Protein AF-0000000068949645 (afdb_homodimer)

Organism: Cupriavidus necator (strain ATCC 17699 / DSM 428 / KCTC 22496 / NCIMB 10442 / H16 / Stanier 337) (NCBI:txid381666)

Structure (mmCIF, N/CA/C/O backbone):
data_AF-0000000068949645-model_v1
#
loop_
_entity.id
_entity.type
_entity.pdbx_description
1 polymer '3-keto-5-aminohexanoate cleavage protein'
#
loop_
_atom_site.group_PDB
_atom_site.id
_atom_site.type_symbol
_atom_site.label_atom_id
_atom_site.label_alt_id
_atom_site.label_comp_id
_atom_site.label_asym_id
_atom_site.label_entity_id
_atom_site.label_seq_id
_atom_site.pdbx_PDB_ins_code
_atom_site.Cartn_x
_atom_site.Cartn_y
_atom_site.Cartn_z
_atom_site.occupancy
_atom_site.B_iso_or_equiv
_atom_site.auth_seq_id
_atom_site.auth_comp_id
_atom_site.auth_asym_id
_atom_site.auth_atom_id
_atom_site.pdbx_PDB_model_num
ATOM 1 N N . MET A 1 1 ? -20.203 34.469 -11.539 1 33.62 1 MET A N 1
ATOM 2 C CA . MET A 1 1 ? -18.953 33.75 -11.719 1 33.62 1 MET A CA 1
ATOM 3 C C . MET A 1 1 ? -18.828 32.625 -10.719 1 33.62 1 MET A C 1
ATOM 5 O O . MET A 1 1 ? -19.141 32.781 -9.539 1 33.62 1 MET A O 1
ATOM 9 N N . ALA A 1 2 ? -18.922 31.438 -11.336 1 47.5 2 ALA A N 1
ATOM 10 C CA . ALA A 1 2 ? -18.891 30.312 -10.406 1 47.5 2 ALA A CA 1
ATOM 11 C C . ALA A 1 2 ? -17.797 30.5 -9.352 1 47.5 2 ALA A C 1
ATOM 13 O O . ALA A 1 2 ? -16.641 30.781 -9.68 1 47.5 2 ALA A O 1
ATOM 14 N N . LYS A 1 3 ? -18.078 31.031 -8.172 1 53.22 3 LYS A N 1
ATOM 15 C CA . LYS A 1 3 ? -17.141 31.188 -7.066 1 53.22 3 LYS A CA 1
ATOM 16 C C . LYS A 1 3 ? -16.172 30.016 -6.996 1 53.22 3 LYS A C 1
ATOM 18 O O . LYS A 1 3 ? -16.594 28.859 -6.898 1 53.22 3 LYS A O 1
ATOM 23 N N . ARG A 1 4 ? -14.883 30.219 -7.48 1 62.16 4 ARG A N 1
ATOM 24 C CA . ARG A 1 4 ? -13.852 29.188 -7.469 1 62.16 4 ARG A CA 1
ATOM 25 C C . ARG A 1 4 ? -13.492 28.797 -6.043 1 62.16 4 ARG A C 1
ATOM 27 O O . ARG A 1 4 ? -13.422 29.656 -5.156 1 62.16 4 ARG A O 1
ATOM 34 N N . ALA A 1 5 ? -13.484 27.484 -5.816 1 80 5 ALA A N 1
ATOM 35 C CA . ALA A 1 5 ? -13.141 26.969 -4.492 1 80 5 ALA A CA 1
ATOM 36 C C . ALA A 1 5 ? -11.766 27.453 -4.051 1 80 5 ALA A C 1
ATOM 38 O O . ALA A 1 5 ? -10.836 27.531 -4.863 1 80 5 ALA A O 1
ATOM 39 N N . LYS A 1 6 ? -11.68 28.094 -2.898 1 96.31 6 LYS A N 1
ATOM 40 C CA . LYS A 1 6 ? -10.422 28.562 -2.309 1 96.31 6 LYS A CA 1
ATOM 41 C C . LYS A 1 6 ? -9.531 27.375 -1.911 1 96.31 6 LYS A C 1
ATOM 43 O O . LYS A 1 6 ? -10.031 26.297 -1.605 1 96.31 6 LYS A O 1
ATOM 48 N N . ALA A 1 7 ? -8.234 27.594 -1.998 1 98.56 7 ALA A N 1
ATOM 49 C CA . ALA A 1 7 ? -7.285 26.562 -1.574 1 98.56 7 ALA A CA 1
ATOM 50 C C . ALA A 1 7 ? -6.934 26.719 -0.098 1 98.56 7 ALA A C 1
ATOM 52 O O . ALA A 1 7 ? -6.652 27.828 0.367 1 98.56 7 ALA A O 1
ATOM 53 N N . ILE A 1 8 ? -6.984 25.641 0.598 1 98.88 8 ILE A N 1
ATOM 54 C CA . ILE A 1 8 ? -6.492 25.609 1.972 1 98.88 8 ILE A CA 1
ATOM 55 C C . ILE A 1 8 ? -4.992 25.328 1.979 1 98.88 8 ILE A C 1
ATOM 57 O O . ILE A 1 8 ? -4.523 24.406 1.315 1 98.88 8 ILE A O 1
ATOM 61 N N . ILE A 1 9 ? -4.234 26.156 2.668 1 98.94 9 ILE A N 1
ATOM 62 C CA . ILE A 1 9 ? -2.832 25.844 2.922 1 98.94 9 ILE A CA 1
ATOM 63 C C . ILE A 1 9 ? -2.689 25.203 4.305 1 98.94 9 ILE A C 1
ATOM 65 O O . ILE A 1 9 ? -3.023 25.812 5.316 1 98.94 9 ILE A O 1
ATOM 69 N N . THR A 1 10 ? -2.236 23.953 4.305 1 98.94 10 THR A N 1
ATOM 70 C CA . THR A 1 10 ? -1.834 23.281 5.535 1 98.94 10 THR A CA 1
ATOM 71 C C . THR A 1 10 ? -0.322 23.359 5.727 1 98.94 10 THR A C 1
ATOM 73 O O . THR A 1 10 ? 0.44 23.156 4.777 1 98.94 10 THR A O 1
ATOM 76 N N . CYS A 1 11 ? 0.077 23.703 6.906 1 98.94 11 CYS A N 1
ATOM 77 C CA . CYS A 1 11 ? 1.503 23.719 7.219 1 98.94 11 CYS A CA 1
ATOM 78 C C . CYS A 1 11 ? 1.836 22.641 8.258 1 98.94 11 CYS A C 1
ATOM 80 O O . CYS A 1 11 ? 1.15 22.531 9.273 1 98.94 11 CYS A O 1
ATOM 82 N N . ALA A 1 12 ? 2.855 21.875 8 1 98.81 12 ALA A N 1
ATOM 83 C CA . ALA A 1 12 ? 3.41 20.922 8.945 1 98.81 12 ALA A CA 1
ATOM 84 C C . ALA A 1 12 ? 4.82 21.312 9.375 1 98.81 12 ALA A C 1
ATOM 86 O O . ALA A 1 12 ? 5.801 20.922 8.742 1 98.81 12 ALA A O 1
ATOM 87 N N . PRO A 1 13 ? 4.91 21.969 10.492 1 98.56 13 PRO A N 1
ATOM 88 C CA . PRO A 1 13 ? 6.199 22.562 10.859 1 98.56 13 PRO A CA 1
ATOM 89 C C . PRO A 1 13 ? 7.234 21.5 11.266 1 98.56 13 PRO A C 1
ATOM 91 O O . PRO A 1 13 ? 8.438 21.734 11.148 1 98.56 13 PRO A O 1
ATOM 94 N N . THR A 1 14 ? 6.773 20.5 11.875 1 96.25 14 THR A N 1
ATOM 95 C CA . THR A 1 14 ? 7.633 19.391 12.273 1 96.25 14 THR A CA 1
ATOM 96 C C . THR A 1 14 ? 6.867 18.062 12.219 1 96.25 14 THR A C 1
ATOM 98 O O . THR A 1 14 ? 5.652 18.047 12.023 1 96.25 14 THR A O 1
ATOM 101 N N . GLY A 1 15 ? 7.57 16.984 12.227 1 93.94 15 GLY A N 1
ATOM 102 C CA . GLY A 1 15 ? 6.992 15.648 12.188 1 93.94 15 GLY A CA 1
ATOM 103 C C . GLY A 1 15 ? 7.953 14.57 12.648 1 93.94 15 GLY A C 1
ATOM 104 O O . GLY A 1 15 ? 8.852 14.836 13.453 1 93.94 15 GLY A O 1
ATOM 105 N N . ALA A 1 16 ? 7.68 13.422 12.273 1 90.31 16 ALA A N 1
ATOM 106 C CA . ALA A 1 16 ? 8.43 12.289 12.812 1 90.31 16 ALA A CA 1
ATOM 107 C C . ALA A 1 16 ? 9.445 11.766 11.797 1 90.31 16 ALA A C 1
ATOM 109 O O . ALA A 1 16 ? 10.211 10.844 12.094 1 90.31 16 ALA A O 1
ATOM 110 N N . ILE A 1 17 ? 9.469 12.328 10.602 1 90.69 17 ILE A N 1
ATOM 111 C CA . ILE A 1 17 ? 10.312 11.789 9.539 1 90.69 17 ILE A CA 1
ATOM 112 C C . ILE A 1 17 ? 11.734 12.336 9.68 1 90.69 17 ILE A C 1
ATOM 114 O O . ILE A 1 17 ? 12.688 11.562 9.812 1 90.69 17 ILE A O 1
ATOM 118 N N . HIS A 1 18 ? 11.914 13.617 9.734 1 95.44 18 HIS A N 1
ATOM 119 C CA . HIS A 1 18 ? 13.219 14.266 9.812 1 95.44 18 HIS A CA 1
ATOM 120 C C . HIS A 1 18 ? 13.703 14.359 11.258 1 95.44 18 HIS A C 1
ATOM 122 O O . HIS A 1 18 ? 12.898 14.453 12.18 1 95.44 18 HIS A O 1
ATOM 128 N N . THR A 1 19 ? 15.008 14.305 11.375 1 96.44 19 THR A N 1
ATOM 129 C CA . THR A 1 19 ? 15.609 14.367 12.695 1 96.44 19 THR A CA 1
ATOM 130 C C . THR A 1 19 ? 16.328 15.703 12.898 1 96.44 19 THR A C 1
ATOM 132 O O . THR A 1 19 ? 16.656 16.391 11.93 1 96.44 19 THR A O 1
ATOM 135 N N . PRO A 1 20 ? 16.562 15.984 14.18 1 97 20 PRO A N 1
ATOM 136 C CA . PRO A 1 20 ? 17.141 17.297 14.492 1 97 20 PRO A CA 1
ATOM 137 C C . PRO A 1 20 ? 18.484 17.531 13.812 1 97 20 PRO A C 1
ATOM 139 O O . PRO A 1 20 ? 18.828 18.656 13.461 1 97 20 PRO A O 1
ATOM 142 N N . SER A 1 21 ? 19.234 16.5 13.531 1 97.94 21 SER A N 1
ATOM 143 C CA . SER A 1 21 ? 20.578 16.656 12.969 1 97.94 21 SER A CA 1
ATOM 144 C C . SER A 1 21 ? 20.516 17.016 11.492 1 97.94 21 SER A C 1
ATOM 146 O O . SER A 1 21 ? 21.516 17.438 10.898 1 97.94 21 SER A O 1
ATOM 148 N N . MET A 1 22 ? 19.344 16.922 10.883 1 97.38 22 MET A N 1
ATOM 149 C CA . MET A 1 22 ? 19.234 17.062 9.438 1 97.38 22 MET A CA 1
ATOM 150 C C . MET A 1 22 ? 19.031 18.516 9.047 1 97.38 22 MET A C 1
ATOM 152 O O . MET A 1 22 ? 19.25 18.891 7.891 1 97.38 22 MET A O 1
ATOM 156 N N . SER A 1 23 ? 18.516 19.297 10 1 97.62 23 SER A N 1
ATOM 157 C CA . SER A 1 23 ? 18.328 20.734 9.773 1 97.62 23 SER A CA 1
ATOM 158 C C . SER A 1 23 ? 18.359 21.516 11.078 1 97.62 23 SER A C 1
ATOM 160 O O . SER A 1 23 ? 17.625 21.172 12.016 1 97.62 23 SER A O 1
ATOM 162 N N . PRO A 1 24 ? 19.141 22.594 11.102 1 97.25 24 PRO A N 1
ATOM 163 C CA . PRO A 1 24 ? 19.125 23.422 12.305 1 97.25 24 PRO A CA 1
ATOM 164 C C . PRO A 1 24 ? 17.812 24.203 12.461 1 97.25 24 PRO A C 1
ATOM 166 O O . PRO A 1 24 ? 17.562 24.797 13.508 1 97.25 24 PRO A O 1
ATOM 169 N N . HIS A 1 25 ? 16.953 24.125 11.461 1 98.38 25 HIS A N 1
ATOM 170 C CA . HIS A 1 25 ? 15.734 24.922 11.445 1 98.38 25 HIS A CA 1
ATOM 171 C C . HIS A 1 25 ? 14.523 24.094 11.859 1 98.38 25 HIS A C 1
ATOM 173 O O . HIS A 1 25 ? 13.414 24.609 11.969 1 98.38 25 HIS A O 1
ATOM 179 N N . LEU A 1 26 ? 14.711 22.766 12.07 1 98.19 26 LEU A N 1
ATOM 180 C CA . LEU A 1 26 ? 13.617 21.891 12.469 1 98.19 26 LEU A CA 1
ATOM 181 C C . LEU A 1 26 ? 13.195 22.156 13.906 1 98.19 26 LEU A C 1
ATOM 183 O O . LEU A 1 26 ? 13.992 21.984 14.836 1 98.19 26 LEU A O 1
ATOM 187 N N . PRO A 1 27 ? 11.984 22.578 14.094 1 98.56 27 PRO A N 1
ATOM 188 C CA . PRO A 1 27 ? 11.555 22.859 15.469 1 98.56 27 PRO A CA 1
ATOM 189 C C . PRO A 1 27 ? 11.492 21.594 16.328 1 98.56 27 PRO A C 1
ATOM 191 O O . PRO A 1 27 ? 11.023 20.547 15.859 1 98.56 27 PRO A O 1
ATOM 194 N N . VAL A 1 28 ? 11.93 21.75 17.609 1 97.75 28 VAL A N 1
ATOM 195 C CA . VAL A 1 28 ? 11.984 20.594 18.484 1 97.75 28 VAL A CA 1
ATOM 196 C C . VAL A 1 28 ? 11.227 20.891 19.781 1 97.75 28 VAL A C 1
ATOM 198 O O . VAL A 1 28 ? 10.266 20.188 20.109 1 97.75 28 VAL A O 1
ATOM 201 N N . SER A 1 29 ? 11.547 21.969 20.453 1 98 29 SER A N 1
ATOM 202 C CA . SER A 1 29 ? 10.906 22.312 21.719 1 98 29 SER A CA 1
ATOM 203 C C . SER A 1 29 ? 9.5 22.859 21.5 1 98 29 SER A C 1
ATOM 205 O O . SER A 1 29 ? 9.172 23.312 20.391 1 98 29 SER A O 1
ATOM 207 N N . ALA A 1 30 ? 8.734 22.844 22.547 1 98.44 30 ALA A N 1
ATOM 208 C CA . ALA A 1 30 ? 7.383 23.391 22.469 1 98.44 30 ALA A CA 1
ATOM 209 C C . ALA A 1 30 ? 7.391 24.844 22.016 1 98.44 30 ALA A C 1
ATOM 211 O O . ALA A 1 30 ? 6.543 25.25 21.219 1 98.44 30 ALA A O 1
ATOM 212 N N . ASP A 1 31 ? 8.336 25.594 22.516 1 98.62 31 ASP A N 1
ATOM 213 C CA . ASP A 1 31 ? 8.43 27 22.141 1 98.62 31 ASP A CA 1
ATOM 214 C C . ASP A 1 31 ? 8.758 27.141 20.656 1 98.62 31 ASP A C 1
ATOM 216 O O . ASP A 1 31 ? 8.156 27.969 19.953 1 98.62 31 ASP A O 1
ATOM 220 N N . GLU A 1 32 ? 9.703 26.359 20.203 1 98.81 32 GLU A N 1
ATOM 221 C CA . GLU A 1 32 ? 10.07 26.375 18.781 1 98.81 32 GLU A CA 1
ATOM 222 C C . GLU A 1 32 ? 8.898 25.969 17.906 1 98.81 32 GLU A C 1
ATOM 224 O O . GLU A 1 32 ? 8.648 26.578 16.859 1 98.81 32 GLU A O 1
ATOM 229 N N . ILE A 1 33 ? 8.195 24.938 18.281 1 98.81 33 ILE A N 1
ATOM 230 C CA . ILE A 1 33 ? 7.062 24.422 17.516 1 98.81 33 ILE A CA 1
ATOM 231 C C . ILE A 1 33 ? 5.953 25.469 17.469 1 98.81 33 ILE A C 1
ATOM 233 O O . ILE A 1 33 ? 5.391 25.734 16.406 1 98.81 33 ILE A O 1
ATOM 237 N N . ALA A 1 34 ? 5.672 26.109 18.594 1 98.88 34 ALA A N 1
ATOM 238 C CA . ALA A 1 34 ? 4.656 27.172 18.641 1 98.88 34 ALA A CA 1
ATOM 239 C C . ALA A 1 34 ? 5.023 28.328 17.719 1 98.88 34 ALA A C 1
ATOM 241 O O . ALA A 1 34 ? 4.195 28.781 16.922 1 98.88 34 ALA A O 1
ATOM 242 N N . THR A 1 35 ? 6.246 28.766 17.859 1 98.88 35 THR A N 1
ATOM 243 C CA . THR A 1 35 ? 6.699 29.891 17.047 1 98.88 35 THR A CA 1
ATOM 244 C C . THR A 1 35 ? 6.609 29.547 15.555 1 98.88 35 THR A C 1
ATOM 246 O O . THR A 1 35 ? 6.098 30.344 14.766 1 98.88 35 THR A O 1
ATOM 249 N N . ALA A 1 36 ? 7.105 28.375 15.188 1 98.94 36 ALA A N 1
ATOM 250 C CA . ALA A 1 36 ? 7.062 27.953 13.789 1 98.94 36 ALA A CA 1
ATOM 251 C C . ALA A 1 36 ? 5.625 27.906 13.281 1 98.94 36 ALA A C 1
ATOM 253 O O . ALA A 1 36 ? 5.34 28.344 12.164 1 98.94 36 ALA A O 1
ATOM 254 N N . ALA A 1 37 ? 4.715 27.375 14.086 1 98.94 37 ALA A N 1
ATOM 255 C CA . ALA A 1 37 ? 3.307 27.234 13.719 1 98.94 37 ALA A CA 1
ATOM 256 C C . ALA A 1 37 ? 2.646 28.609 13.57 1 98.94 37 ALA A C 1
ATOM 258 O O . ALA A 1 37 ? 1.938 28.859 12.594 1 98.94 37 ALA A O 1
ATOM 259 N N . ILE A 1 38 ? 2.859 29.484 14.516 1 98.94 38 ILE A N 1
ATOM 260 C CA . ILE A 1 38 ? 2.262 30.812 14.523 1 98.94 38 ILE A CA 1
ATOM 261 C C . ILE A 1 38 ? 2.768 31.609 13.32 1 98.94 38 ILE A C 1
ATOM 263 O O . ILE A 1 38 ? 1.986 32.281 12.633 1 98.94 38 ILE A O 1
ATOM 267 N N . ASP A 1 39 ? 4.09 31.516 13.086 1 98.94 39 ASP A N 1
ATOM 268 C CA . ASP A 1 39 ? 4.66 32.188 11.922 1 98.94 39 ASP A CA 1
ATOM 269 C C . ASP A 1 39 ? 4.043 31.672 10.625 1 98.94 39 ASP A C 1
ATOM 271 O O . ASP A 1 39 ? 3.791 32.438 9.695 1 98.94 39 ASP A O 1
ATOM 275 N N . ALA A 1 40 ? 3.834 30.375 10.531 1 98.94 40 ALA A N 1
ATOM 276 C CA . ALA A 1 40 ? 3.205 29.781 9.352 1 98.94 40 ALA A CA 1
ATOM 277 C C . ALA A 1 40 ? 1.778 30.297 9.18 1 98.94 40 ALA A C 1
ATOM 279 O O . ALA A 1 40 ? 1.354 30.594 8.055 1 98.94 40 ALA A O 1
ATOM 280 N N . ALA A 1 41 ? 1.029 30.375 10.281 1 98.94 41 ALA A N 1
ATOM 281 C CA . ALA A 1 41 ? -0.328 30.906 10.234 1 98.94 41 ALA A CA 1
ATOM 282 C C . ALA A 1 41 ? -0.33 32.344 9.727 1 98.94 41 ALA A C 1
ATOM 284 O O . ALA A 1 41 ? -1.141 32.719 8.875 1 98.94 41 ALA A O 1
ATOM 285 N N . ARG A 1 42 ? 0.553 33.125 10.242 1 98.81 42 ARG A N 1
ATOM 286 C CA . ARG A 1 42 ? 0.656 34.531 9.836 1 98.81 42 ARG A CA 1
ATOM 287 C C . ARG A 1 42 ? 1.035 34.656 8.359 1 98.81 42 ARG A C 1
ATOM 289 O O . ARG A 1 42 ? 0.62 35.594 7.676 1 98.81 42 ARG A O 1
ATOM 296 N N . ALA A 1 43 ? 1.771 33.625 7.898 1 98.81 43 ALA A N 1
ATOM 297 C CA . ALA A 1 43 ? 2.182 33.594 6.496 1 98.81 43 ALA A CA 1
ATOM 298 C C . ALA A 1 43 ? 1.026 33.188 5.59 1 98.81 43 ALA A C 1
ATOM 300 O O . ALA A 1 43 ? 1.087 33.375 4.375 1 98.81 43 ALA A O 1
ATOM 301 N N . GLY A 1 44 ? -0.002 32.531 6.176 1 98.69 44 GLY A N 1
ATOM 302 C CA . GLY A 1 44 ? -1.165 32.281 5.348 1 98.69 44 GLY A CA 1
ATOM 303 C C . GLY A 1 44 ? -1.711 30.875 5.531 1 98.69 44 GLY A C 1
ATOM 304 O O . GLY A 1 44 ? -2.717 30.5 4.922 1 98.69 44 GLY A O 1
ATOM 305 N N . ALA A 1 45 ? -1.123 30.031 6.367 1 98.94 45 ALA A N 1
ATOM 306 C CA . ALA A 1 45 ? -1.629 28.688 6.602 1 98.94 45 ALA A CA 1
ATOM 307 C C . ALA A 1 45 ? -2.924 28.719 7.406 1 98.94 45 ALA A C 1
ATOM 309 O O . ALA A 1 45 ? -2.992 29.344 8.461 1 98.94 45 ALA A O 1
ATOM 310 N N . ALA A 1 46 ? -3.914 28.062 6.891 1 98.88 46 ALA A N 1
ATOM 311 C CA . ALA A 1 46 ? -5.199 27.984 7.586 1 98.88 46 ALA A CA 1
ATOM 312 C C . ALA A 1 46 ? -5.238 26.797 8.547 1 98.88 46 ALA A C 1
ATOM 314 O O . ALA A 1 46 ? -6.035 26.781 9.484 1 98.88 46 ALA A O 1
ATOM 315 N N . ILE A 1 47 ? -4.484 25.734 8.234 1 98.94 47 ILE A N 1
ATOM 316 C CA . ILE A 1 47 ? -4.406 24.531 9.055 1 98.94 47 ILE A CA 1
ATOM 317 C C . ILE A 1 47 ? -2.957 24.281 9.469 1 98.94 47 ILE A C 1
ATOM 319 O O . ILE A 1 47 ? -2.037 24.453 8.664 1 98.94 47 ILE A O 1
ATOM 323 N N . LEU A 1 48 ? -2.754 23.969 10.719 1 98.94 48 LEU A N 1
ATOM 324 C CA . LEU A 1 48 ? -1.449 23.594 11.258 1 98.94 48 LEU A CA 1
ATOM 325 C C . LEU A 1 48 ? -1.436 22.125 11.688 1 98.94 48 LEU A C 1
ATOM 327 O O . LEU A 1 48 ? -2.145 21.75 12.625 1 98.94 48 LEU A O 1
ATOM 331 N N . HIS A 1 49 ? -0.69 21.281 10.961 1 98.88 49 HIS A N 1
ATOM 332 C CA . HIS A 1 49 ? -0.484 19.891 11.305 1 98.88 49 HIS A CA 1
ATOM 333 C C . HIS A 1 49 ? 0.657 19.734 12.305 1 98.88 49 HIS A C 1
ATOM 335 O O . HIS A 1 49 ? 1.802 20.078 12.008 1 98.88 49 HIS A O 1
ATOM 341 N N . LEU A 1 50 ? 0.357 19.078 13.461 1 98.19 50 LEU A N 1
ATOM 342 C CA . LEU A 1 50 ? 1.307 19.234 14.555 1 98.19 50 LEU A CA 1
ATOM 343 C C . LEU A 1 50 ? 1.702 17.891 15.148 1 98.19 50 LEU A C 1
ATOM 345 O O . LEU A 1 50 ? 0.856 17.016 15.312 1 98.19 50 LEU A O 1
ATOM 349 N N . HIS A 1 51 ? 2.916 17.781 15.445 1 96.88 51 HIS A N 1
ATOM 350 C CA . HIS A 1 51 ? 3.566 16.734 16.219 1 96.88 51 HIS A CA 1
ATOM 351 C C . HIS A 1 51 ? 4.293 17.312 17.438 1 96.88 51 HIS A C 1
ATOM 353 O O . HIS A 1 51 ? 4.66 18.484 17.438 1 96.88 51 HIS A O 1
ATOM 359 N N . ALA A 1 52 ? 4.473 16.453 18.391 1 96.94 52 ALA A N 1
ATOM 360 C CA . ALA A 1 52 ? 5.336 16.828 19.516 1 96.94 52 ALA A CA 1
ATOM 361 C C . ALA A 1 52 ? 6.629 16.031 19.5 1 96.94 52 ALA A C 1
ATOM 363 O O . ALA A 1 52 ? 6.68 14.93 18.938 1 96.94 52 ALA A O 1
ATOM 364 N N . ARG A 1 53 ? 7.582 16.625 20.016 1 96.19 53 ARG A N 1
ATOM 365 C CA . ARG A 1 53 ? 8.898 16.016 20.156 1 96.19 53 ARG A CA 1
ATOM 366 C C . ARG A 1 53 ? 9.422 16.172 21.578 1 96.19 53 ARG A C 1
ATOM 368 O O . ARG A 1 53 ? 9.039 17.109 22.281 1 96.19 53 ARG A O 1
ATOM 375 N N . ASP A 1 54 ? 10.297 15.234 21.984 1 96.31 54 ASP A N 1
ATOM 376 C CA . ASP A 1 54 ? 11.016 15.406 23.234 1 96.31 54 ASP A CA 1
ATOM 377 C C . ASP A 1 54 ? 12 16.578 23.156 1 96.31 54 ASP A C 1
ATOM 379 O O . ASP A 1 54 ? 12.867 16.609 22.281 1 96.31 54 ASP A O 1
ATOM 383 N N . PRO A 1 55 ? 11.898 17.469 24.094 1 97.06 55 PRO A N 1
ATOM 384 C CA . PRO A 1 55 ? 12.742 18.656 24 1 97.06 55 PRO A CA 1
ATOM 385 C C . PRO A 1 55 ? 14.227 18.344 24.203 1 97.06 55 PRO A C 1
ATOM 387 O O . PRO A 1 55 ? 15.086 19.156 23.859 1 97.06 55 PRO A O 1
ATOM 390 N N . LYS A 1 56 ? 14.531 17.234 24.781 1 96.5 56 LYS A N 1
ATOM 391 C CA . LYS A 1 56 ? 15.914 16.906 25.109 1 96.5 56 LYS A CA 1
ATOM 392 C C . LYS A 1 56 ? 16.656 16.406 23.875 1 96.5 56 LYS A C 1
ATOM 394 O O . LYS A 1 56 ? 17.828 16.75 23.672 1 96.5 56 LYS A O 1
ATOM 399 N N . ASP A 1 57 ? 15.992 15.625 23.031 1 96.44 57 ASP A N 1
ATOM 400 C CA . ASP A 1 57 ? 16.766 15.016 21.953 1 96.44 57 ASP A CA 1
ATOM 401 C C . ASP A 1 57 ? 15.961 15 20.641 1 96.44 57 ASP A C 1
ATOM 403 O O . ASP A 1 57 ? 16.453 14.547 19.609 1 96.44 57 ASP A O 1
ATOM 407 N N . GLY A 1 58 ? 14.75 15.414 20.688 1 96 58 GLY A N 1
ATOM 408 C CA . GLY A 1 58 ? 13.984 15.656 19.484 1 96 58 GLY A CA 1
ATOM 409 C C . GLY A 1 58 ? 13.234 14.43 19 1 96 58 GLY A C 1
ATOM 410 O O . GLY A 1 58 ? 12.602 14.461 17.938 1 96 58 GLY A O 1
ATOM 411 N N . HIS A 1 59 ? 13.281 13.281 19.672 1 94.19 59 HIS A N 1
ATOM 412 C CA . HIS A 1 59 ? 12.539 12.133 19.172 1 94.19 59 HIS A CA 1
ATOM 413 C C . HIS A 1 59 ? 11.031 12.367 19.266 1 94.19 59 HIS A C 1
ATOM 415 O O . HIS A 1 59 ? 10.555 13.055 20.172 1 94.19 59 HIS A O 1
ATOM 421 N N . PRO A 1 60 ? 10.266 11.914 18.344 1 92.62 60 PRO A N 1
ATOM 422 C CA . PRO A 1 60 ? 8.812 12.117 18.312 1 92.62 60 PRO A CA 1
ATOM 423 C C . PRO A 1 60 ? 8.117 11.57 19.562 1 92.62 60 PRO A C 1
ATOM 425 O O . PRO A 1 60 ? 8.547 10.555 20.109 1 92.62 60 PRO A O 1
ATOM 428 N N . SER A 1 61 ? 7.047 12.258 19.938 1 93.69 61 SER A N 1
ATOM 429 C CA . SER A 1 61 ? 6.324 11.844 21.141 1 93.69 61 SER A CA 1
ATOM 430 C C . SER A 1 61 ? 4.828 12.102 21 1 93.69 61 SER A C 1
ATOM 432 O O . SER A 1 61 ? 4.414 13.07 20.359 1 93.69 61 SER A O 1
ATOM 434 N N . GLN A 1 62 ? 4.016 11.195 21.625 1 96.06 62 GLN A N 1
ATOM 435 C CA . GLN A 1 62 ? 2.566 11.367 21.672 1 96.06 62 GLN A CA 1
ATOM 436 C C . GLN A 1 62 ? 2.098 11.656 23.094 1 96.06 62 GLN A C 1
ATOM 438 O O . GLN A 1 62 ? 0.927 11.453 23.422 1 96.06 62 GLN A O 1
ATOM 443 N N . ASP A 1 63 ? 2.988 12.133 23.859 1 95.25 63 ASP A N 1
ATOM 444 C CA . ASP A 1 63 ? 2.637 12.562 25.219 1 95.25 63 ASP A CA 1
ATOM 445 C C . ASP A 1 63 ? 1.859 13.883 25.188 1 95.25 63 ASP A C 1
ATOM 447 O O . ASP A 1 63 ? 2.393 14.914 24.781 1 95.25 63 ASP A O 1
ATOM 451 N N . PRO A 1 64 ? 0.611 13.891 25.672 1 97.5 64 PRO A N 1
ATOM 452 C CA . PRO A 1 64 ? -0.187 15.117 25.656 1 97.5 64 PRO A CA 1
ATOM 453 C C . PRO A 1 64 ? 0.493 16.281 26.391 1 97.5 64 PRO A C 1
ATOM 455 O O . PRO A 1 64 ? 0.311 17.438 26.016 1 97.5 64 PRO A O 1
ATOM 458 N N . GLU A 1 65 ? 1.293 15.945 27.344 1 97.94 65 GLU A N 1
ATOM 459 C CA . GLU A 1 65 ? 1.94 17 28.125 1 97.94 65 GLU A CA 1
ATOM 460 C C . GLU A 1 65 ? 2.992 17.734 27.297 1 97.94 65 GLU A C 1
ATOM 462 O O . GLU A 1 65 ? 3.352 18.875 27.609 1 97.94 65 GLU A O 1
ATOM 467 N N . LEU A 1 66 ? 3.449 17.094 26.281 1 97.81 66 LEU A N 1
ATOM 468 C CA . LEU A 1 66 ? 4.398 17.75 25.391 1 97.81 66 LEU A CA 1
ATOM 469 C C . LEU A 1 66 ? 3.67 18.562 24.312 1 97.81 66 LEU A C 1
ATOM 471 O O . LEU A 1 66 ? 4.246 19.469 23.719 1 97.81 66 LEU A O 1
ATOM 475 N N . PHE A 1 67 ? 2.402 18.281 24.078 1 98.38 67 PHE A N 1
ATOM 476 C CA . PHE A 1 67 ? 1.569 19.016 23.141 1 98.38 67 PHE A CA 1
ATOM 477 C C . PHE A 1 67 ? 1.02 20.281 23.797 1 98.38 67 PHE A C 1
ATOM 479 O O . PHE A 1 67 ? 0.943 21.328 23.156 1 98.38 67 PHE A O 1
ATOM 486 N N . ARG A 1 68 ? 0.636 20.203 25 1 98.44 68 ARG A N 1
ATOM 487 C CA . ARG A 1 68 ? -0.174 21.172 25.719 1 98.44 68 ARG A CA 1
ATOM 488 C C . ARG A 1 68 ? 0.418 22.578 25.609 1 98.44 68 ARG A C 1
ATOM 490 O O . ARG A 1 68 ? -0.284 23.516 25.25 1 98.44 68 ARG A O 1
ATOM 497 N N . PRO A 1 69 ? 1.747 22.734 25.875 1 98.44 69 PRO A N 1
ATOM 498 C CA . PRO A 1 69 ? 2.256 24.109 25.875 1 98.44 69 PRO A CA 1
ATOM 499 C C . PRO A 1 69 ? 2.133 24.781 24.516 1 98.44 69 PRO A C 1
ATOM 501 O O . PRO A 1 69 ? 1.761 25.953 24.422 1 98.44 69 PRO A O 1
ATOM 504 N N . PHE A 1 70 ? 2.441 24.094 23.406 1 98.5 70 PHE A N 1
ATOM 505 C CA . PHE A 1 70 ? 2.402 24.797 22.141 1 98.5 70 PHE A CA 1
ATOM 506 C C . PHE A 1 70 ? 0.976 24.875 21.609 1 98.5 70 PHE A C 1
ATOM 508 O O . PHE A 1 70 ? 0.635 25.797 20.859 1 98.5 70 PHE A O 1
ATOM 515 N N . LEU A 1 71 ? 0.121 23.938 21.969 1 98.69 71 LEU A N 1
ATOM 516 C CA . LEU A 1 71 ? -1.278 24.047 21.578 1 98.69 71 LEU A CA 1
ATOM 517 C C . LEU A 1 71 ? -1.935 25.266 22.219 1 98.69 71 LEU A C 1
ATOM 519 O O . LEU A 1 71 ? -2.697 25.984 21.578 1 98.69 71 LEU A O 1
ATOM 523 N N . ALA A 1 72 ? -1.655 25.484 23.484 1 98.31 72 ALA A N 1
ATOM 524 C CA . ALA A 1 72 ? -2.203 26.625 24.219 1 98.31 72 ALA A CA 1
ATOM 525 C C . ALA A 1 72 ? -1.759 27.938 23.594 1 98.31 72 ALA A C 1
ATOM 527 O O . ALA A 1 72 ? -2.576 28.844 23.375 1 98.31 72 ALA A O 1
ATOM 528 N N . ARG A 1 73 ? -0.533 28 23.281 1 98.69 73 ARG A N 1
ATOM 529 C CA . ARG A 1 73 ? 0.003 29.234 22.719 1 98.69 73 ARG A CA 1
ATOM 530 C C . ARG A 1 73 ? -0.558 29.484 21.312 1 98.69 73 ARG A C 1
ATOM 532 O O . ARG A 1 73 ? -0.948 30.594 20.984 1 98.69 73 ARG A O 1
ATOM 539 N N . ILE A 1 74 ? -0.558 28.469 20.469 1 98.75 74 ILE A N 1
ATOM 540 C CA . ILE A 1 74 ? -1.042 28.578 19.094 1 98.75 74 ILE A CA 1
ATOM 541 C C . ILE A 1 74 ? -2.508 29.016 19.094 1 98.75 74 ILE A C 1
ATOM 543 O O . ILE A 1 74 ? -2.895 29.922 18.359 1 98.75 74 ILE A O 1
ATOM 547 N N . SER A 1 75 ? -3.314 28.359 19.969 1 98.19 75 SER A N 1
ATOM 548 C CA . SER A 1 75 ? -4.738 28.672 20.031 1 98.19 75 SER A CA 1
ATOM 549 C C . SER A 1 75 ? -4.977 30.094 20.516 1 98.19 75 SER A C 1
ATOM 551 O O . SER A 1 75 ? -5.953 30.734 20.125 1 98.19 75 SER A O 1
ATOM 553 N N . ALA A 1 76 ? -4.125 30.578 21.328 1 97.94 76 ALA A N 1
ATOM 554 C CA . ALA A 1 76 ? -4.258 31.938 21.875 1 97.94 76 ALA A CA 1
ATOM 555 C C . ALA A 1 76 ? -3.842 32.969 20.859 1 97.94 76 ALA A C 1
ATOM 557 O O . ALA A 1 76 ? -4.363 34.094 20.859 1 97.94 76 ALA A O 1
ATOM 558 N N . GLU A 1 77 ? -2.984 32.594 20 1 98.5 77 GLU A N 1
ATOM 559 C CA . GLU A 1 77 ? -2.348 33.625 19.188 1 98.5 77 GLU A CA 1
ATOM 560 C C . GLU A 1 77 ? -2.816 33.531 17.734 1 98.5 77 GLU A C 1
ATOM 562 O O . GLU A 1 77 ? -2.477 34.406 16.922 1 98.5 77 GLU A O 1
ATOM 567 N N . THR A 1 78 ? -3.502 32.562 17.328 1 98.31 78 THR A N 1
ATOM 568 C CA . THR A 1 78 ? -3.979 32.406 15.953 1 98.31 78 THR A CA 1
ATOM 569 C C . THR A 1 78 ? -5.371 31.781 15.922 1 98.31 78 THR A C 1
ATOM 571 O O . THR A 1 78 ? -5.812 31.203 16.906 1 98.31 78 THR A O 1
ATOM 574 N N . ASP A 1 79 ? -6.059 31.938 14.781 1 98 79 ASP A N 1
ATOM 575 C CA . ASP A 1 79 ? -7.344 31.281 14.555 1 98 79 ASP A CA 1
ATOM 576 C C . ASP A 1 79 ? -7.191 30.062 13.656 1 98 79 ASP A C 1
ATOM 578 O O . ASP A 1 79 ? -8.188 29.5 13.18 1 98 79 ASP A O 1
ATOM 582 N N . ALA A 1 80 ? -5.957 29.641 13.383 1 98.81 80 ALA A N 1
ATOM 583 C CA . ALA A 1 80 ? -5.711 28.5 12.492 1 98.81 80 ALA A CA 1
ATOM 584 C C . ALA A 1 80 ? -6.32 27.219 13.062 1 98.81 80 ALA A C 1
ATOM 586 O O . ALA A 1 80 ? -6.41 27.062 14.281 1 98.81 80 ALA A O 1
ATOM 587 N N . VAL A 1 81 ? -6.812 26.391 12.172 1 98.88 81 VAL A N 1
ATOM 588 C CA . VAL A 1 81 ? -7.285 25.078 12.57 1 98.88 81 VAL A CA 1
ATOM 589 C C . VAL A 1 81 ? -6.105 24.219 13.016 1 98.88 81 VAL A C 1
ATOM 591 O O . VAL A 1 81 ? -5.105 24.109 12.305 1 98.88 81 VAL A O 1
ATOM 594 N N . ILE A 1 82 ? -6.195 23.641 14.164 1 98.69 82 ILE A N 1
ATOM 595 C CA . ILE A 1 82 ? -5.148 22.766 14.68 1 98.69 82 ILE A CA 1
ATOM 596 C C . ILE A 1 82 ? -5.453 21.328 14.305 1 98.69 82 ILE A C 1
ATOM 598 O O . ILE A 1 82 ? -6.52 20.797 14.641 1 98.69 82 ILE A O 1
ATOM 602 N N . ASN A 1 83 ? -4.574 20.719 13.547 1 98.75 83 ASN A N 1
ATOM 603 C CA . ASN A 1 83 ? -4.613 19.328 13.125 1 98.75 83 ASN A CA 1
ATOM 604 C C . ASN A 1 83 ? -3.58 18.484 13.859 1 98.75 83 ASN A C 1
ATOM 606 O O . ASN A 1 83 ? -2.379 18.609 13.609 1 98.75 83 ASN A O 1
ATOM 610 N N . ILE A 1 84 ? -4.031 17.609 14.711 1 98 84 ILE A N 1
ATOM 611 C CA . ILE A 1 84 ? -3.113 16.797 15.516 1 98 84 ILE A CA 1
ATOM 612 C C . ILE A 1 84 ? -2.898 15.445 14.852 1 98 84 ILE A C 1
ATOM 614 O O . ILE A 1 84 ? -3.854 14.805 14.406 1 98 84 ILE A O 1
ATOM 618 N N . THR A 1 85 ? -1.671 15.008 14.812 1 96.94 85 THR A N 1
ATOM 619 C CA . THR A 1 85 ? -1.338 13.719 14.211 1 96.94 85 THR A CA 1
ATOM 620 C C . THR A 1 85 ? -1.881 12.57 15.055 1 96.94 85 THR A C 1
ATOM 622 O O . THR A 1 85 ? -1.849 12.625 16.281 1 96.94 85 THR A O 1
ATOM 625 N N . THR A 1 86 ? -2.33 11.508 14.398 1 95.19 86 THR A N 1
ATOM 626 C CA . THR A 1 86 ? -2.643 10.258 15.086 1 95.19 86 THR A CA 1
ATOM 627 C C . THR A 1 86 ? -1.678 9.156 14.664 1 95.19 86 THR A C 1
ATOM 629 O O . THR A 1 86 ? -1.845 7.996 15.055 1 95.19 86 THR A O 1
ATOM 632 N N . GLY A 1 87 ? -0.768 9.484 13.836 1 88.62 87 GLY A N 1
ATOM 633 C CA . GLY A 1 87 ? 0.201 8.516 13.359 1 88.62 87 GLY A CA 1
ATOM 634 C C . GLY A 1 87 ? 1.219 8.117 14.414 1 88.62 87 GLY A C 1
ATOM 635 O O . GLY A 1 87 ? 1.603 6.949 14.5 1 88.62 87 GLY A O 1
ATOM 636 N N . GLY A 1 88 ? 1.629 9.062 15.266 1 78.12 88 GLY A N 1
ATOM 637 C CA . GLY A 1 88 ? 2.6 8.797 16.312 1 78.12 88 GLY A CA 1
ATOM 638 C C . GLY A 1 88 ? 3.84 8.078 15.812 1 78.12 88 GLY A C 1
ATOM 639 O O . GLY A 1 88 ? 4.484 8.531 14.859 1 78.12 88 GLY A O 1
ATOM 640 N N . SER A 1 89 ? 4.293 7.039 16.531 1 71 89 SER A N 1
ATOM 641 C CA . SER A 1 89 ? 5.383 6.152 16.141 1 71 89 SER A CA 1
ATOM 642 C C . SER A 1 89 ? 4.867 4.75 15.828 1 71 89 SER A C 1
ATOM 644 O O . SER A 1 89 ? 3.854 4.316 16.375 1 71 89 SER A O 1
ATOM 646 N N . PRO A 1 90 ? 5.551 4.082 14.844 1 66.25 90 PRO A N 1
ATOM 647 C CA . PRO A 1 90 ? 5.102 2.74 14.461 1 66.25 90 PRO A CA 1
ATOM 648 C C . PRO A 1 90 ? 5.07 1.77 15.641 1 66.25 90 PRO A C 1
ATOM 650 O O . PRO A 1 90 ? 4.445 0.709 15.555 1 66.25 90 PRO A O 1
ATOM 653 N N . HIS A 1 91 ? 5.629 2.121 16.719 1 69.81 91 HIS A N 1
ATOM 654 C CA . HIS A 1 91 ? 5.734 1.203 17.844 1 69.81 91 HIS A CA 1
ATOM 655 C C . HIS A 1 91 ? 4.633 1.462 18.875 1 69.81 91 HIS A C 1
ATOM 657 O O . HIS A 1 91 ? 4.508 0.727 19.859 1 69.81 91 HIS A O 1
ATOM 663 N N . MET A 1 92 ? 3.785 2.426 18.547 1 80.5 92 MET A N 1
ATOM 664 C CA . MET A 1 92 ? 2.75 2.812 19.5 1 80.5 92 MET A CA 1
ATOM 665 C C . MET A 1 92 ? 1.433 2.111 19.188 1 80.5 92 MET A C 1
ATOM 667 O O . MET A 1 92 ? 1.13 1.839 18.016 1 80.5 92 MET A O 1
ATOM 671 N N . THR A 1 93 ? 0.692 1.812 20.312 1 85.31 93 THR A N 1
ATOM 672 C CA . THR A 1 93 ? -0.675 1.332 20.141 1 85.31 93 THR A CA 1
ATOM 673 C C . THR A 1 93 ? -1.587 2.453 19.656 1 85.31 93 THR A C 1
ATOM 675 O O . THR A 1 93 ? -1.218 3.629 19.703 1 85.31 93 THR A O 1
ATOM 678 N N . VAL A 1 94 ? -2.727 2.053 19.156 1 87.12 94 VAL A N 1
ATOM 679 C CA . VAL A 1 94 ? -3.715 3.027 18.688 1 87.12 94 VAL A CA 1
ATOM 680 C C . VAL A 1 94 ? -4.09 3.959 19.844 1 87.12 94 VAL A C 1
ATOM 682 O O . VAL A 1 94 ? -4.219 5.168 19.656 1 87.12 94 VAL A O 1
ATOM 685 N N . GLU A 1 95 ? -4.195 3.41 21 1 89.25 95 GLU A N 1
ATOM 686 C CA . GLU A 1 95 ? -4.555 4.207 22.172 1 89.25 95 GLU A CA 1
ATOM 687 C C . GLU A 1 95 ? -3.486 5.258 22.469 1 89.25 95 GLU A C 1
ATOM 689 O O . GLU A 1 95 ? -3.807 6.414 22.75 1 89.25 95 GLU A O 1
ATOM 694 N N . GLU A 1 96 ? -2.301 4.797 22.391 1 90.31 96 GLU A N 1
ATOM 695 C CA . GLU A 1 96 ? -1.197 5.727 22.609 1 90.31 96 GLU A CA 1
ATOM 696 C C . GLU A 1 96 ? -1.16 6.816 21.547 1 90.31 96 GLU A C 1
ATOM 698 O O . GLU A 1 96 ? -1 7.996 21.859 1 90.31 96 GLU A O 1
ATOM 703 N N . ARG A 1 97 ? -1.344 6.441 20.344 1 93.31 97 ARG A N 1
ATOM 704 C CA . ARG A 1 97 ? -1.314 7.367 19.219 1 93.31 97 ARG A CA 1
ATOM 705 C C . ARG A 1 97 ? -2.432 8.398 19.328 1 93.31 97 ARG A C 1
ATOM 707 O O . ARG A 1 97 ? -2.258 9.555 18.938 1 93.31 97 ARG A O 1
ATOM 714 N N . MET A 1 98 ? -3.516 7.977 19.938 1 95.25 98 MET A N 1
ATOM 715 C CA . MET A 1 98 ? -4.723 8.797 19.938 1 95.25 98 MET A CA 1
ATOM 716 C C . MET A 1 98 ? -4.785 9.672 21.188 1 95.25 98 MET A C 1
ATOM 718 O O . MET A 1 98 ? -5.648 10.547 21.297 1 95.25 98 MET A O 1
ATOM 722 N N . LEU A 1 99 ? -3.861 9.531 22.047 1 95.94 99 LEU A N 1
ATOM 723 C CA . LEU A 1 99 ? -3.934 10.195 23.344 1 95.94 99 LEU A CA 1
ATOM 724 C C . LEU A 1 99 ? -4.047 11.711 23.172 1 95.94 99 LEU A C 1
ATOM 726 O O . LEU A 1 99 ? -4.898 12.344 23.797 1 95.94 99 LEU A O 1
ATOM 730 N N . PRO A 1 100 ? -3.252 12.305 22.328 1 96.94 100 PRO A N 1
ATOM 731 C CA . PRO A 1 100 ? -3.414 13.75 22.172 1 96.94 100 PRO A CA 1
ATOM 732 C C . PRO A 1 100 ? -4.785 14.133 21.625 1 96.94 100 PRO A C 1
ATOM 734 O O . PRO A 1 100 ? -5.402 15.086 22.109 1 96.94 100 PRO A O 1
ATOM 737 N N . ALA A 1 101 ? -5.258 13.414 20.625 1 95.94 101 ALA A N 1
ATOM 738 C CA . ALA A 1 101 ? -6.555 13.727 20.031 1 95.94 101 ALA A CA 1
ATOM 739 C C . ALA A 1 101 ? -7.688 13.523 21.031 1 95.94 101 ALA A C 1
ATOM 741 O O . ALA A 1 101 ? -8.68 14.25 21.016 1 95.94 101 ALA A O 1
ATOM 742 N N . THR A 1 102 ? -7.535 12.477 21.891 1 96.38 102 THR A N 1
ATOM 743 C CA . THR A 1 102 ? -8.555 12.227 22.906 1 96.38 102 THR A CA 1
ATOM 744 C C . THR A 1 102 ? -8.5 13.289 23.984 1 96.38 102 THR A C 1
ATOM 746 O O . THR A 1 102 ? -9.539 13.68 24.531 1 96.38 102 THR A O 1
ATOM 749 N N . THR A 1 103 ? -7.355 13.75 24.281 1 97.75 103 THR A N 1
ATOM 750 C CA . THR A 1 103 ? -7.152 14.719 25.344 1 97.75 103 THR A CA 1
ATOM 751 C C . THR A 1 103 ? -7.637 16.109 24.922 1 97.75 103 THR A C 1
ATOM 753 O O . THR A 1 103 ? -8.352 16.766 25.672 1 97.75 103 THR A O 1
ATOM 756 N N . PHE A 1 104 ? -7.305 16.5 23.688 1 98.31 104 PHE A N 1
ATOM 757 C CA . PHE A 1 104 ? -7.477 17.891 23.312 1 98.31 104 PHE A CA 1
ATOM 758 C C . PHE A 1 104 ? -8.664 18.062 22.391 1 98.31 104 PHE A C 1
ATOM 760 O O . PHE A 1 104 ? -9.078 19.188 22.094 1 98.31 104 PHE A O 1
ATOM 767 N N . LYS A 1 105 ? -9.242 17 21.844 1 98 105 LYS A N 1
ATOM 768 C CA . LYS A 1 105 ? -10.445 16.984 21.016 1 98 105 LYS A CA 1
ATOM 769 C C . LYS A 1 105 ? -10.367 18.031 19.922 1 98 105 LYS A C 1
ATOM 771 O O . LYS A 1 105 ? -11.273 18.859 19.766 1 98 105 LYS A O 1
ATOM 776 N N . PRO A 1 106 ? -9.273 17.938 19.109 1 98.38 106 PRO A N 1
ATOM 777 C CA . PRO A 1 106 ? -9.094 18.953 18.062 1 98.38 106 PRO A CA 1
ATOM 778 C C . PRO A 1 106 ? -10.234 18.953 17.047 1 98.38 106 PRO A C 1
ATOM 780 O O . PRO A 1 106 ? -11.008 18 16.969 1 98.38 106 PRO A O 1
ATOM 783 N N . GLU A 1 107 ? -10.375 20.094 16.281 1 98.31 107 GLU A N 1
ATOM 784 C CA . GLU A 1 107 ? -11.312 20.125 15.172 1 98.31 107 GLU A CA 1
ATOM 785 C C . GLU A 1 107 ? -10.953 19.094 14.109 1 98.31 107 GLU A C 1
ATOM 787 O O . GLU A 1 107 ? -11.836 18.516 13.477 1 98.31 107 GLU A O 1
ATOM 792 N N . LEU A 1 108 ? -9.672 18.859 13.961 1 98.56 108 LEU A N 1
ATOM 793 C CA . LEU A 1 108 ? -9.109 18.047 12.891 1 98.56 108 LEU A CA 1
ATOM 794 C C . LEU A 1 108 ? -7.934 17.219 13.398 1 98.56 108 LEU A C 1
ATOM 796 O O . LEU A 1 108 ? -7.125 17.703 14.188 1 98.56 108 LEU A O 1
ATOM 800 N N . ALA A 1 109 ? -7.848 15.977 13.008 1 98.44 109 ALA A N 1
ATOM 801 C CA . ALA A 1 109 ? -6.691 15.102 13.203 1 98.44 109 ALA A CA 1
ATOM 802 C C . ALA A 1 109 ? -6.344 14.352 11.914 1 98.44 109 ALA A C 1
ATOM 804 O O . ALA A 1 109 ? -7.176 14.242 11.008 1 98.44 109 ALA A O 1
ATOM 805 N N . SER A 1 110 ? -5.133 13.992 11.797 1 98.19 110 SER A N 1
ATOM 806 C CA . SER A 1 110 ? -4.762 13.227 10.609 1 98.19 110 SER A CA 1
ATOM 807 C C . SER A 1 110 ? -4.891 11.727 10.852 1 98.19 110 SER A C 1
ATOM 809 O O . SER A 1 110 ? -4.66 11.25 11.969 1 98.19 110 SER A O 1
ATOM 811 N N . LEU A 1 111 ? -5.273 11.016 9.883 1 98.12 111 LEU A N 1
ATOM 812 C CA . LEU A 1 111 ? -5.441 9.57 9.969 1 98.12 111 LEU A CA 1
ATOM 813 C C . LEU A 1 111 ? -4.883 8.883 8.719 1 98.12 111 LEU A C 1
ATOM 815 O O . LEU A 1 111 ? -5.32 9.172 7.605 1 98.12 111 LEU A O 1
ATOM 819 N N . ASN A 1 112 ? -3.918 8 8.938 1 97.06 112 ASN A N 1
ATOM 820 C CA . ASN A 1 112 ? -3.357 7.207 7.852 1 97.06 112 ASN A CA 1
ATOM 821 C C . ASN A 1 112 ? -4.305 6.086 7.43 1 97.06 112 ASN A C 1
ATOM 823 O O . ASN A 1 112 ? -4.809 5.348 8.273 1 97.06 112 ASN A O 1
ATOM 827 N N . MET A 1 113 ? -4.453 5.871 6.148 1 98.38 113 MET A N 1
ATOM 828 C CA . MET A 1 113 ? -5.578 5.066 5.688 1 98.38 113 MET A CA 1
ATOM 829 C C . MET A 1 113 ? -5.125 3.67 5.285 1 98.38 113 MET A C 1
ATOM 831 O O . MET A 1 113 ? -5.84 2.959 4.574 1 98.38 113 MET A O 1
ATOM 835 N N . GLY A 1 114 ? -3.979 3.258 5.73 1 97.44 114 GLY A N 1
ATOM 836 C CA . GLY A 1 114 ? -3.521 1.9 5.477 1 97.44 114 GLY A CA 1
ATOM 837 C C . GLY A 1 1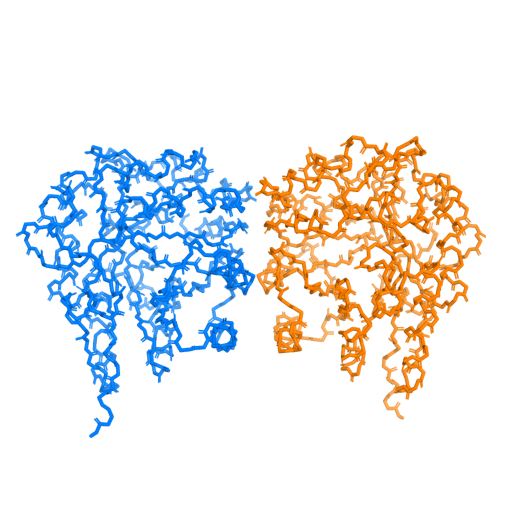14 ? -2.117 1.64 5.992 1 97.44 114 GLY A C 1
ATOM 838 O O . GLY A 1 114 ? -1.424 2.566 6.414 1 97.44 114 GLY A O 1
ATOM 839 N N . SER A 1 115 ? -1.72 0.368 5.973 1 96.81 115 SER A N 1
ATOM 840 C CA . SER A 1 115 ? -0.372 -0.023 6.375 1 96.81 115 SER A CA 1
ATOM 841 C C . SER A 1 115 ? 0.576 -0.044 5.18 1 96.81 115 SER A C 1
ATOM 843 O O . SER A 1 115 ? 0.156 -0.317 4.055 1 96.81 115 SER A O 1
ATOM 845 N N . MET A 1 116 ? 1.808 0.193 5.41 1 97 116 MET A N 1
ATOM 846 C CA . MET A 1 116 ? 2.797 0.237 4.34 1 97 116 MET A CA 1
ATOM 847 C C . MET A 1 116 ? 4.215 0.173 4.902 1 97 116 MET A C 1
ATOM 849 O O . MET A 1 116 ? 4.426 0.433 6.09 1 97 116 MET A O 1
ATOM 853 N N . ASN A 1 117 ? 5.113 -0.263 4.055 1 97 117 ASN A N 1
ATOM 854 C CA . ASN A 1 117 ? 6.508 0.021 4.387 1 97 117 ASN A CA 1
ATOM 855 C C . ASN A 1 117 ? 6.777 1.522 4.434 1 97 117 ASN A C 1
ATOM 857 O O . ASN A 1 117 ? 6.125 2.297 3.73 1 97 117 ASN A O 1
ATOM 861 N N . PHE A 1 118 ? 7.57 1.905 5.266 1 95.44 118 PHE A N 1
ATOM 862 C CA . PHE A 1 118 ? 7.961 3.305 5.398 1 95.44 118 PHE A CA 1
ATOM 863 C C . PHE A 1 118 ? 9.477 3.439 5.445 1 95.44 118 PHE A C 1
ATOM 865 O O . PHE A 1 118 ? 10.078 3.459 6.523 1 95.44 118 PHE A O 1
ATOM 872 N N . GLY A 1 119 ? 10.086 3.527 4.258 1 95.69 119 GLY A N 1
ATOM 873 C CA . GLY A 1 119 ? 11.539 3.518 4.152 1 95.69 119 GLY A CA 1
ATOM 874 C C . GLY A 1 119 ? 12.156 4.895 4.281 1 95.69 119 GLY A C 1
ATOM 875 O O . GLY A 1 119 ? 11.922 5.77 3.441 1 95.69 119 GLY A O 1
ATOM 876 N N . LEU A 1 120 ? 12.992 5.074 5.32 1 96.06 120 LEU A N 1
ATOM 877 C CA . LEU A 1 120 ? 13.711 6.324 5.551 1 96.06 120 LEU A CA 1
ATOM 878 C C . LEU A 1 120 ? 15.211 6.125 5.43 1 96.06 120 LEU A C 1
ATOM 880 O O . LEU A 1 120 ? 15.969 7.094 5.34 1 96.06 120 LEU A O 1
ATOM 884 N N . PHE A 1 121 ? 15.633 4.914 5.309 1 97.25 121 PHE A N 1
ATOM 885 C CA . PHE A 1 121 ? 17.031 4.527 5.402 1 97.25 121 PHE A CA 1
ATOM 886 C C . PHE A 1 121 ? 17.844 5.125 4.254 1 97.25 121 PHE A C 1
ATOM 888 O O . PHE A 1 121 ? 19.047 5.355 4.383 1 97.25 121 PHE A O 1
ATOM 895 N N . PRO A 1 122 ? 17.25 5.473 3.107 1 95.62 122 PRO A N 1
ATOM 896 C CA . PRO A 1 122 ? 18.062 6.094 2.066 1 95.62 122 PRO A CA 1
ATOM 897 C C . PRO A 1 122 ? 18.625 7.453 2.484 1 95.62 122 PRO A C 1
ATOM 899 O O . PRO A 1 122 ? 19.578 7.941 1.886 1 95.62 122 PRO A O 1
ATOM 902 N N . MET A 1 123 ? 18.031 8.078 3.488 1 95.81 123 MET A N 1
ATOM 903 C CA . MET A 1 123 ? 18.516 9.367 3.975 1 95.81 123 MET A CA 1
ATOM 904 C C . MET A 1 123 ? 19.922 9.242 4.555 1 95.81 123 MET A C 1
ATOM 906 O O . MET A 1 123 ? 20.656 10.227 4.625 1 95.81 123 MET A O 1
ATOM 910 N N . LEU A 1 124 ? 20.281 8.062 4.949 1 97.19 124 LEU A N 1
ATOM 911 C CA . LEU A 1 124 ? 21.609 7.805 5.516 1 97.19 124 LEU A CA 1
ATOM 912 C C . LEU A 1 124 ? 22.688 7.957 4.457 1 97.19 124 LEU A C 1
ATOM 914 O O . LEU A 1 124 ? 23.875 8.062 4.785 1 97.19 124 LEU A O 1
ATOM 918 N N . ASP A 1 125 ? 22.297 7.918 3.197 1 95.44 125 ASP A N 1
ATOM 919 C CA . ASP A 1 125 ? 23.266 8.172 2.125 1 95.44 125 ASP A CA 1
ATOM 920 C C . ASP A 1 125 ? 23.641 9.648 2.072 1 95.44 125 ASP A C 1
ATOM 922 O O . ASP A 1 125 ? 24.75 10 1.647 1 95.44 125 ASP A O 1
ATOM 926 N N . ARG A 1 126 ? 22.734 10.516 2.549 1 93.25 126 ARG A N 1
ATOM 927 C CA . ARG A 1 126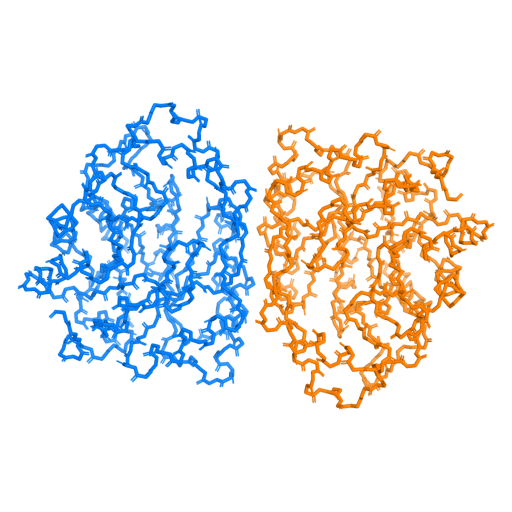 ? 22.922 11.953 2.451 1 93.25 126 ARG A CA 1
ATOM 928 C C . ARG A 1 126 ? 23.391 12.539 3.781 1 93.25 126 ARG A C 1
ATOM 930 O O . ARG A 1 126 ? 24.25 13.43 3.811 1 93.25 126 ARG A O 1
ATOM 937 N N . PHE A 1 127 ? 22.844 12.047 4.828 1 95.94 127 PHE A N 1
ATOM 938 C CA . PHE A 1 127 ? 23.172 12.531 6.164 1 95.94 127 PHE A CA 1
ATOM 939 C C . PHE A 1 127 ? 24.047 11.531 6.91 1 95.94 127 PHE A C 1
ATOM 941 O O . PHE A 1 127 ? 23.656 10.367 7.066 1 95.94 127 PHE A O 1
ATOM 948 N N . LYS A 1 128 ? 25.156 12.008 7.445 1 95.75 128 LYS A N 1
ATOM 949 C CA . LYS A 1 128 ? 26.156 11.07 7.965 1 95.75 128 LYS A CA 1
ATOM 950 C C . LYS A 1 128 ? 26.422 11.32 9.445 1 95.75 128 LYS A C 1
ATOM 952 O O . LYS A 1 128 ? 26.875 10.43 10.164 1 95.75 128 LYS A O 1
ATOM 957 N N . GLU A 1 129 ? 26.25 12.523 9.883 1 96.69 129 GLU A N 1
ATOM 958 C CA . GLU A 1 129 ? 26.531 12.906 11.258 1 96.69 129 GLU A CA 1
ATOM 959 C C . GLU A 1 129 ? 25.25 13.203 12.031 1 96.69 129 GLU A C 1
ATOM 961 O O . GLU A 1 129 ? 24.391 13.945 11.547 1 96.69 129 GLU A O 1
ATOM 966 N N . PHE A 1 130 ? 25.172 12.625 13.211 1 97.5 130 PHE A N 1
ATOM 967 C CA . PHE A 1 130 ? 23.969 12.766 14.031 1 97.5 130 PHE A CA 1
ATOM 968 C C . PHE A 1 130 ? 24.328 13.133 15.461 1 97.5 130 PHE A C 1
ATOM 970 O O . PHE A 1 130 ? 25.266 12.578 16.031 1 97.5 130 PHE A O 1
ATOM 977 N N . GLN A 1 131 ? 23.609 14.016 15.984 1 96.38 131 GLN A N 1
ATOM 978 C CA . GLN A 1 131 ? 23.859 14.516 17.328 1 96.38 131 GLN A CA 1
ATOM 979 C C . GLN A 1 131 ? 23.359 13.523 18.391 1 96.38 131 GLN A C 1
ATOM 981 O O . GLN A 1 131 ? 23.922 13.445 19.484 1 96.38 131 GLN A O 1
ATOM 986 N N . HIS A 1 132 ? 22.328 12.836 18.047 1 96.56 132 HIS A N 1
ATOM 987 C CA . HIS A 1 132 ? 21.734 11.898 18.984 1 96.56 132 HIS A CA 1
ATOM 988 C C . HIS A 1 132 ? 21.703 10.484 18.422 1 96.56 132 HIS A C 1
ATOM 990 O O . HIS A 1 132 ? 21.391 10.297 17.234 1 96.56 132 HIS A O 1
ATOM 996 N N . ASP A 1 133 ? 21.891 9.461 19.25 1 94.88 133 ASP A N 1
ATOM 997 C CA . ASP A 1 133 ? 22.016 8.07 18.828 1 94.88 133 ASP A CA 1
ATOM 998 C C . ASP A 1 133 ? 20.719 7.574 18.203 1 94.88 133 ASP A C 1
ATOM 1000 O O . ASP A 1 133 ? 20.734 6.816 17.234 1 94.88 133 ASP A O 1
ATOM 1004 N N . TRP A 1 134 ? 19.688 8.117 18.688 1 95.69 134 TRP A N 1
ATOM 1005 C CA . TRP A 1 134 ? 18.391 7.594 18.234 1 95.69 134 TRP A CA 1
ATOM 1006 C C . TRP A 1 134 ? 18.156 7.934 16.766 1 95.69 134 TRP A C 1
ATOM 1008 O O . TRP A 1 134 ? 17.391 7.262 16.078 1 95.69 134 TRP A O 1
ATOM 1018 N N . GLU A 1 135 ? 18.781 8.961 16.266 1 96.75 135 GLU A N 1
ATOM 1019 C CA . GLU A 1 135 ? 18.516 9.445 14.922 1 96.75 135 GLU A CA 1
ATOM 1020 C C . GLU A 1 135 ? 18.938 8.43 13.867 1 96.75 135 GLU A C 1
ATOM 1022 O O . GLU A 1 135 ? 18.141 8.055 13.008 1 96.75 135 GLU A O 1
ATOM 1027 N N . ARG A 1 136 ? 20.188 8.016 14.016 1 96.62 136 ARG A N 1
ATOM 1028 C CA . ARG A 1 136 ? 20.688 7.031 13.055 1 96.62 136 ARG A CA 1
ATOM 1029 C C . ARG A 1 136 ? 19.891 5.73 13.148 1 96.62 136 ARG A C 1
ATOM 1031 O O . ARG A 1 136 ? 19.547 5.137 12.125 1 96.62 136 ARG A O 1
ATOM 1038 N N . GLU A 1 137 ? 19.656 5.301 14.352 1 95.94 137 GLU A N 1
ATOM 1039 C CA . GLU A 1 137 ? 18.906 4.066 14.578 1 95.94 137 GLU A CA 1
ATOM 1040 C C . GLU A 1 137 ? 17.516 4.148 13.969 1 95.94 137 GLU A C 1
ATOM 1042 O O . GLU A 1 137 ? 17.047 3.186 13.359 1 95.94 137 GLU A O 1
ATOM 1047 N N . HIS A 1 138 ? 16.922 5.297 14.164 1 93.75 138 HIS A N 1
ATOM 1048 C CA . HIS A 1 138 ? 15.594 5.559 13.633 1 93.75 138 HIS A CA 1
ATOM 1049 C C . HIS A 1 138 ? 15.562 5.391 12.117 1 93.75 138 HIS A C 1
ATOM 1051 O O . HIS A 1 138 ? 14.68 4.715 11.578 1 93.75 138 HIS A O 1
ATOM 1057 N N . LEU A 1 139 ? 16.484 5.906 11.43 1 96 139 LEU A N 1
ATOM 1058 C CA . LEU A 1 139 ? 16.578 5.832 9.977 1 96 139 LEU A CA 1
ATOM 1059 C C . LEU A 1 139 ? 16.922 4.422 9.523 1 96 139 LEU A C 1
ATOM 1061 O O . LEU A 1 139 ? 16.266 3.867 8.641 1 96 139 LEU A O 1
ATOM 1065 N N . GLU A 1 140 ? 17.891 3.777 10.195 1 96.88 140 GLU A N 1
ATOM 1066 C CA . GLU A 1 140 ? 18.328 2.43 9.836 1 96.88 140 GLU A CA 1
ATOM 1067 C C . GLU A 1 140 ? 17.203 1.416 10.047 1 96.88 140 GLU A C 1
ATOM 1069 O O . GLU A 1 140 ? 16.984 0.543 9.211 1 96.88 140 GLU A O 1
ATOM 1074 N N . ASN A 1 141 ? 16.531 1.607 11.156 1 95.56 141 ASN A N 1
ATOM 1075 C CA . ASN A 1 141 ? 15.492 0.657 11.531 1 95.56 141 ASN A CA 1
ATOM 1076 C C . ASN A 1 141 ? 14.305 0.715 10.578 1 95.56 141 ASN A C 1
ATOM 1078 O O . ASN A 1 141 ? 13.461 -0.186 10.562 1 95.56 141 ASN A O 1
ATOM 1082 N N . SER A 1 142 ? 14.242 1.72 9.742 1 95.88 142 SER A N 1
ATOM 1083 C CA . SER A 1 142 ? 13.133 1.847 8.805 1 95.88 142 SER A CA 1
ATOM 1084 C C . SER A 1 142 ? 13.188 0.766 7.73 1 95.88 142 SER A C 1
ATOM 1086 O O . SER A 1 142 ? 12.211 0.545 7.012 1 95.88 142 SER A O 1
ATOM 1088 N N . ARG A 1 143 ? 14.25 -0.003 7.578 1 97.06 143 ARG A N 1
ATOM 1089 C CA . ARG A 1 143 ? 14.352 -1.151 6.684 1 97.06 143 ARG A CA 1
ATOM 1090 C C . ARG A 1 143 ? 13.336 -2.225 7.055 1 97.06 143 ARG A C 1
ATOM 1092 O O . ARG A 1 143 ? 12.875 -2.98 6.191 1 97.06 143 ARG A O 1
ATOM 1099 N N . ASN A 1 144 ? 13 -2.26 8.312 1 95.38 144 ASN A N 1
ATOM 1100 C CA . ASN A 1 144 ? 12.078 -3.271 8.812 1 95.38 144 ASN A CA 1
ATOM 1101 C C . ASN A 1 144 ? 10.82 -2.639 9.406 1 95.38 144 ASN A C 1
ATOM 1103 O O . ASN A 1 144 ? 10.133 -3.26 10.219 1 95.38 144 ASN A O 1
ATOM 1107 N N . LEU A 1 145 ? 10.539 -1.435 9.031 1 93.94 145 LEU A N 1
ATOM 1108 C CA . LEU A 1 145 ? 9.445 -0.687 9.641 1 93.94 145 LEU A CA 1
ATOM 1109 C C . LEU A 1 145 ? 8.18 -0.797 8.797 1 93.94 145 LEU A C 1
ATOM 1111 O O . LEU A 1 145 ? 8.211 -0.6 7.586 1 93.94 145 LEU A O 1
ATOM 1115 N N . ILE A 1 146 ? 7.113 -1.184 9.438 1 94.19 146 ILE A N 1
ATOM 1116 C CA . ILE A 1 146 ? 5.77 -1.074 8.875 1 94.19 146 ILE A CA 1
ATOM 1117 C C . ILE A 1 146 ? 5.004 0.039 9.586 1 94.19 146 ILE A C 1
ATOM 1119 O O . ILE A 1 146 ? 4.891 0.037 10.812 1 94.19 146 ILE A O 1
ATOM 1123 N N . PHE A 1 147 ? 4.641 1.054 8.828 1 94.19 147 PHE A N 1
ATOM 1124 C CA . PHE A 1 147 ? 3.674 2.021 9.328 1 94.19 147 PHE A CA 1
ATOM 1125 C C . PHE A 1 147 ? 2.287 1.397 9.438 1 94.19 147 PHE A C 1
ATOM 1127 O O . PHE A 1 147 ? 1.544 1.356 8.453 1 94.19 147 PHE A O 1
ATOM 1134 N N . LYS A 1 148 ? 1.928 0.98 10.617 1 95.19 148 LYS A N 1
ATOM 1135 C CA . LYS A 1 148 ? 0.797 0.081 10.828 1 95.19 148 LYS A CA 1
ATOM 1136 C C . LYS A 1 148 ? -0.502 0.864 11 1 95.19 148 LYS A C 1
ATOM 1138 O O . LYS A 1 148 ? -0.62 1.697 11.898 1 95.19 148 LYS A O 1
ATOM 1143 N N . ASN A 1 149 ? -1.442 0.669 10.242 1 96.44 149 ASN A N 1
ATOM 1144 C CA . ASN A 1 149 ? -2.82 1.146 10.289 1 96.44 149 ASN A CA 1
ATOM 1145 C C . ASN A 1 149 ? -3.789 0.111 9.727 1 96.44 149 ASN A C 1
ATOM 1147 O O . ASN A 1 149 ? -4.316 0.285 8.625 1 96.44 149 ASN A O 1
ATOM 1151 N N . THR A 1 150 ? -4.074 -0.967 10.508 1 96.56 150 THR A N 1
ATOM 1152 C CA . THR A 1 150 ? -4.969 -2.031 10.07 1 96.56 150 THR A CA 1
ATOM 1153 C C . THR A 1 150 ? -6.414 -1.537 10.023 1 96.56 150 THR A C 1
ATOM 1155 O O . THR A 1 150 ? -6.711 -0.429 10.477 1 96.56 150 THR A O 1
ATOM 1158 N N . TYR A 1 151 ? -7.316 -2.348 9.477 1 98 151 TYR A N 1
ATOM 1159 C CA . TYR A 1 151 ? -8.734 -1.993 9.461 1 98 151 TYR A CA 1
ATOM 1160 C C . TYR A 1 151 ? -9.273 -1.823 10.875 1 98 151 TYR A C 1
ATOM 1162 O O . TYR A 1 151 ? -10.07 -0.922 11.133 1 98 151 TYR A O 1
ATOM 1170 N N . GLN A 1 152 ? -8.859 -2.668 11.734 1 97 152 GLN A N 1
ATOM 1171 C CA . GLN A 1 152 ? -9.25 -2.549 13.133 1 97 152 GLN A CA 1
ATOM 1172 C C . GLN A 1 152 ? -8.734 -1.246 13.742 1 97 152 GLN A C 1
ATOM 1174 O O . GLN A 1 152 ? -9.461 -0.56 14.461 1 97 152 GLN A O 1
ATOM 1179 N N . ASP A 1 153 ? -7.453 -0.962 13.5 1 96.69 153 ASP A N 1
ATOM 1180 C CA . ASP A 1 153 ? -6.875 0.281 14 1 96.69 153 ASP A CA 1
ATOM 1181 C C . ASP A 1 153 ? -7.664 1.491 13.5 1 96.69 153 ASP A C 1
ATOM 1183 O O . ASP A 1 153 ? -8.055 2.352 14.297 1 96.69 153 ASP A O 1
ATOM 1187 N N . ILE A 1 154 ? -7.859 1.565 12.188 1 98.19 154 ILE A N 1
ATOM 1188 C CA . ILE A 1 154 ? -8.531 2.699 11.562 1 98.19 154 ILE A CA 1
ATOM 1189 C C . ILE A 1 154 ? -9.945 2.83 12.125 1 98.19 154 ILE A C 1
ATOM 1191 O O . ILE A 1 154 ? -10.391 3.932 12.469 1 98.19 154 ILE A O 1
ATOM 1195 N N . GLU A 1 155 ? -10.633 1.722 12.234 1 97.81 155 GLU A N 1
ATOM 1196 C CA . GLU A 1 155 ? -11.977 1.74 12.805 1 97.81 155 GLU A CA 1
ATOM 1197 C C . GLU A 1 155 ? -11.977 2.322 14.211 1 97.81 155 GLU A C 1
ATOM 1199 O O . GLU A 1 155 ? -12.82 3.16 14.547 1 97.81 155 GLU A O 1
ATOM 1204 N N . ASN A 1 156 ? -11.055 1.852 15 1 96.62 156 ASN A N 1
ATOM 1205 C CA . ASN A 1 156 ? -10.961 2.342 16.375 1 96.62 156 ASN A CA 1
ATOM 1206 C C . ASN A 1 156 ? -10.672 3.842 16.406 1 96.62 156 ASN A C 1
ATOM 1208 O O . ASN A 1 156 ? -11.281 4.57 17.203 1 96.62 156 ASN A O 1
ATOM 1212 N N . ILE A 1 157 ? -9.773 4.289 15.57 1 97.62 157 ILE A N 1
ATOM 1213 C CA . ILE A 1 157 ? -9.414 5.703 15.516 1 97.62 157 ILE A CA 1
ATOM 1214 C C . ILE A 1 157 ? -10.625 6.527 15.086 1 97.62 157 ILE A C 1
ATOM 1216 O O . ILE A 1 157 ? -10.914 7.566 15.68 1 97.62 157 ILE A O 1
ATOM 1220 N N . LEU A 1 158 ? -11.312 6.062 14.07 1 98.06 158 LEU A N 1
ATOM 1221 C CA . LEU A 1 158 ? -12.5 6.758 13.586 1 98.06 158 LEU A CA 1
ATOM 1222 C C . LEU A 1 158 ? -13.555 6.859 14.68 1 98.06 158 LEU A C 1
ATOM 1224 O O . LEU A 1 158 ? -14.156 7.918 14.875 1 98.06 158 LEU A O 1
ATOM 1228 N N . ARG A 1 159 ? -13.766 5.797 15.406 1 96.75 159 ARG A N 1
ATOM 1229 C CA . ARG A 1 159 ? -14.773 5.793 16.453 1 96.75 159 ARG A CA 1
ATOM 1230 C C . ARG A 1 159 ? -14.422 6.777 17.562 1 96.75 159 ARG A C 1
ATOM 1232 O O . ARG A 1 159 ? -15.273 7.531 18.031 1 96.75 159 ARG A O 1
ATOM 1239 N N . ILE A 1 160 ? -13.18 6.766 17.953 1 94.69 160 ILE A N 1
ATOM 1240 C CA . ILE A 1 160 ? -12.711 7.668 19 1 94.69 160 ILE A CA 1
ATOM 1241 C C . ILE A 1 160 ? -12.867 9.117 18.547 1 94.69 160 ILE A C 1
ATOM 1243 O O . ILE A 1 160 ? -13.398 9.953 19.281 1 94.69 160 ILE A O 1
ATOM 1247 N N . GLY A 1 161 ? -12.375 9.414 17.312 1 95 161 GLY A N 1
ATOM 1248 C CA . GLY A 1 161 ? -12.484 10.766 16.781 1 95 161 GLY A CA 1
ATOM 1249 C C . GLY A 1 161 ? -13.922 11.234 16.641 1 95 161 GLY A C 1
ATOM 1250 O O . GLY A 1 161 ? -14.258 12.344 17.047 1 95 161 GLY A O 1
ATOM 1251 N N . ASN A 1 162 ? -14.742 10.398 16.125 1 95.25 162 ASN A N 1
ATOM 1252 C CA . ASN A 1 162 ? -16.156 10.727 15.93 1 95.25 162 ASN A CA 1
ATOM 1253 C C . ASN A 1 162 ? -16.844 11.031 17.25 1 95.25 162 ASN A C 1
ATOM 1255 O O . ASN A 1 162 ? -17.688 11.922 17.328 1 95.25 162 ASN A O 1
ATOM 1259 N N . ALA A 1 163 ? -16.5 10.312 18.266 1 94.69 163 ALA A N 1
ATOM 1260 C CA . ALA A 1 163 ? -17.125 10.492 19.578 1 94.69 163 ALA A CA 1
ATOM 1261 C C . ALA A 1 163 ? -16.844 11.883 20.125 1 94.69 163 ALA A C 1
ATOM 1263 O O . ALA A 1 163 ? -17.625 12.414 20.922 1 94.69 163 ALA A O 1
ATOM 1264 N N . ASN A 1 164 ? -15.758 12.492 19.703 1 94.31 164 ASN A N 1
ATOM 1265 C CA . ASN A 1 164 ? -15.406 13.812 20.234 1 94.31 164 ASN A CA 1
ATOM 1266 C C . ASN A 1 164 ? -15.641 14.906 19.188 1 94.31 164 ASN A C 1
ATOM 1268 O O . ASN A 1 164 ? -15.219 16.047 19.375 1 94.31 164 ASN A O 1
ATOM 1272 N N . GLY A 1 165 ? -16.172 14.57 18.062 1 96 165 GLY A N 1
ATOM 1273 C CA . GLY A 1 165 ? -16.484 15.539 17.031 1 96 165 GLY A CA 1
ATOM 1274 C C . GLY A 1 165 ? -15.273 15.914 16.188 1 96 165 GLY A C 1
ATOM 1275 O O . GLY A 1 165 ? -15.32 16.875 15.414 1 96 165 GLY A O 1
ATOM 1276 N N . THR A 1 166 ? -14.188 15.227 16.375 1 97.75 166 THR A N 1
ATOM 1277 C CA . THR A 1 166 ? -12.984 15.453 15.578 1 97.75 166 THR A CA 1
ATOM 1278 C C . THR A 1 166 ? -13.148 14.867 14.18 1 97.75 166 THR A C 1
ATOM 1280 O O . THR A 1 166 ? -13.523 13.703 14.031 1 97.75 166 THR A O 1
ATOM 1283 N N . ARG A 1 167 ? -12.938 15.68 13.141 1 97.94 167 ARG A N 1
ATOM 1284 C CA . ARG A 1 167 ? -12.875 15.18 11.766 1 97.94 167 ARG A CA 1
ATOM 1285 C C . ARG A 1 167 ? -11.445 14.828 11.375 1 97.94 167 ARG A C 1
ATOM 1287 O O . ARG A 1 167 ? -10.5 15.164 12.094 1 97.94 167 ARG A O 1
ATOM 1294 N N . PHE A 1 168 ? -11.336 14.156 10.242 1 98.62 168 PHE A N 1
ATOM 1295 C CA . PHE A 1 168 ? -10.008 13.656 9.93 1 98.62 168 PHE A CA 1
ATOM 1296 C C . PHE A 1 168 ? -9.547 14.164 8.562 1 98.62 168 PHE A C 1
ATOM 1298 O O . PHE A 1 168 ? -10.359 14.289 7.641 1 98.62 168 PHE A O 1
ATOM 1305 N N . GLU A 1 169 ? -8.297 14.539 8.516 1 98.81 169 GLU A N 1
ATOM 1306 C CA . GLU A 1 169 ? -7.543 14.562 7.27 1 98.81 169 GLU A CA 1
ATOM 1307 C C . GLU A 1 169 ? -7.039 13.172 6.902 1 98.81 169 GLU A C 1
ATOM 1309 O O . GLU A 1 169 ? -6.125 12.648 7.543 1 98.81 169 GLU A O 1
ATOM 1314 N N . PHE A 1 170 ? -7.633 12.578 5.898 1 98.81 170 PHE A N 1
ATOM 1315 C CA . PHE A 1 170 ? -7.293 11.211 5.535 1 98.81 170 PHE A CA 1
ATOM 1316 C C . PHE A 1 170 ? -6.059 11.18 4.637 1 98.81 170 PHE A C 1
ATOM 1318 O O . PHE A 1 170 ? -6.129 11.547 3.465 1 98.81 170 PHE A O 1
ATOM 1325 N N . GLU A 1 171 ? -5.012 10.734 5.207 1 98.69 171 GLU A N 1
ATOM 1326 C CA . GLU A 1 171 ? -3.754 10.656 4.469 1 98.69 171 GLU A CA 1
ATOM 1327 C C . GLU A 1 171 ? -3.67 9.359 3.662 1 98.69 171 GLU A C 1
ATOM 1329 O O . GLU A 1 171 ? -3.695 8.266 4.23 1 98.69 171 GLU A O 1
ATOM 1334 N N . CYS A 1 172 ? -3.58 9.484 2.391 1 98.88 172 CYS A N 1
ATOM 1335 C CA . CYS A 1 172 ? -3.498 8.359 1.47 1 98.88 172 CYS A CA 1
ATOM 1336 C C . CYS A 1 172 ? -2.152 8.336 0.754 1 98.88 172 CYS A C 1
ATOM 1338 O O . CYS A 1 172 ? -1.852 9.227 -0.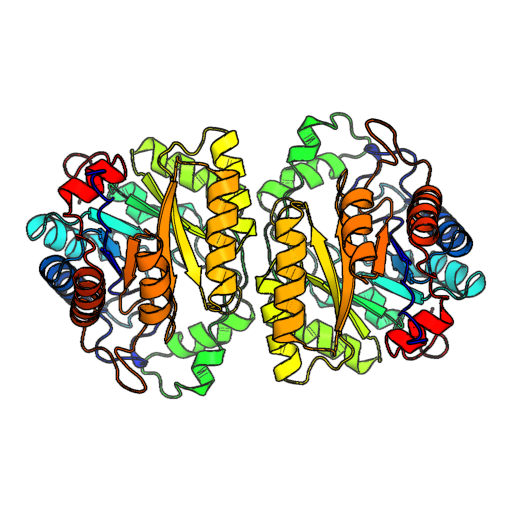041 1 98.88 172 CYS A O 1
ATOM 1340 N N . TYR A 1 173 ? -1.409 7.262 1.013 1 98.62 173 TYR A N 1
ATOM 1341 C CA . TYR A 1 173 ? -0.052 7.117 0.498 1 98.62 173 TYR A CA 1
ATOM 1342 C C . TYR A 1 173 ? -0.036 6.277 -0.773 1 98.62 173 TYR A C 1
ATOM 1344 O O . TYR A 1 173 ? 1.016 6.094 -1.392 1 98.62 173 TYR A O 1
ATOM 1352 N N . ASP A 1 174 ? -1.104 5.703 -1.129 1 98.75 174 ASP A N 1
ATOM 1353 C CA . ASP A 1 174 ? -1.245 4.848 -2.303 1 98.75 174 ASP A CA 1
ATOM 1354 C C . ASP A 1 174 ? -2.707 4.734 -2.727 1 98.75 174 ASP A C 1
ATOM 1356 O O . ASP A 1 174 ? -3.596 5.27 -2.061 1 98.75 174 ASP A O 1
ATOM 1360 N N . ILE A 1 175 ? -2.967 4.082 -3.842 1 98.88 175 ILE A N 1
ATOM 1361 C CA . ILE A 1 175 ? -4.316 3.973 -4.387 1 98.88 175 ILE A CA 1
ATOM 1362 C C . ILE A 1 175 ? -5.188 3.145 -3.447 1 98.88 175 ILE A C 1
ATOM 1364 O O . ILE A 1 175 ? -6.352 3.477 -3.219 1 98.88 175 ILE A O 1
ATOM 1368 N N . SER A 1 176 ? -4.629 2.104 -2.885 1 98.81 176 SER A N 1
ATOM 1369 C CA . SER A 1 176 ? -5.379 1.224 -1.996 1 98.81 176 SER A CA 1
ATOM 1370 C C . SER A 1 176 ? -5.941 1.99 -0.803 1 98.81 176 SER A C 1
ATOM 1372 O O . SER A 1 176 ? -7 1.643 -0.278 1 98.81 176 SER A O 1
ATOM 1374 N N . HIS A 1 177 ? -5.262 3.008 -0.371 1 98.88 177 HIS A N 1
ATOM 1375 C CA . HIS A 1 177 ? -5.707 3.781 0.783 1 98.88 177 HIS A CA 1
ATOM 1376 C C . HIS A 1 177 ? -7 4.527 0.479 1 98.88 177 HIS A C 1
ATOM 1378 O O . HIS A 1 177 ? -7.824 4.738 1.371 1 98.88 177 HIS A O 1
ATOM 1384 N N . LEU A 1 178 ? -7.168 4.918 -0.762 1 98.88 178 LEU A N 1
ATOM 1385 C CA . LEU A 1 178 ? -8.438 5.508 -1.167 1 98.88 178 LEU A CA 1
ATOM 1386 C C . LEU A 1 178 ? -9.562 4.48 -1.095 1 98.88 178 LEU A C 1
ATOM 1388 O O . LEU A 1 178 ? -10.672 4.793 -0.652 1 98.88 178 LEU A O 1
ATOM 1392 N N . TYR A 1 179 ? -9.305 3.279 -1.505 1 98.75 179 TYR A N 1
ATOM 1393 C CA . TYR A 1 179 ? -10.297 2.215 -1.417 1 98.75 179 TYR A CA 1
ATOM 1394 C C . TYR A 1 179 ? -10.617 1.885 0.036 1 98.75 179 TYR A C 1
ATOM 1396 O O . TYR A 1 179 ? -11.766 1.595 0.376 1 98.75 179 TYR A O 1
ATOM 1404 N N . ASN A 1 180 ? -9.586 1.863 0.886 1 98.75 180 ASN A N 1
ATOM 1405 C CA . ASN A 1 180 ? -9.836 1.685 2.312 1 98.75 180 ASN A CA 1
ATOM 1406 C C . ASN A 1 180 ? -10.766 2.762 2.857 1 98.75 180 ASN A C 1
ATOM 1408 O O . ASN A 1 180 ? -11.672 2.467 3.645 1 98.75 180 ASN A O 1
ATOM 1412 N N . LEU A 1 181 ? -10.453 3.998 2.441 1 98.81 181 LEU A N 1
ATOM 1413 C CA . LEU A 1 181 ? -11.297 5.105 2.873 1 98.81 181 LEU A CA 1
ATOM 1414 C C . LEU A 1 181 ? -12.734 4.906 2.414 1 98.81 181 LEU A C 1
ATOM 1416 O O . LEU A 1 181 ? -13.672 5.113 3.186 1 98.81 181 LEU A O 1
ATOM 1420 N N . ARG A 1 182 ? -12.93 4.508 1.188 1 98.56 182 ARG A N 1
ATOM 1421 C CA . ARG A 1 182 ? -14.258 4.234 0.662 1 98.56 182 ARG A CA 1
ATOM 1422 C C . ARG A 1 182 ? -14.961 3.158 1.485 1 98.56 182 ARG A C 1
ATOM 1424 O O . ARG A 1 182 ? -16.156 3.273 1.776 1 98.56 182 ARG A O 1
ATOM 1431 N N . HIS A 1 183 ? -14.242 2.143 1.856 1 98.25 183 HIS A N 1
ATOM 1432 C CA . HIS A 1 183 ? -14.781 1.072 2.689 1 98.25 183 HIS A CA 1
ATOM 1433 C C . HIS A 1 183 ? -15.398 1.628 3.967 1 98.25 183 HIS A C 1
ATOM 1435 O O . HIS A 1 183 ? -16.516 1.26 4.328 1 98.25 183 HIS A O 1
ATOM 1441 N N . PHE A 1 184 ? -14.742 2.51 4.637 1 98.56 184 PHE A N 1
ATOM 1442 C CA . PHE A 1 184 ? -15.227 3.045 5.906 1 98.56 184 PHE A CA 1
ATOM 1443 C C . PHE A 1 184 ? -16.344 4.055 5.68 1 98.56 184 PHE A C 1
ATOM 1445 O O . PHE A 1 184 ? -17.219 4.227 6.531 1 98.56 184 PHE A O 1
ATOM 1452 N N . LEU A 1 185 ? -16.281 4.773 4.516 1 98.31 185 LEU A N 1
ATOM 1453 C CA . LEU A 1 185 ? -17.406 5.629 4.148 1 98.31 185 LEU A CA 1
ATOM 1454 C C . LEU A 1 185 ? -18.688 4.805 3.951 1 98.31 185 LEU A C 1
ATOM 1456 O O . LEU A 1 185 ? -19.734 5.16 4.465 1 98.31 185 LEU A O 1
ATOM 1460 N N . ASP A 1 186 ? -18.578 3.686 3.273 1 97.56 186 ASP A N 1
ATOM 1461 C CA . ASP A 1 186 ? -19.703 2.803 3.008 1 97.56 186 ASP A CA 1
ATOM 1462 C C . ASP A 1 186 ? -20.281 2.232 4.305 1 97.56 186 ASP A C 1
ATOM 1464 O O . ASP A 1 186 ? -21.484 1.995 4.41 1 97.56 186 ASP A O 1
ATOM 1468 N N . ARG A 1 187 ? -19.453 2.045 5.273 1 97 187 ARG A N 1
ATOM 1469 C CA . ARG A 1 187 ? -19.859 1.467 6.551 1 97 187 ARG A CA 1
ATOM 1470 C C . ARG A 1 187 ? -20.438 2.533 7.473 1 97 187 ARG A C 1
ATOM 1472 O O . ARG A 1 187 ? -20.875 2.229 8.578 1 97 187 ARG A O 1
ATOM 1479 N N . GLY A 1 188 ? -20.344 3.785 7.105 1 97.12 188 GLY A N 1
ATOM 1480 C CA . GLY A 1 188 ? -20.953 4.867 7.852 1 97.12 188 GLY A CA 1
ATOM 1481 C C . GLY A 1 188 ? -20.062 5.422 8.945 1 97.12 188 GLY A C 1
ATOM 1482 O O . GLY A 1 188 ? -20.516 6.191 9.797 1 97.12 188 GLY A O 1
ATOM 1483 N N . LEU A 1 189 ? -18.781 5.055 8.922 1 97.88 189 LEU A N 1
ATOM 1484 C CA . LEU A 1 189 ? -17.844 5.531 9.945 1 97.88 189 LEU A CA 1
ATOM 1485 C C . LEU A 1 189 ? -17.203 6.844 9.523 1 97.88 189 LEU A C 1
ATOM 1487 O O . LEU A 1 189 ? -16.609 7.543 10.352 1 97.88 189 LEU A O 1
ATOM 1491 N N . VAL A 1 190 ? -17.297 7.164 8.234 1 97.69 190 VAL A N 1
ATOM 1492 C CA . VAL A 1 190 ? -16.812 8.422 7.66 1 97.69 190 VAL A CA 1
ATOM 1493 C C . VAL A 1 190 ? -17.984 9.164 7.016 1 97.69 190 VAL A C 1
ATOM 1495 O O . VAL A 1 190 ? -18.844 8.555 6.379 1 97.69 190 VAL A O 1
ATOM 1498 N N . SER A 1 191 ? -18.047 10.383 7.246 1 94.44 191 SER A N 1
ATOM 1499 C CA . SER A 1 191 ? -19.062 11.203 6.602 1 94.44 191 SER A CA 1
ATOM 1500 C C . SER A 1 191 ? -18.438 12.344 5.816 1 94.44 191 SER A C 1
ATOM 1502 O O . SER A 1 191 ? -17.375 12.859 6.195 1 94.44 191 SER A O 1
ATOM 1504 N N . GLY A 1 192 ? -19.047 12.75 4.742 1 91.75 192 GLY A N 1
ATOM 1505 C CA . GLY A 1 192 ? -18.547 13.828 3.908 1 91.75 192 GLY A CA 1
ATOM 1506 C C . GLY A 1 192 ? -18.719 15.203 4.531 1 91.75 192 GLY A C 1
ATOM 1507 O O . GLY A 1 192 ? -19.469 15.359 5.496 1 91.75 192 GLY A O 1
ATOM 1508 N N . PRO A 1 193 ? -18.109 16.219 3.951 1 96.19 193 PRO A N 1
ATOM 1509 C CA . PRO A 1 193 ? -17.078 16.109 2.916 1 96.19 193 PRO A CA 1
ATOM 1510 C C . PRO A 1 193 ? -15.812 15.422 3.422 1 96.19 193 PRO A C 1
ATOM 1512 O O . PRO A 1 193 ? -15.344 15.727 4.52 1 96.19 193 PRO A O 1
ATOM 1515 N N . VAL A 1 194 ? -15.266 14.523 2.631 1 97.94 194 VAL A N 1
ATOM 1516 C CA . VAL A 1 194 ? -14.062 13.773 2.979 1 97.94 194 VAL A CA 1
ATOM 1517 C C . VAL A 1 194 ? -12.82 14.578 2.6 1 97.94 194 VAL A C 1
ATOM 1519 O O . VAL A 1 194 ? -12.664 14.977 1.442 1 97.94 194 VAL A O 1
ATOM 1522 N N . PHE A 1 195 ? -11.992 14.93 3.57 1 98.75 195 PHE A N 1
ATOM 1523 C CA . PHE A 1 195 ? -10.75 15.656 3.316 1 98.75 195 PHE A CA 1
ATOM 1524 C C . PHE A 1 195 ? -9.602 14.703 3.057 1 98.75 195 PHE A C 1
ATOM 1526 O O . PHE A 1 195 ? -9.086 14.07 3.984 1 98.75 195 PHE A O 1
ATOM 1533 N N . ILE A 1 196 ? -9.156 14.578 1.806 1 98.88 196 ILE A N 1
ATOM 1534 C CA . ILE A 1 196 ? -8.156 13.594 1.393 1 98.88 196 ILE A CA 1
ATOM 1535 C C . ILE A 1 196 ? -6.816 14.289 1.164 1 98.88 196 ILE A C 1
ATOM 1537 O O . ILE A 1 196 ? -6.703 15.164 0.306 1 98.88 196 ILE A O 1
ATOM 1541 N N . GLN A 1 197 ? -5.84 13.945 1.983 1 98.88 197 GLN A N 1
ATOM 1542 C CA . GLN A 1 197 ? -4.453 14.328 1.746 1 98.88 197 GLN A CA 1
ATOM 1543 C C . GLN A 1 197 ? -3.715 13.258 0.949 1 98.88 197 GLN A C 1
ATOM 1545 O O . GLN A 1 197 ? -3.346 12.219 1.494 1 98.88 197 GLN A O 1
ATOM 1550 N N . SER A 1 198 ? -3.455 13.492 -0.348 1 98.88 198 SER A N 1
ATOM 1551 C CA . SER A 1 198 ? -2.67 12.57 -1.158 1 98.88 198 SER A CA 1
ATOM 1552 C C . SER A 1 198 ? -1.174 12.797 -0.965 1 98.88 198 SER A C 1
ATOM 1554 O O . SER A 1 198 ? -0.68 13.906 -1.167 1 98.88 198 SER A O 1
ATOM 1556 N N . VAL A 1 199 ? -0.48 11.773 -0.584 1 98.81 199 VAL A N 1
ATOM 1557 C CA . VAL A 1 199 ? 0.922 11.883 -0.195 1 98.81 199 VAL A CA 1
ATOM 1558 C C . VAL A 1 199 ? 1.804 11.211 -1.244 1 98.81 199 VAL A C 1
ATOM 1560 O O . VAL A 1 199 ? 1.581 10.047 -1.598 1 98.81 199 VAL A O 1
ATOM 1563 N N . PHE A 1 200 ? 2.807 11.914 -1.737 1 98.75 200 PHE A N 1
ATOM 1564 C CA . PHE A 1 200 ? 3.635 11.406 -2.824 1 98.75 200 PHE A CA 1
ATOM 1565 C C . PHE A 1 200 ? 5.109 11.43 -2.439 1 98.75 200 PHE A C 1
ATOM 1567 O O . PHE A 1 200 ? 5.582 12.391 -1.838 1 98.75 200 PHE A O 1
ATOM 1574 N N . GLY A 1 201 ? 5.824 10.352 -2.828 1 97.88 201 GLY A N 1
ATOM 1575 C CA . GLY A 1 201 ? 7.277 10.438 -2.867 1 97.88 201 GLY A CA 1
ATOM 1576 C C . GLY A 1 201 ? 7.945 9.828 -1.651 1 97.88 201 GLY A C 1
ATOM 1577 O O . GLY A 1 201 ? 9.156 9.961 -1.467 1 97.88 201 GLY A O 1
ATOM 1578 N N . ILE A 1 202 ? 7.18 9.188 -0.799 1 96.69 202 ILE A N 1
ATOM 1579 C CA . ILE A 1 202 ? 7.754 8.438 0.315 1 96.69 202 ILE A CA 1
ATOM 1580 C C . ILE A 1 202 ? 8.07 7.012 -0.131 1 96.69 202 ILE A C 1
ATOM 1582 O O . ILE A 1 202 ? 7.254 6.363 -0.788 1 96.69 202 ILE A O 1
ATOM 1586 N N . LEU A 1 203 ? 9.32 6.531 0.213 1 96.56 203 LEU A N 1
ATOM 1587 C CA . LEU A 1 203 ? 9.656 5.156 -0.144 1 96.56 203 LEU A CA 1
ATOM 1588 C C . LEU A 1 203 ? 8.75 4.172 0.584 1 96.56 203 LEU A C 1
ATOM 1590 O O . LEU A 1 203 ? 8.797 4.07 1.812 1 96.56 203 LEU A O 1
ATOM 1594 N N . GLY A 1 204 ? 8.008 3.434 -0.086 1 97.75 204 GLY A N 1
ATOM 1595 C CA . GLY A 1 204 ? 6.965 2.566 0.433 1 97.75 204 GLY A CA 1
ATOM 1596 C C . GLY A 1 204 ? 5.57 3.002 0.022 1 97.75 204 GLY A C 1
ATOM 1597 O O . GLY A 1 204 ? 4.609 2.25 0.18 1 97.75 204 GLY A O 1
ATOM 1598 N N . GLY A 1 205 ? 5.48 4.223 -0.444 1 98.19 205 GLY A N 1
ATOM 1599 C CA . GLY A 1 205 ? 4.25 4.77 -0.992 1 98.19 205 GLY A CA 1
ATOM 1600 C C . GLY A 1 205 ? 4.316 5.008 -2.488 1 98.19 205 GLY A C 1
ATOM 1601 O O . GLY A 1 205 ? 5.285 4.613 -3.143 1 98.19 205 GLY A O 1
ATOM 1602 N N . ILE A 1 206 ? 3.277 5.562 -3.037 1 98.69 206 ILE A N 1
ATOM 1603 C CA . ILE A 1 206 ? 3.184 5.895 -4.457 1 98.69 206 ILE A CA 1
ATOM 1604 C C . ILE A 1 206 ? 4.234 6.941 -4.812 1 98.69 206 ILE A C 1
ATOM 1606 O O . ILE A 1 206 ? 4.707 7.676 -3.943 1 98.69 206 ILE A O 1
ATOM 1610 N N . GLY A 1 207 ? 4.656 7.012 -6.059 1 98.12 207 GLY A N 1
ATOM 1611 C CA . GLY A 1 207 ? 5.742 7.867 -6.508 1 98.12 207 GLY A CA 1
ATOM 1612 C C . GLY A 1 207 ? 5.316 9.305 -6.727 1 98.12 207 GLY A C 1
ATOM 1613 O O . GLY A 1 207 ? 4.129 9.625 -6.668 1 98.12 207 GLY A O 1
ATOM 1614 N N . PRO A 1 208 ? 6.289 10.086 -6.938 1 98.12 208 PRO A N 1
ATOM 1615 C CA . PRO A 1 208 ? 6.039 11.523 -7.082 1 98.12 208 PRO A CA 1
ATOM 1616 C C . PRO A 1 208 ? 5.77 11.93 -8.531 1 98.12 208 PRO A C 1
ATOM 1618 O O . PRO A 1 208 ? 5.754 13.117 -8.844 1 98.12 208 PRO A O 1
ATOM 1621 N N . ASP A 1 209 ? 5.57 10.977 -9.461 1 98.25 209 ASP A N 1
ATOM 1622 C CA . ASP A 1 209 ? 5.312 11.305 -10.859 1 98.25 209 ASP A CA 1
ATOM 1623 C C . ASP A 1 209 ? 3.957 11.992 -11.023 1 98.25 209 ASP A C 1
ATOM 1625 O O . ASP A 1 209 ? 2.973 11.586 -10.406 1 98.25 209 ASP A O 1
ATOM 1629 N N . PRO A 1 210 ? 3.875 13.023 -11.906 1 98.12 210 PRO A N 1
ATOM 1630 C CA . PRO A 1 210 ? 2.594 13.695 -12.133 1 98.12 210 PRO A CA 1
ATOM 1631 C C . PRO A 1 210 ? 1.484 12.727 -12.531 1 98.12 210 PRO A C 1
ATOM 1633 O O . PRO A 1 210 ? 0.317 12.945 -12.203 1 98.12 210 PRO A O 1
ATOM 1636 N N . GLU A 1 211 ? 1.845 11.656 -13.219 1 97.88 211 GLU A N 1
ATOM 1637 C CA . GLU A 1 211 ? 0.829 10.68 -13.594 1 97.88 211 GLU A CA 1
ATOM 1638 C C . GLU A 1 211 ? 0.246 9.984 -12.367 1 97.88 211 GLU A C 1
ATOM 1640 O O . GLU A 1 211 ? -0.933 9.625 -12.352 1 97.88 211 GLU A O 1
ATOM 1645 N N . ASP A 1 212 ? 1.078 9.75 -11.414 1 98.62 212 ASP A N 1
ATOM 1646 C CA . ASP A 1 212 ? 0.597 9.188 -10.156 1 98.62 212 ASP A CA 1
ATOM 1647 C C . ASP A 1 212 ? -0.385 10.125 -9.469 1 98.62 212 ASP A C 1
ATOM 1649 O O . ASP A 1 212 ? -1.421 9.695 -8.961 1 98.62 212 ASP A O 1
ATOM 1653 N N . LEU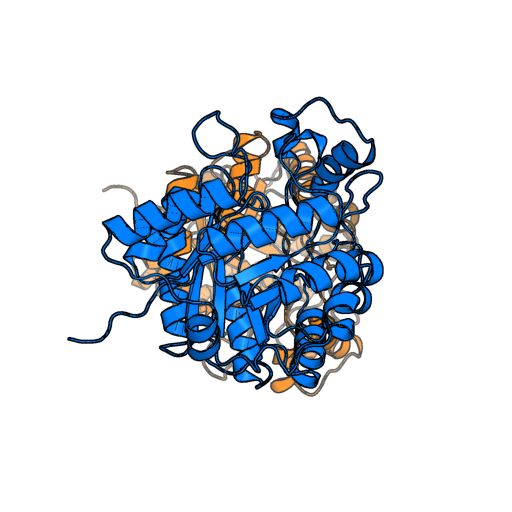 A 1 213 ? -0.017 11.422 -9.461 1 98.69 213 LEU A N 1
ATOM 1654 C CA . LEU A 1 213 ? -0.903 12.438 -8.898 1 98.69 213 LEU A CA 1
ATOM 1655 C C . LEU A 1 213 ? -2.246 12.445 -9.625 1 98.69 213 LEU A C 1
ATOM 1657 O O . LEU A 1 213 ? -3.301 12.43 -8.984 1 98.69 213 LEU A O 1
ATOM 1661 N N . MET A 1 214 ? -2.24 12.383 -10.938 1 98.5 214 MET A N 1
ATOM 1662 C CA . MET A 1 214 ? -3.465 12.391 -11.734 1 98.5 214 MET A CA 1
ATOM 1663 C C . MET A 1 214 ? -4.32 11.164 -11.438 1 98.5 214 MET A C 1
ATOM 1665 O O . MET A 1 214 ? -5.543 11.258 -11.352 1 98.5 214 MET A O 1
ATOM 1669 N N . HIS A 1 215 ? -3.662 10.047 -11.289 1 98.62 215 HIS A N 1
ATOM 1670 C CA . HIS A 1 215 ? -4.418 8.828 -11.039 1 98.62 215 HIS A CA 1
ATOM 1671 C C . HIS A 1 215 ? -5.078 8.859 -9.664 1 98.62 215 HIS A C 1
ATOM 1673 O O . HIS A 1 215 ? -6.211 8.391 -9.5 1 98.62 215 HIS A O 1
ATOM 1679 N N . MET A 1 216 ? -4.355 9.344 -8.672 1 98.69 216 MET A N 1
ATOM 1680 C CA . MET A 1 216 ? -4.965 9.5 -7.355 1 98.69 216 MET A CA 1
ATOM 1681 C C . MET A 1 216 ? -6.207 10.383 -7.43 1 98.69 216 MET A C 1
ATOM 1683 O O . MET A 1 216 ? -7.227 10.078 -6.812 1 98.69 216 MET A O 1
ATOM 1687 N N . HIS A 1 217 ? -6.105 11.438 -8.203 1 98.44 217 HIS A N 1
ATOM 1688 C CA . HIS A 1 217 ? -7.242 12.336 -8.344 1 98.44 217 HIS A CA 1
ATOM 1689 C C . HIS A 1 217 ? -8.422 11.633 -9.016 1 98.44 217 HIS A C 1
ATOM 1691 O O . HIS A 1 217 ? -9.555 11.719 -8.531 1 98.44 217 HIS A O 1
ATOM 1697 N N . ARG A 1 218 ? -8.18 10.906 -10.125 1 97.94 218 ARG A N 1
ATOM 1698 C CA . ARG A 1 218 ? -9.234 10.211 -10.852 1 97.94 218 ARG A CA 1
ATOM 1699 C C . ARG A 1 218 ? -9.898 9.156 -9.977 1 97.94 218 ARG A C 1
ATOM 1701 O O . ARG A 1 218 ? -11.117 8.969 -10.031 1 97.94 218 ARG A O 1
ATOM 1708 N N . THR A 1 219 ? -9.078 8.484 -9.234 1 98.69 219 THR A N 1
ATOM 1709 C CA . THR A 1 219 ? -9.609 7.445 -8.359 1 98.69 219 THR A CA 1
ATOM 1710 C C . THR A 1 219 ? -10.477 8.055 -7.266 1 98.69 219 THR A C 1
ATOM 1712 O O . THR A 1 219 ? -11.57 7.555 -6.984 1 98.69 219 THR A O 1
ATOM 1715 N N . ALA A 1 220 ? -9.992 9.156 -6.664 1 98.62 220 ALA A N 1
ATOM 1716 C CA . ALA A 1 220 ? -10.781 9.844 -5.648 1 98.62 220 ALA A CA 1
ATOM 1717 C C . ALA A 1 220 ? -12.117 10.305 -6.223 1 98.62 220 ALA A C 1
ATOM 1719 O O . ALA A 1 220 ? -13.164 10.148 -5.582 1 98.62 220 ALA A O 1
ATOM 1720 N N . ARG A 1 221 ? -12.094 10.883 -7.418 1 98.19 221 ARG A N 1
ATOM 1721 C CA . ARG A 1 221 ? -13.32 11.336 -8.07 1 98.19 221 ARG A CA 1
ATOM 1722 C C . ARG A 1 221 ? -14.273 10.172 -8.297 1 98.19 221 ARG A C 1
ATOM 1724 O O . ARG A 1 221 ? -15.484 10.312 -8.102 1 98.19 221 ARG A O 1
ATOM 1731 N N . ARG A 1 222 ? -13.75 9.062 -8.711 1 98.25 222 ARG A N 1
ATOM 1732 C CA . ARG A 1 222 ? -14.57 7.887 -8.977 1 98.25 222 ARG A CA 1
ATOM 1733 C C . ARG A 1 222 ? -15.188 7.344 -7.695 1 98.25 222 ARG A C 1
ATOM 1735 O O . ARG A 1 222 ? -16.359 6.977 -7.672 1 98.25 222 ARG A O 1
ATOM 1742 N N . LEU A 1 223 ? -14.469 7.336 -6.637 1 98.38 223 LEU A N 1
ATOM 1743 C CA . LEU A 1 223 ? -14.883 6.656 -5.414 1 98.38 223 LEU A CA 1
ATOM 1744 C C . LEU A 1 223 ? -15.758 7.562 -4.559 1 98.38 223 LEU A C 1
ATOM 1746 O O . LEU A 1 223 ? -16.609 7.082 -3.811 1 98.38 223 LEU A O 1
ATOM 1750 N N . PHE A 1 224 ? -15.531 8.938 -4.688 1 98.19 224 PHE A N 1
ATOM 1751 C CA . PHE A 1 224 ? -16.172 9.812 -3.713 1 98.19 224 PHE A CA 1
ATOM 1752 C C . PHE A 1 224 ? -17.031 10.859 -4.414 1 98.19 224 PHE A C 1
ATOM 1754 O O . PHE A 1 224 ? -17.781 11.594 -3.76 1 98.19 224 PHE A O 1
ATOM 1761 N N . GLY A 1 225 ? -16.953 10.977 -5.77 1 95.94 225 GLY A N 1
ATOM 1762 C CA . GLY A 1 225 ? -17.703 12 -6.484 1 95.94 225 GLY A CA 1
ATOM 1763 C C . GLY A 1 225 ? -17.359 13.406 -6.055 1 95.94 225 GLY A C 1
ATOM 1764 O O . GLY A 1 225 ? -16.172 13.773 -6.012 1 95.94 225 GLY A O 1
ATOM 1765 N N . ASP A 1 226 ? -18.328 14.141 -5.652 1 92 226 ASP A N 1
ATOM 1766 C CA . ASP A 1 226 ? -18.125 15.523 -5.238 1 92 226 ASP A CA 1
ATOM 1767 C C . ASP A 1 226 ? -18.031 15.633 -3.717 1 92 226 ASP A C 1
ATOM 1769 O O . ASP A 1 226 ? -17.969 16.734 -3.172 1 92 226 ASP A O 1
ATOM 1773 N N . GLN A 1 227 ? -17.875 14.555 -3.082 1 93.75 227 GLN A N 1
ATOM 1774 C CA . GLN A 1 227 ? -17.969 14.547 -1.624 1 93.75 227 GLN A CA 1
ATOM 1775 C C . GLN A 1 227 ? -16.578 14.602 -0.996 1 93.75 227 GLN A C 1
ATOM 1777 O O . GLN A 1 227 ? -16.375 14.141 0.132 1 93.75 227 GLN A O 1
ATOM 1782 N N . PHE A 1 228 ? -15.602 15.016 -1.773 1 96.25 228 PHE A N 1
ATOM 1783 C CA . PHE A 1 228 ? -14.289 15.094 -1.14 1 96.25 228 PHE A CA 1
ATOM 1784 C C . PHE A 1 228 ? -13.617 16.438 -1.434 1 96.25 228 PHE A C 1
ATOM 1786 O O . PHE A 1 228 ? -13.969 17.109 -2.402 1 96.25 228 PHE A O 1
ATOM 1793 N N . ARG A 1 229 ? -12.797 16.859 -0.49 1 97.94 229 ARG A N 1
ATOM 1794 C CA . ARG A 1 229 ? -11.82 17.938 -0.615 1 97.94 229 ARG A CA 1
ATOM 1795 C C . ARG A 1 229 ? -10.398 17.391 -0.724 1 97.94 229 ARG A C 1
ATOM 1797 O O . ARG A 1 229 ? -9.977 16.578 0.108 1 97.94 229 ARG A O 1
ATOM 1804 N N . TRP A 1 230 ? -9.773 17.75 -1.79 1 98.19 230 TRP A N 1
ATOM 1805 C CA . TRP A 1 230 ? -8.5 17.141 -2.143 1 98.19 230 TRP A CA 1
ATOM 1806 C C . TRP A 1 230 ? -7.336 18.031 -1.725 1 98.19 230 TRP A C 1
ATOM 1808 O O . TRP A 1 230 ? -7.41 19.25 -1.853 1 98.19 230 TRP A O 1
ATOM 1818 N N . SER A 1 231 ? -6.293 17.469 -1.209 1 98.88 231 SER A N 1
ATOM 1819 C CA . SER A 1 231 ? -5.066 18.156 -0.826 1 98.88 231 SER A CA 1
ATOM 1820 C C . SER A 1 231 ? -3.83 17.375 -1.238 1 98.88 231 SER A C 1
ATOM 1822 O O . SER A 1 231 ? -3.877 16.141 -1.331 1 98.88 231 SER A O 1
ATOM 1824 N N . ILE A 1 232 ? -2.686 18.109 -1.509 1 98.88 232 ILE A N 1
ATOM 1825 C CA . ILE A 1 232 ? -1.479 17.484 -2.035 1 98.88 232 ILE A CA 1
ATOM 1826 C C . ILE A 1 232 ? -0.328 17.672 -1.05 1 98.88 232 ILE A C 1
ATOM 1828 O O . ILE A 1 232 ? -0.057 18.797 -0.61 1 98.88 232 ILE A O 1
ATOM 1832 N N . LEU A 1 233 ? 0.303 16.609 -0.708 1 98.75 233 LEU A N 1
ATOM 1833 C CA . LEU A 1 233 ? 1.569 16.578 0.018 1 98.75 233 LEU A CA 1
ATOM 1834 C C . LEU A 1 233 ? 2.652 15.891 -0.808 1 98.75 233 LEU A C 1
ATOM 1836 O O . LEU A 1 233 ? 2.539 14.703 -1.126 1 98.75 233 LEU A O 1
ATOM 1840 N N . GLY A 1 234 ? 3.641 16.641 -1.3 1 98.69 234 GLY A N 1
ATOM 1841 C CA . GLY A 1 234 ? 4.832 16.078 -1.909 1 98.69 234 GLY A CA 1
ATOM 1842 C C . GLY A 1 234 ? 6.027 16.062 -0.977 1 98.69 234 GLY A C 1
ATOM 1843 O O . GLY A 1 234 ? 6.414 17.094 -0.432 1 98.69 234 GLY A O 1
ATOM 1844 N N . ALA A 1 235 ? 6.672 14.945 -0.848 1 97.88 235 ALA A N 1
ATOM 1845 C CA . ALA A 1 235 ? 7.832 14.828 0.031 1 97.88 235 ALA A CA 1
ATOM 1846 C C . ALA A 1 235 ? 9.086 15.375 -0.644 1 97.88 235 ALA A C 1
ATOM 1848 O O . ALA A 1 235 ? 9.266 15.219 -1.855 1 97.88 235 ALA A O 1
ATOM 1849 N N . GLY A 1 236 ? 9.953 15.969 0.138 1 96.88 236 GLY A N 1
ATOM 1850 C CA . GLY A 1 236 ? 11.25 16.422 -0.343 1 96.88 236 GLY A CA 1
ATOM 1851 C C . GLY A 1 236 ? 11.148 17.391 -1.507 1 96.88 236 GLY A C 1
ATOM 1852 O O . GLY A 1 236 ? 10.414 18.375 -1.437 1 96.88 236 GLY A O 1
ATOM 1853 N N . ARG A 1 237 ? 11.906 17.109 -2.559 1 96.38 237 ARG A N 1
ATOM 1854 C CA . ARG A 1 237 ? 11.984 18.016 -3.709 1 96.38 237 ARG A CA 1
ATOM 1855 C C . ARG A 1 237 ? 10.641 18.125 -4.418 1 96.38 237 ARG A C 1
ATOM 1857 O O . ARG A 1 237 ? 10.43 19.016 -5.23 1 96.38 237 ARG A O 1
ATOM 1864 N N . GLY A 1 238 ? 9.688 17.172 -4.105 1 97.69 238 GLY A N 1
ATOM 1865 C CA . GLY A 1 238 ? 8.391 17.156 -4.762 1 97.69 238 GLY A CA 1
ATOM 1866 C C . GLY A 1 238 ? 7.391 18.109 -4.133 1 97.69 238 GLY A C 1
ATOM 1867 O O . GLY A 1 238 ? 6.309 18.344 -4.68 1 97.69 238 GLY A O 1
ATOM 1868 N N . GLN A 1 239 ? 7.754 18.734 -3.002 1 98.56 239 GLN A N 1
ATOM 1869 C CA . GLN A 1 239 ? 6.781 19.516 -2.238 1 98.56 239 GLN A CA 1
ATOM 1870 C C . GLN A 1 239 ? 6.148 20.594 -3.1 1 98.56 239 GLN A C 1
ATOM 1872 O O . GLN A 1 239 ? 4.945 20.562 -3.369 1 98.56 239 GLN A O 1
ATOM 1877 N N . LEU A 1 240 ? 6.926 21.484 -3.666 1 98.5 240 LEU A N 1
ATOM 1878 C CA . LEU A 1 240 ? 6.383 22.656 -4.363 1 98.5 240 LEU A CA 1
ATOM 1879 C C . LEU A 1 240 ? 5.871 22.266 -5.746 1 98.5 240 LEU A C 1
ATOM 1881 O O . LEU A 1 240 ? 4.766 22.641 -6.137 1 98.5 240 LEU A O 1
ATOM 1885 N N . PRO A 1 241 ? 6.637 21.406 -6.547 1 98.44 241 PRO A N 1
ATOM 1886 C CA . PRO A 1 241 ? 6.137 21.047 -7.879 1 98.44 241 PRO A CA 1
ATOM 1887 C C . PRO A 1 241 ? 4.809 20.297 -7.832 1 98.44 241 PRO A C 1
ATOM 1889 O O . PRO A 1 241 ? 3.877 20.641 -8.562 1 98.44 241 PRO A O 1
ATOM 1892 N N . LEU A 1 242 ? 4.648 19.297 -6.973 1 98.81 242 LEU A N 1
ATOM 1893 C CA . LEU A 1 242 ? 3.418 18.516 -6.926 1 98.81 242 LEU A CA 1
ATOM 1894 C C . LEU A 1 242 ? 2.273 19.344 -6.344 1 98.81 242 LEU A C 1
ATOM 1896 O O . LEU A 1 242 ? 1.138 19.25 -6.816 1 98.81 242 LEU A O 1
ATOM 1900 N N . ALA A 1 243 ? 2.596 20.125 -5.289 1 98.75 243 ALA A N 1
ATOM 1901 C CA . ALA A 1 243 ? 1.582 21.047 -4.773 1 98.75 243 ALA A CA 1
ATOM 1902 C C . ALA A 1 243 ? 1.069 21.969 -5.871 1 98.75 243 ALA A C 1
ATOM 1904 O O . ALA A 1 243 ? -0.132 22.234 -5.961 1 98.75 243 ALA A O 1
ATOM 1905 N N . THR A 1 244 ? 1.996 22.469 -6.711 1 98.69 244 THR A N 1
ATOM 1906 C CA . THR A 1 244 ? 1.646 23.375 -7.797 1 98.69 244 THR A CA 1
ATOM 1907 C C . THR A 1 244 ? 0.735 22.688 -8.812 1 98.69 244 THR A C 1
ATOM 1909 O O . THR A 1 244 ? -0.29 23.25 -9.211 1 98.69 244 THR A O 1
ATOM 1912 N N . ILE A 1 245 ? 1.061 21.469 -9.211 1 98.69 245 ILE A N 1
ATOM 1913 C CA . ILE A 1 245 ? 0.234 20.703 -10.133 1 98.69 245 ILE A CA 1
ATOM 1914 C C . ILE A 1 245 ? -1.15 20.484 -9.531 1 98.69 245 ILE A C 1
ATOM 1916 O O . ILE A 1 245 ? -2.168 20.734 -10.18 1 98.69 245 ILE A O 1
ATOM 1920 N N . GLY A 1 246 ? -1.176 20.031 -8.266 1 98.31 246 GLY A N 1
ATOM 1921 C CA . GLY A 1 246 ? -2.441 19.828 -7.582 1 98.31 246 GLY A CA 1
ATOM 1922 C C . GLY A 1 246 ? -3.283 21.078 -7.484 1 98.31 246 GLY A C 1
ATOM 1923 O O . GLY A 1 246 ? -4.48 21.062 -7.77 1 98.31 246 GLY A O 1
ATOM 1924 N N . ALA A 1 247 ? -2.623 22.156 -7.133 1 98.12 247 ALA A N 1
ATOM 1925 C CA . ALA A 1 247 ? -3.332 23.422 -7.004 1 98.12 247 ALA A CA 1
ATOM 1926 C C . ALA A 1 247 ? -3.971 23.844 -8.328 1 98.12 247 ALA A C 1
ATOM 1928 O O . ALA A 1 247 ? -5.125 24.281 -8.359 1 98.12 247 ALA A O 1
ATOM 1929 N N . ALA A 1 248 ? -3.246 23.672 -9.383 1 97.88 248 ALA A N 1
ATOM 1930 C CA . ALA A 1 248 ? -3.752 24.016 -10.703 1 97.88 248 ALA A CA 1
ATOM 1931 C C . ALA A 1 248 ? -4.969 23.172 -11.07 1 97.88 248 ALA A C 1
ATOM 1933 O O . ALA A 1 248 ? -5.77 23.562 -11.922 1 97.88 248 ALA A O 1
ATOM 1934 N N . MET A 1 249 ? -5.102 22.078 -10.367 1 97.06 249 MET A N 1
ATOM 1935 C CA . MET A 1 249 ? -6.234 21.188 -10.602 1 97.06 249 MET A CA 1
ATOM 1936 C C . MET A 1 249 ? -7.344 21.438 -9.586 1 97.06 249 MET A C 1
ATOM 1938 O O . MET A 1 249 ? -8.352 20.734 -9.57 1 97.06 249 MET A O 1
ATOM 1942 N N . GLY A 1 250 ? -7.145 22.344 -8.68 1 96.44 250 GLY A N 1
ATOM 1943 C CA . GLY A 1 250 ? -8.188 22.703 -7.73 1 96.44 250 GLY A CA 1
ATOM 1944 C C . GLY A 1 250 ? -7.969 22.125 -6.348 1 96.44 250 GLY A C 1
ATOM 1945 O O . GLY A 1 250 ? -8.852 22.203 -5.492 1 96.44 250 GLY A O 1
ATOM 1946 N N . ALA A 1 251 ? -6.824 21.578 -6.109 1 98.31 251 ALA A N 1
ATOM 1947 C CA . ALA A 1 251 ? -6.543 20.953 -4.816 1 98.31 251 ALA A CA 1
ATOM 1948 C C . ALA A 1 251 ? -6.062 21.984 -3.805 1 98.31 251 ALA A C 1
ATOM 1950 O O . ALA A 1 251 ? -5.578 23.062 -4.184 1 98.31 251 ALA A O 1
ATOM 1951 N N . SER A 1 252 ? -6.281 21.703 -2.549 1 98.81 252 SER A N 1
ATOM 1952 C CA . SER A 1 252 ? -5.523 22.328 -1.471 1 98.81 252 SER A CA 1
ATOM 1953 C C . SER A 1 252 ? -4.094 21.812 -1.421 1 98.81 252 SER A C 1
ATOM 1955 O O . SER A 1 252 ? -3.734 20.891 -2.164 1 98.81 252 SER A O 1
ATOM 1957 N N . VAL A 1 253 ? -3.252 22.484 -0.522 1 98.94 253 VAL A N 1
ATOM 1958 C CA . VAL A 1 253 ? -1.834 22.141 -0.538 1 98.94 253 VAL A CA 1
ATOM 1959 C C . VAL A 1 253 ? -1.305 22.062 0.892 1 98.94 253 VAL A C 1
ATOM 1961 O O . VAL A 1 253 ? -1.797 22.766 1.781 1 98.94 253 VAL A O 1
ATOM 1964 N N . ARG A 1 254 ? -0.296 21.219 1.093 1 98.94 254 ARG A N 1
ATOM 1965 C CA . ARG A 1 254 ? 0.431 21.141 2.355 1 98.94 254 ARG A CA 1
ATOM 1966 C C . ARG A 1 254 ? 1.928 21.344 2.139 1 98.94 254 ARG A C 1
ATOM 1968 O O . ARG A 1 254 ? 2.508 20.766 1.212 1 98.94 254 ARG A O 1
ATOM 1975 N N . VAL A 1 255 ? 2.463 22.188 2.941 1 98.94 255 VAL A N 1
ATOM 1976 C CA . VAL A 1 255 ? 3.902 22.422 2.957 1 98.94 255 VAL A CA 1
ATOM 1977 C C . VAL A 1 255 ? 4.402 22.453 4.398 1 98.94 255 VAL A C 1
ATOM 1979 O O . VAL A 1 255 ? 3.607 22.562 5.336 1 98.94 255 VAL A O 1
ATOM 1982 N N . GLY A 1 256 ? 5.676 22.312 4.57 1 98.88 256 GLY A N 1
ATOM 1983 C CA . GLY A 1 256 ? 6.297 22.406 5.883 1 98.88 256 GLY A CA 1
ATOM 1984 C C . GLY A 1 256 ? 7.535 21.547 6.023 1 98.88 256 GLY A C 1
ATOM 1985 O O . GLY A 1 256 ? 7.754 20.625 5.227 1 98.88 256 GLY A O 1
ATOM 1986 N N . LEU A 1 257 ? 8.305 21.781 7.066 1 98.75 257 LEU A N 1
ATOM 1987 C CA . LEU A 1 257 ? 9.586 21.125 7.293 1 98.75 257 LEU A CA 1
ATOM 1988 C C . LEU A 1 257 ? 9.391 19.641 7.609 1 98.75 257 LEU A C 1
ATOM 1990 O O . LEU A 1 257 ? 10.32 18.844 7.477 1 98.75 257 LEU A O 1
ATOM 1994 N N . GLU A 1 258 ? 8.219 19.297 8.047 1 97.69 258 GLU A N 1
ATOM 1995 C CA . GLU A 1 258 ? 7.941 17.859 8.18 1 97.69 258 GLU A CA 1
ATOM 1996 C C . GLU A 1 258 ? 8.125 17.141 6.848 1 97.69 258 GLU A C 1
ATOM 1998 O O . GLU A 1 258 ? 8.688 16.047 6.805 1 97.69 258 GLU A O 1
ATOM 2003 N N . ASP A 1 259 ? 7.691 17.766 5.773 1 97.88 259 ASP A N 1
ATOM 2004 C CA . ASP A 1 259 ? 7.559 17.078 4.492 1 97.88 259 ASP A CA 1
ATOM 2005 C C . ASP A 1 259 ? 8.773 17.344 3.604 1 97.88 259 ASP A C 1
ATOM 2007 O O . ASP A 1 259 ? 9.078 16.547 2.715 1 97.88 259 ASP A O 1
ATOM 2011 N N . SER A 1 260 ? 9.406 18.5 3.814 1 98.38 260 SER A N 1
ATOM 2012 C CA . SER A 1 260 ? 10.602 18.844 3.049 1 98.38 260 SER A CA 1
ATOM 2013 C C . SER A 1 260 ? 11.5 19.812 3.828 1 98.38 260 SER A C 1
ATOM 2015 O O . SER A 1 260 ? 11.039 20.844 4.312 1 98.38 260 SER A O 1
ATOM 2017 N N . LEU A 1 261 ? 12.773 19.5 3.871 1 98.19 261 LEU A N 1
ATOM 2018 C CA . LEU A 1 261 ? 13.727 20.375 4.551 1 98.19 261 LEU A CA 1
ATOM 2019 C C . LEU A 1 261 ? 14.203 21.484 3.621 1 98.19 261 LEU A C 1
ATOM 2021 O O . LEU A 1 261 ? 14.922 22.391 4.051 1 98.19 261 LEU A O 1
ATOM 2025 N N . TRP A 1 262 ? 13.75 21.484 2.391 1 97.44 262 TRP A N 1
ATOM 2026 C CA . TRP A 1 262 ? 14.391 22.312 1.369 1 97.44 262 TRP A CA 1
ATOM 2027 C C . TRP A 1 262 ? 13.445 23.375 0.845 1 97.44 262 TRP A C 1
ATOM 2029 O O . TRP A 1 262 ? 12.242 23.125 0.684 1 97.44 262 TRP A O 1
ATOM 2039 N N . ILE A 1 263 ? 14.008 24.547 0.512 1 98.06 263 ILE A N 1
ATOM 2040 C CA . ILE A 1 263 ? 13.227 25.594 -0.144 1 98.06 263 ILE A CA 1
ATOM 2041 C C . ILE A 1 263 ? 13.57 25.641 -1.632 1 98.06 263 ILE A C 1
ATOM 2043 O O . ILE A 1 263 ? 12.812 26.188 -2.432 1 98.06 263 ILE A O 1
ATOM 2047 N N . GLY A 1 264 ? 14.68 25.094 -1.97 1 95.62 264 GLY A N 1
ATOM 2048 C CA . GLY A 1 264 ? 15.195 24.953 -3.32 1 95.62 264 GLY A CA 1
ATOM 2049 C C . GLY A 1 264 ? 16.344 23.953 -3.42 1 95.62 264 GLY A C 1
ATOM 2050 O O . GLY A 1 264 ? 16.75 23.375 -2.414 1 95.62 264 GLY A O 1
ATOM 2051 N N . PRO A 1 265 ? 16.766 23.672 -4.66 1 94.38 265 PRO A N 1
ATOM 2052 C CA . PRO A 1 265 ? 17.859 22.703 -4.805 1 94.38 265 PRO A CA 1
ATOM 2053 C C . PRO A 1 265 ? 19.062 23.062 -3.953 1 94.38 265 PRO A C 1
ATOM 2055 O O . PRO A 1 265 ? 19.688 24.109 -4.164 1 94.38 265 PRO A O 1
ATOM 2058 N N . GLY A 1 266 ? 19.359 22.188 -2.979 1 93.25 266 GLY A N 1
ATOM 2059 C CA . GLY A 1 266 ? 20.531 22.344 -2.145 1 93.25 266 GLY A CA 1
ATOM 2060 C C . GLY A 1 266 ? 20.391 23.438 -1.104 1 93.25 266 GLY A C 1
ATOM 2061 O O . GLY A 1 266 ? 21.375 23.828 -0.467 1 93.25 266 GLY A O 1
ATOM 2062 N N . GLN A 1 267 ? 19.25 23.969 -1.004 1 97.44 267 GLN A N 1
ATOM 2063 C CA . GLN A 1 267 ? 19.031 25.062 -0.061 1 97.44 267 GLN A CA 1
ATOM 2064 C C . GLN A 1 267 ? 17.984 24.688 0.983 1 97.44 267 GLN A C 1
ATOM 2066 O O . GLN A 1 267 ? 16.812 24.469 0.65 1 97.44 267 GLN A O 1
ATOM 2071 N N . LEU A 1 268 ? 18.406 24.672 2.234 1 98.19 268 LEU A N 1
ATOM 2072 C CA . LEU A 1 268 ? 17.484 24.375 3.326 1 98.19 268 LEU A CA 1
ATOM 2073 C C . LEU A 1 268 ? 16.484 25.5 3.506 1 98.19 268 LEU A C 1
ATOM 2075 O O . LEU A 1 268 ? 16.828 26.672 3.357 1 98.19 268 LEU A O 1
ATOM 2079 N N . ALA A 1 269 ? 15.281 25.172 3.777 1 98.69 269 ALA A N 1
ATOM 2080 C CA . ALA A 1 269 ? 14.312 26.172 4.203 1 98.69 269 ALA A CA 1
ATOM 2081 C C . ALA A 1 269 ? 14.664 26.703 5.59 1 98.69 269 ALA A C 1
ATOM 2083 O O . ALA A 1 269 ? 14.992 25.938 6.496 1 98.69 269 ALA A O 1
ATOM 2084 N N . ALA A 1 270 ? 14.516 28 5.77 1 98.5 270 ALA A N 1
ATOM 2085 C CA . ALA A 1 270 ? 14.828 28.609 7.051 1 98.5 270 ALA A CA 1
ATOM 2086 C C . ALA A 1 270 ? 13.672 28.469 8.039 1 98.5 270 ALA A C 1
ATOM 2088 O O . ALA A 1 270 ? 13.859 28.625 9.25 1 98.5 270 ALA A O 1
ATOM 2089 N N . SER A 1 271 ? 12.531 28.219 7.5 1 98.69 271 SER A N 1
ATOM 2090 C CA . SER A 1 271 ? 11.328 28.016 8.305 1 98.69 271 SER A CA 1
ATOM 2091 C C . SER A 1 271 ? 10.188 27.438 7.465 1 98.69 271 SER A C 1
ATOM 2093 O O . SER A 1 271 ? 10.219 27.516 6.234 1 98.69 271 SER A O 1
ATOM 2095 N N . SER A 1 272 ? 9.219 26.859 8.133 1 98.88 272 SER A N 1
ATOM 2096 C CA . SER A 1 272 ? 8 26.453 7.438 1 98.88 272 SER A CA 1
ATOM 2097 C C . SER A 1 272 ? 7.254 27.656 6.883 1 98.88 272 SER A C 1
ATOM 2099 O O . SER A 1 272 ? 6.613 27.578 5.832 1 98.88 272 SER A O 1
ATOM 2101 N N . ALA A 1 273 ? 7.324 28.781 7.574 1 98.94 273 ALA A N 1
ATOM 2102 C CA . ALA A 1 273 ? 6.688 30.016 7.113 1 98.94 273 ALA A CA 1
ATOM 2103 C C . ALA A 1 273 ? 7.211 30.422 5.738 1 98.94 273 ALA A C 1
ATOM 2105 O O . ALA A 1 273 ? 6.461 30.938 4.906 1 98.94 273 ALA A O 1
ATOM 2106 N N . GLU A 1 274 ? 8.5 30.25 5.57 1 98.88 274 GLU A N 1
ATOM 2107 C CA . GLU A 1 274 ? 9.094 30.516 4.262 1 98.88 274 GLU A CA 1
ATOM 2108 C C . GLU A 1 274 ? 8.445 29.672 3.178 1 98.88 274 GLU A C 1
ATOM 2110 O O . GLU A 1 274 ? 8.188 30.141 2.07 1 98.88 274 GLU A O 1
ATOM 2115 N N . GLN A 1 275 ? 8.156 28.422 3.469 1 98.94 275 GLN A N 1
ATOM 2116 C CA . GLN A 1 275 ? 7.527 27.5 2.527 1 98.94 275 GLN A CA 1
ATOM 2117 C C . GLN A 1 275 ? 6.07 27.859 2.279 1 98.94 275 GLN A C 1
ATOM 2119 O O . GLN A 1 275 ? 5.578 27.766 1.153 1 98.94 275 GLN A O 1
ATOM 2124 N N . VAL A 1 276 ? 5.383 28.297 3.289 1 98.94 276 VAL A N 1
ATOM 2125 C CA . VAL A 1 276 ? 4.016 28.781 3.133 1 98.94 276 VAL A CA 1
ATOM 2126 C C . VAL A 1 276 ? 4.004 30 2.207 1 98.94 276 VAL A C 1
ATOM 2128 O O . VAL A 1 276 ? 3.186 30.078 1.285 1 98.94 276 VAL A O 1
ATOM 2131 N N . THR A 1 277 ? 4.902 30.938 2.48 1 98.94 277 THR A N 1
ATOM 2132 C CA . THR A 1 277 ? 4.98 32.125 1.648 1 98.94 277 THR A CA 1
ATOM 2133 C C . THR A 1 277 ? 5.234 31.766 0.19 1 98.94 277 THR A C 1
ATOM 2135 O O . THR A 1 277 ? 4.617 32.312 -0.715 1 98.94 277 THR A O 1
ATOM 2138 N N . ARG A 1 278 ? 6.141 30.812 0.005 1 98.81 278 ARG A N 1
ATOM 2139 C CA . ARG A 1 278 ? 6.484 30.391 -1.346 1 98.81 278 ARG A CA 1
ATOM 2140 C C . ARG A 1 278 ? 5.273 29.797 -2.059 1 98.81 278 ARG A C 1
ATOM 2142 O O . ARG A 1 278 ? 4.988 30.141 -3.205 1 98.81 278 ARG A O 1
ATOM 2149 N N . ILE A 1 279 ? 4.535 28.891 -1.427 1 98.88 279 ILE A N 1
ATOM 2150 C CA . ILE A 1 279 ? 3.402 28.25 -2.092 1 98.88 279 ILE A CA 1
ATOM 2151 C C . ILE A 1 279 ? 2.279 29.266 -2.277 1 98.88 279 ILE A C 1
ATOM 2153 O O . ILE A 1 279 ? 1.547 29.219 -3.27 1 98.88 279 ILE A O 1
ATOM 2157 N N . ARG A 1 280 ? 2.131 30.219 -1.356 1 98.75 280 ARG A N 1
ATOM 2158 C CA . ARG A 1 280 ? 1.15 31.297 -1.522 1 98.75 280 ARG A CA 1
ATOM 2159 C C . ARG A 1 280 ? 1.438 32.125 -2.777 1 98.75 280 ARG A C 1
ATOM 2161 O O . ARG A 1 280 ? 0.517 32.5 -3.5 1 98.75 280 ARG A O 1
ATOM 2168 N N . THR A 1 281 ? 2.705 32.406 -2.971 1 98.62 281 THR A N 1
ATOM 2169 C CA . THR A 1 281 ? 3.102 33.094 -4.188 1 98.62 281 THR A CA 1
ATOM 2170 C C . THR A 1 281 ? 2.625 32.344 -5.426 1 98.62 281 THR A C 1
ATOM 2172 O O . THR A 1 281 ? 2.098 32.938 -6.363 1 98.62 281 THR A O 1
ATOM 2175 N N . VAL A 1 282 ? 2.789 31.047 -5.43 1 98.56 282 VAL A N 1
ATOM 2176 C CA . VAL A 1 282 ? 2.359 30.203 -6.543 1 98.56 282 VAL A CA 1
ATOM 2177 C C . VAL A 1 282 ? 0.842 30.297 -6.699 1 98.56 282 VAL A C 1
ATOM 2179 O O . VAL A 1 282 ? 0.339 30.5 -7.809 1 98.56 282 VAL A O 1
ATOM 2182 N N . LEU A 1 283 ?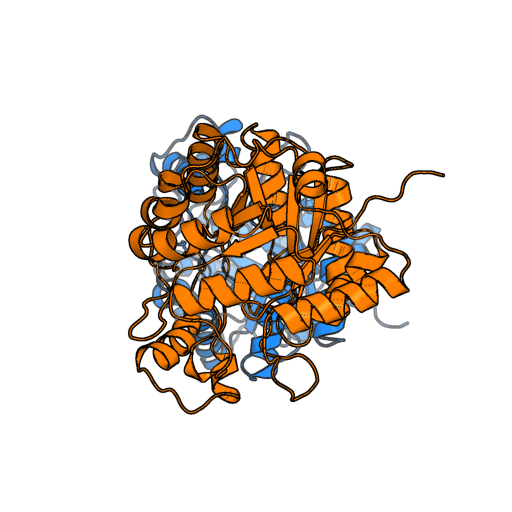 0.112 30.172 -5.605 1 98.69 283 LEU A N 1
ATOM 2183 C CA . LEU A 1 283 ? -1.347 30.219 -5.641 1 98.69 283 LEU A CA 1
ATOM 2184 C C . LEU A 1 283 ? -1.842 31.547 -6.188 1 98.69 283 LEU A C 1
ATOM 2186 O O . LEU A 1 283 ? -2.727 31.578 -7.047 1 98.69 283 LEU A O 1
ATOM 2190 N N . GLU A 1 284 ? -1.233 32.562 -5.691 1 97.88 284 GLU A N 1
ATOM 2191 C CA . GLU A 1 284 ? -1.614 33.906 -6.156 1 97.88 284 GLU A CA 1
ATOM 2192 C C . GLU A 1 284 ? -1.344 34.062 -7.648 1 97.88 284 GLU A C 1
ATOM 2194 O O . GLU A 1 284 ? -2.174 34.625 -8.383 1 97.88 284 GLU A O 1
ATOM 2199 N N . ALA A 1 285 ? -0.225 33.594 -8.07 1 98 285 ALA A N 1
ATOM 2200 C CA . ALA A 1 285 ? 0.126 33.688 -9.484 1 98 285 ALA A CA 1
ATOM 2201 C C . ALA A 1 285 ? -0.851 32.875 -10.336 1 98 285 ALA A C 1
ATOM 2203 O O . ALA A 1 285 ? -1.07 33.188 -11.508 1 98 285 ALA A O 1
ATOM 2204 N N . LEU A 1 286 ? -1.479 31.906 -9.766 1 97.44 286 LEU A N 1
ATOM 2205 C CA . LEU A 1 286 ? -2.463 31.078 -10.453 1 97.44 286 LEU A CA 1
ATOM 2206 C C . LEU A 1 286 ? -3.867 31.656 -10.281 1 97.44 286 LEU A C 1
ATOM 2208 O O . LEU A 1 286 ? -4.844 31.062 -10.742 1 97.44 286 LEU A O 1
ATOM 2212 N N . ASN A 1 287 ? -3.973 32.75 -9.609 1 97.31 287 ASN A N 1
ATOM 2213 C CA . ASN A 1 287 ? -5.25 33.375 -9.312 1 97.31 287 ASN A CA 1
ATOM 2214 C C . ASN A 1 287 ? -6.137 32.5 -8.453 1 97.31 287 ASN A C 1
ATOM 2216 O O . ASN A 1 287 ? -7.344 32.406 -8.68 1 97.31 287 ASN A O 1
ATOM 2220 N N . ILE A 1 288 ? -5.484 31.766 -7.539 1 98.06 288 ILE A N 1
ATOM 2221 C CA . ILE A 1 288 ? -6.211 30.938 -6.578 1 98.06 288 ILE A CA 1
ATOM 2222 C C . ILE A 1 288 ? -6.223 31.609 -5.215 1 98.06 288 ILE A C 1
ATOM 2224 O O . ILE A 1 288 ? -5.168 31.906 -4.645 1 98.06 288 ILE A O 1
ATOM 2228 N N . ASP A 1 289 ? -7.395 31.859 -4.723 1 97.62 289 ASP A N 1
ATOM 2229 C CA . ASP A 1 289 ? -7.52 32.5 -3.41 1 97.62 289 ASP A CA 1
ATOM 2230 C C . ASP A 1 289 ? -7.191 31.5 -2.293 1 97.62 289 ASP A C 1
ATOM 2232 O O . ASP A 1 289 ? -7.531 30.312 -2.381 1 97.62 289 ASP A O 1
ATOM 2236 N N . VAL A 1 290 ? -6.609 32.031 -1.277 1 98.31 290 VAL A N 1
ATOM 2237 C CA . VAL A 1 290 ? -6.246 31.219 -0.117 1 98.31 290 VAL A CA 1
ATOM 2238 C C . VAL A 1 290 ? -7.348 31.297 0.938 1 98.31 290 VAL A C 1
ATOM 2240 O O . VAL A 1 290 ? -7.816 32.406 1.268 1 98.31 290 VAL A O 1
ATOM 2243 N N . ALA A 1 291 ? -7.789 30.188 1.427 1 98.69 291 ALA A N 1
ATOM 2244 C CA . ALA A 1 291 ? -8.836 30.125 2.445 1 98.69 291 ALA A CA 1
ATOM 2245 C C . ALA A 1 291 ? -8.32 30.625 3.791 1 98.69 291 ALA A C 1
ATOM 2247 O O . ALA A 1 291 ? -7.191 30.328 4.184 1 98.69 291 ALA A O 1
ATOM 2248 N N . THR A 1 292 ? -9.141 31.406 4.426 1 98.31 292 THR A N 1
ATOM 2249 C CA . THR A 1 292 ? -8.906 31.734 5.828 1 98.31 292 THR A CA 1
ATOM 2250 C C . THR A 1 292 ? -9.227 30.547 6.723 1 98.31 292 THR A C 1
ATOM 2252 O O . THR A 1 292 ? -9.852 29.578 6.277 1 98.31 292 THR A O 1
ATOM 2255 N N . PRO A 1 293 ? -8.789 30.625 7.996 1 98.62 293 PRO A N 1
ATOM 2256 C CA . PRO A 1 293 ? -9.148 29.531 8.914 1 98.62 293 PRO A CA 1
ATOM 2257 C C . PRO A 1 293 ? -10.656 29.328 9.016 1 98.62 293 PRO A C 1
ATOM 2259 O O . PRO A 1 293 ? -11.133 28.188 9.016 1 98.62 293 PRO A O 1
ATOM 2262 N N . ASP A 1 294 ? -11.445 30.406 9.07 1 98.06 294 ASP A N 1
ATOM 2263 C CA . ASP A 1 294 ? -12.898 30.281 9.141 1 98.06 294 ASP A CA 1
ATOM 2264 C C . ASP A 1 294 ? -13.461 29.641 7.883 1 98.06 294 ASP A C 1
ATOM 2266 O O . ASP A 1 294 ? -14.367 28.797 7.965 1 98.06 294 ASP A O 1
ATOM 2270 N N . GLU A 1 295 ? -12.969 30.031 6.781 1 98.19 295 GLU A N 1
ATOM 2271 C CA . GLU A 1 295 ? -13.406 29.438 5.527 1 98.19 295 GLU A CA 1
ATOM 2272 C C . GLU A 1 295 ? -13.023 27.953 5.461 1 98.19 295 GLU A C 1
ATOM 2274 O O . GLU A 1 295 ? -13.781 27.125 4.953 1 98.19 295 GLU A O 1
ATOM 2279 N N . ALA A 1 296 ? -11.805 27.641 5.91 1 98.5 296 ALA A N 1
ATOM 2280 C CA . ALA A 1 296 ? -11.391 26.234 5.977 1 98.5 296 ALA A CA 1
ATOM 2281 C C . ALA A 1 296 ? -12.359 25.422 6.832 1 98.5 296 ALA A C 1
ATOM 2283 O O . ALA A 1 296 ? -12.727 24.297 6.465 1 98.5 296 ALA A O 1
ATOM 2284 N N . ARG A 1 297 ? -12.797 26 7.984 1 98.31 297 ARG A N 1
ATOM 2285 C CA . ARG A 1 297 ? -13.766 25.344 8.852 1 98.31 297 ARG A CA 1
ATOM 2286 C C . ARG A 1 297 ? -15.078 25.078 8.109 1 98.31 297 ARG A C 1
ATOM 2288 O O . ARG A 1 297 ? -15.672 24.016 8.25 1 98.31 297 ARG A O 1
ATOM 2295 N N . ASP A 1 298 ? -15.492 26.016 7.316 1 97.44 298 ASP A N 1
ATOM 2296 C CA . ASP A 1 298 ? -16.719 25.859 6.539 1 97.44 298 ASP A CA 1
ATOM 2297 C C . ASP A 1 298 ? -16.562 24.797 5.465 1 97.44 298 ASP A C 1
ATOM 2299 O O . ASP A 1 298 ? -17.422 23.922 5.32 1 97.44 298 ASP A O 1
ATOM 2303 N N . ILE A 1 299 ? -15.453 24.891 4.773 1 97.31 299 ILE A N 1
ATOM 2304 C CA . ILE A 1 299 ? -15.188 23.984 3.662 1 97.31 299 ILE A CA 1
ATOM 2305 C C . ILE A 1 299 ? -15.148 22.547 4.168 1 97.31 299 ILE A C 1
ATOM 2307 O O . ILE A 1 299 ? -15.641 21.625 3.504 1 97.31 299 ILE A O 1
ATOM 2311 N N . LEU A 1 300 ? -14.594 22.344 5.352 1 97.94 300 LEU A N 1
ATOM 2312 C CA . LEU A 1 300 ? -14.375 21 5.863 1 97.94 300 LEU A CA 1
ATOM 2313 C C . LEU A 1 300 ? -15.445 20.609 6.879 1 97.94 300 LEU A C 1
ATOM 2315 O O . LEU A 1 300 ? -15.398 19.531 7.453 1 97.94 300 LEU A O 1
ATOM 2319 N N . ASP A 1 301 ? -16.391 21.484 7.133 1 97.44 301 ASP A N 1
ATOM 2320 C CA . ASP A 1 301 ? -17.484 21.234 8.07 1 97.44 301 ASP A CA 1
ATOM 2321 C C . ASP A 1 301 ? -16.938 20.859 9.453 1 97.44 301 ASP A C 1
ATOM 2323 O O . ASP A 1 301 ? -17.312 19.828 10.008 1 97.44 301 ASP A O 1
ATOM 2327 N N . LEU A 1 302 ? -16.078 21.719 10.031 1 98.12 302 LEU A N 1
ATOM 2328 C CA . LEU A 1 302 ? -15.438 21.453 11.312 1 98.12 302 LEU A CA 1
ATOM 2329 C C . LEU A 1 302 ? -16.281 22 12.461 1 98.12 302 LEU A C 1
ATOM 2331 O O . LEU A 1 302 ? -17.078 22.922 12.266 1 98.12 302 LEU A O 1
ATOM 2335 N N . LYS A 1 303 ? -16.125 21.469 13.664 1 97 303 LYS A N 1
ATOM 2336 C CA . LYS A 1 303 ? -16.953 21.781 14.82 1 97 303 LYS A CA 1
ATOM 2337 C C . LYS A 1 303 ? -16.641 23.172 15.375 1 97 303 LYS A C 1
ATOM 2339 O O . LYS A 1 303 ? -17.406 23.719 16.172 1 97 303 LYS A O 1
ATOM 2344 N N . GLY A 1 304 ? -15.461 23.734 15.016 1 96.69 304 GLY A N 1
ATOM 2345 C CA . GLY A 1 304 ? -15.062 25.047 15.508 1 96.69 304 GLY A CA 1
ATOM 2346 C C . GLY A 1 304 ? -14.18 24.984 16.734 1 96.69 304 GLY A C 1
ATOM 2347 O O . GLY A 1 304 ? -14.141 23.953 17.422 1 96.69 304 GLY A O 1
ATOM 2348 N N . ALA A 1 305 ? -13.531 26.109 17.047 1 93.5 305 ALA A N 1
ATOM 2349 C CA . ALA A 1 305 ? -12.539 26.203 18.109 1 93.5 305 ALA A CA 1
ATOM 2350 C C . ALA A 1 305 ? -13.18 26.031 19.484 1 93.5 305 ALA A C 1
ATOM 2352 O O . ALA A 1 305 ? -12.547 25.547 20.422 1 93.5 305 ALA A O 1
ATOM 2353 N N . ALA A 1 306 ? -14.398 26.359 19.594 1 92.5 306 ALA A N 1
ATOM 2354 C CA . ALA A 1 306 ? -15.094 26.297 20.875 1 92.5 306 ALA A CA 1
ATOM 2355 C C . ALA A 1 306 ? -15.289 24.844 21.312 1 92.5 306 ALA A C 1
ATOM 2357 O O . ALA A 1 306 ? -15.492 24.578 22.5 1 92.5 306 ALA A O 1
ATOM 2358 N N . GLY A 1 307 ? -15.203 23.922 20.406 1 93 307 GLY A N 1
ATOM 2359 C CA . GLY A 1 307 ? -15.398 22.516 20.719 1 93 307 GLY A CA 1
ATOM 2360 C C . GLY A 1 307 ? -14.109 21.781 21.016 1 93 307 GLY A C 1
ATOM 2361 O O . GLY A 1 307 ? -14.078 20.547 21.047 1 93 307 GLY A O 1
ATOM 2362 N N . THR A 1 308 ? -12.984 22.531 21.188 1 96.56 308 THR A N 1
ATOM 2363 C CA . THR A 1 308 ? -11.688 21.906 21.453 1 96.56 308 THR A CA 1
ATOM 2364 C C . THR A 1 308 ? -11.273 22.125 22.906 1 96.56 308 THR A C 1
ATOM 2366 O O . THR A 1 308 ? -11.906 22.891 23.625 1 96.56 308 THR A O 1
ATOM 2369 N N . ALA A 1 309 ? -10.242 21.406 23.391 1 96.06 309 ALA A N 1
ATOM 2370 C CA . ALA A 1 309 ? -9.773 21.469 24.781 1 96.06 309 ALA A CA 1
ATOM 2371 C C . ALA A 1 309 ? -8.289 21.797 24.844 1 96.06 309 ALA A C 1
ATOM 2373 O O . ALA A 1 309 ? -7.531 21.141 25.562 1 96.06 309 ALA A O 1
ATOM 2374 N N . PHE A 1 310 ? -7.957 22.781 24.094 1 95.19 310 PHE A N 1
ATOM 2375 C CA . PHE A 1 310 ? -6.551 23.172 24.078 1 95.19 310 PHE A CA 1
ATOM 2376 C C . PHE A 1 310 ? -6.191 23.938 25.344 1 95.19 310 PHE A C 1
ATOM 2378 O O . PHE A 1 310 ? -7.047 24.609 25.938 1 95.19 310 PHE A O 1
ATOM 2385 N N . MET B 1 1 ? 6.488 -10.445 -39.844 1 34.12 1 MET B N 1
ATOM 2386 C CA . MET B 1 1 ? 5.445 -10.094 -38.875 1 34.12 1 MET B CA 1
ATOM 2387 C C . MET B 1 1 ? 5.992 -10.102 -37.469 1 34.12 1 MET B C 1
ATOM 2389 O O . MET B 1 1 ? 6.719 -11.016 -37.062 1 34.12 1 MET B O 1
ATOM 2393 N N . ALA B 1 2 ? 6.051 -8.883 -37 1 48.69 2 ALA B N 1
ATOM 2394 C CA . ALA B 1 2 ? 6.652 -8.836 -35.656 1 48.69 2 ALA B CA 1
ATOM 2395 C C . ALA B 1 2 ? 6.09 -9.93 -34.75 1 48.69 2 ALA B C 1
ATOM 2397 O O . ALA B 1 2 ? 4.871 -10.07 -34.625 1 48.69 2 ALA B O 1
ATOM 2398 N N . LYS B 1 3 ? 6.719 -11.086 -34.656 1 52.81 3 LYS B N 1
ATOM 2399 C CA . LYS B 1 3 ? 6.324 -12.195 -33.781 1 52.81 3 LYS B CA 1
ATOM 2400 C C . LYS B 1 3 ? 5.734 -11.68 -32.469 1 52.81 3 LYS B C 1
ATOM 2402 O O . LYS B 1 3 ? 6.387 -10.93 -31.734 1 52.81 3 LYS B O 1
ATOM 2407 N N . ARG B 1 4 ? 4.34 -11.68 -32.344 1 61.47 4 ARG B N 1
ATOM 2408 C CA . ARG B 1 4 ? 3.646 -11.242 -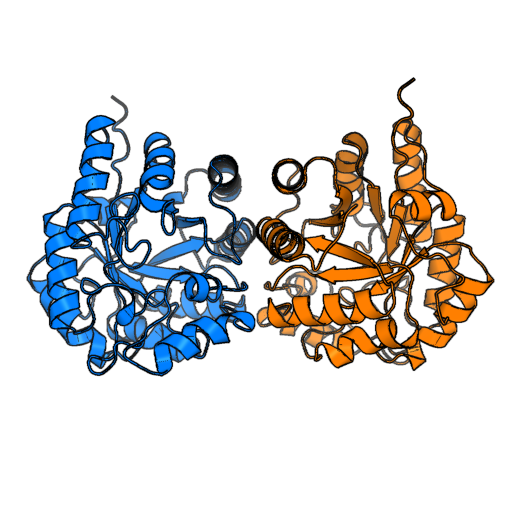31.141 1 61.47 4 ARG B CA 1
ATOM 2409 C C . ARG B 1 4 ? 4.012 -12.109 -29.953 1 61.47 4 ARG B C 1
ATOM 2411 O O . ARG B 1 4 ? 4.164 -13.328 -30.078 1 61.47 4 ARG B O 1
ATOM 2418 N N . ALA B 1 5 ? 4.367 -11.43 -28.844 1 79.62 5 ALA B N 1
ATOM 2419 C CA . ALA B 1 5 ? 4.742 -12.141 -27.625 1 79.62 5 ALA B CA 1
ATOM 2420 C C . ALA B 1 5 ? 3.617 -13.055 -27.156 1 79.62 5 ALA B C 1
ATOM 2422 O O . ALA B 1 5 ? 2.439 -12.688 -27.219 1 79.62 5 ALA B O 1
ATOM 2423 N N . LYS B 1 6 ? 3.891 -14.344 -27 1 96.31 6 LYS B N 1
ATOM 2424 C CA . LYS B 1 6 ? 2.943 -15.328 -26.484 1 96.31 6 LYS B CA 1
ATOM 2425 C C . LYS B 1 6 ? 2.555 -15.016 -25.047 1 96.31 6 LYS B C 1
ATOM 2427 O O . LYS B 1 6 ? 3.334 -14.414 -24.297 1 96.31 6 LYS B O 1
ATOM 2432 N N . ALA B 1 7 ? 1.323 -15.328 -24.688 1 98.56 7 ALA B N 1
ATOM 2433 C CA . ALA B 1 7 ? 0.865 -15.148 -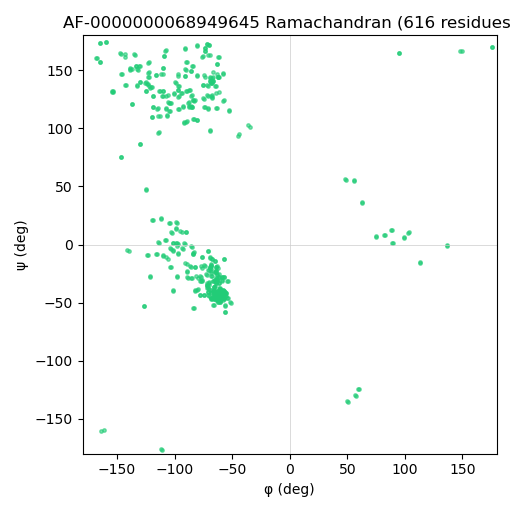23.312 1 98.56 7 ALA B CA 1
ATOM 2434 C C . ALA B 1 7 ? 1.144 -16.391 -22.484 1 98.56 7 ALA B C 1
ATOM 2436 O O . ALA B 1 7 ? 0.871 -17.516 -22.906 1 98.56 7 ALA B O 1
ATOM 2437 N N . ILE B 1 8 ? 1.694 -16.188 -21.344 1 98.88 8 ILE B N 1
ATOM 2438 C CA . ILE B 1 8 ? 1.847 -17.25 -20.359 1 98.88 8 ILE B CA 1
ATOM 2439 C C . ILE B 1 8 ? 0.575 -17.375 -19.531 1 98.88 8 ILE B C 1
ATOM 2441 O O . ILE B 1 8 ? 0.061 -16.375 -19.016 1 98.88 8 ILE B O 1
ATOM 2445 N N . ILE B 1 9 ? 0.036 -18.562 -19.422 1 98.94 9 ILE B N 1
ATOM 2446 C CA . ILE B 1 9 ? -1.035 -18.812 -18.469 1 98.94 9 ILE B CA 1
ATOM 2447 C C . ILE B 1 9 ? -0.455 -19.422 -17.188 1 98.94 9 ILE B C 1
ATOM 2449 O O . ILE B 1 9 ? 0.143 -20.5 -17.219 1 98.94 9 ILE B O 1
ATOM 2453 N N . THR B 1 10 ? -0.608 -18.688 -16.094 1 98.94 10 THR B N 1
ATOM 2454 C CA . THR B 1 10 ? -0.313 -19.219 -14.766 1 98.94 10 THR B CA 1
ATOM 2455 C C . THR B 1 10 ? -1.587 -19.703 -14.086 1 98.94 10 THR B C 1
ATOM 2457 O O . THR B 1 10 ? -2.619 -19.031 -14.133 1 98.94 10 THR B O 1
ATOM 2460 N N . CYS B 1 11 ? -1.517 -20.859 -13.531 1 98.94 11 CYS B N 1
ATOM 2461 C CA . CYS B 1 11 ? -2.646 -21.375 -12.758 1 98.94 11 CYS B CA 1
ATOM 2462 C C . CYS B 1 11 ? -2.291 -21.484 -11.281 1 98.94 11 CYS B C 1
ATOM 2464 O O . CYS B 1 11 ? -1.232 -22.016 -10.93 1 98.94 11 CYS B O 1
ATOM 2466 N N . ALA B 1 12 ? -3.145 -21 -10.43 1 98.81 12 ALA B N 1
ATOM 2467 C CA . ALA B 1 12 ? -3.043 -21.156 -8.977 1 98.81 12 ALA B CA 1
ATOM 2468 C C . ALA B 1 12 ? -4.188 -22 -8.438 1 98.81 12 ALA B C 1
ATOM 2470 O O . ALA B 1 12 ? -5.25 -21.484 -8.094 1 98.81 12 ALA B O 1
ATOM 2471 N N . PRO B 1 13 ? -3.928 -23.266 -8.266 1 98.56 13 PRO B N 1
ATOM 2472 C CA . PRO B 1 13 ? -5.035 -24.172 -7.953 1 98.56 13 PRO B CA 1
ATOM 2473 C C . PRO B 1 13 ? -5.566 -23.984 -6.535 1 98.56 13 PRO B C 1
ATOM 2475 O O . PRO B 1 13 ? -6.73 -24.281 -6.262 1 98.56 13 PRO B O 1
ATOM 2478 N N . THR B 1 14 ? -4.715 -23.656 -5.668 1 96.25 14 THR B N 1
ATOM 2479 C CA . THR B 1 14 ? -5.086 -23.375 -4.285 1 96.25 14 THR B CA 1
ATOM 2480 C C . THR B 1 14 ? -4.168 -22.312 -3.68 1 96.25 14 THR B C 1
ATOM 2482 O O . THR B 1 14 ? -3.17 -21.938 -4.293 1 96.25 14 THR B O 1
ATOM 2485 N N . GLY B 1 15 ? -4.562 -21.766 -2.586 1 93.88 15 GLY B N 1
ATOM 2486 C CA . GLY B 1 15 ? -3.803 -20.734 -1.883 1 93.88 15 GLY B CA 1
ATOM 2487 C C . GLY B 1 15 ? -4.258 -20.531 -0.449 1 93.88 15 GLY B C 1
ATOM 2488 O O . GLY B 1 15 ? -4.797 -21.453 0.171 1 93.88 15 GLY B O 1
ATOM 2489 N N . ALA B 1 16 ? -3.936 -19.453 0.059 1 90.25 16 ALA B N 1
ATOM 2490 C CA . ALA B 1 16 ? -4.145 -19.234 1.488 1 90.25 16 ALA B CA 1
ATOM 2491 C C . ALA B 1 16 ? -5.371 -18.359 1.74 1 90.25 16 ALA B C 1
ATOM 2493 O O . ALA B 1 16 ? -5.746 -18.125 2.891 1 90.25 16 ALA B O 1
ATOM 2494 N N . ILE B 1 17 ? -6.008 -17.859 0.688 1 91.19 17 ILE B N 1
ATOM 2495 C CA . ILE B 1 17 ? -7.098 -16.906 0.852 1 91.19 17 ILE B CA 1
ATOM 2496 C C . ILE B 1 17 ? -8.398 -17.656 1.134 1 91.19 17 ILE B C 1
ATOM 2498 O O . ILE B 1 17 ? -9.031 -17.438 2.168 1 91.19 17 ILE B O 1
ATOM 2502 N N . HIS B 1 18 ? -8.789 -18.578 0.317 1 95.62 18 HIS B N 1
ATOM 2503 C CA . HIS B 1 18 ? -10.039 -19.312 0.436 1 95.62 18 HIS B CA 1
ATOM 2504 C C . HIS B 1 18 ? -9.883 -20.516 1.355 1 95.62 18 HIS B C 1
ATOM 2506 O O . HIS B 1 18 ? -8.797 -21.094 1.447 1 95.62 18 HIS B O 1
ATOM 2512 N N . THR B 1 19 ? -10.984 -20.828 2.002 1 96.5 19 THR B N 1
ATOM 2513 C CA . THR B 1 19 ? -10.977 -21.953 2.93 1 96.5 19 THR B CA 1
ATOM 2514 C C . THR B 1 19 ? -11.781 -23.125 2.371 1 96.5 19 THR B C 1
ATOM 2516 O O . THR B 1 19 ? -12.609 -22.938 1.477 1 96.5 19 THR B O 1
ATOM 2519 N N . PRO B 1 20 ? -11.508 -24.281 2.967 1 97 20 PRO B N 1
ATOM 2520 C CA . PRO B 1 20 ? -12.148 -25.484 2.434 1 97 20 PRO B CA 1
ATOM 2521 C C . PRO B 1 20 ? -13.672 -25.406 2.463 1 97 20 PRO B C 1
ATOM 2523 O O . PRO B 1 20 ? -14.344 -25.969 1.587 1 97 20 PRO B O 1
ATOM 2526 N N . SER B 1 21 ? -14.25 -24.672 3.379 1 98 21 SER B N 1
ATOM 2527 C CA . SER B 1 21 ? -15.703 -24.641 3.521 1 98 21 SER B CA 1
ATOM 2528 C C . SER B 1 21 ? -16.344 -23.797 2.428 1 98 21 SER B C 1
ATOM 2530 O O . SER B 1 21 ? -17.562 -23.844 2.23 1 98 21 SER B O 1
ATOM 2532 N N . MET B 1 22 ? -15.547 -23.062 1.681 1 97.44 22 MET B N 1
ATOM 2533 C CA . MET B 1 22 ? -16.094 -22.078 0.743 1 97.44 22 MET B CA 1
ATOM 2534 C C . MET B 1 22 ? -16.359 -22.719 -0.617 1 97.44 22 MET B C 1
ATOM 2536 O O . MET B 1 22 ? -17.094 -22.172 -1.429 1 97.44 22 MET B O 1
ATOM 2540 N N . SER B 1 23 ? -15.656 -23.828 -0.867 1 97.69 23 SER B N 1
ATOM 2541 C CA . SER B 1 23 ? -15.867 -24.562 -2.109 1 97.69 23 SER B CA 1
ATOM 2542 C C . SER B 1 23 ? -15.492 -26.031 -1.954 1 97.69 23 SER B C 1
ATOM 2544 O O . SER B 1 23 ? -14.391 -26.359 -1.501 1 97.69 23 SER B O 1
ATOM 2546 N N . PRO B 1 24 ? -16.391 -26.922 -2.396 1 97.31 24 PRO B N 1
ATOM 2547 C CA . PRO B 1 24 ? -16.031 -28.344 -2.359 1 97.31 24 PRO B CA 1
ATOM 2548 C C . PRO B 1 24 ? -14.961 -28.719 -3.387 1 97.31 24 PRO B C 1
ATOM 2550 O O . PRO B 1 24 ? -14.422 -29.812 -3.354 1 97.31 24 PRO B O 1
ATOM 2553 N N . HIS B 1 25 ? -14.602 -27.766 -4.234 1 98.38 25 HIS B N 1
ATOM 2554 C CA . HIS B 1 25 ? -13.688 -28.031 -5.336 1 98.38 25 HIS B CA 1
ATOM 2555 C C . HIS B 1 25 ? -12.273 -27.547 -5.012 1 98.38 25 HIS B C 1
ATOM 2557 O O . HIS B 1 25 ? -11.352 -27.766 -5.793 1 98.38 25 HIS B O 1
ATOM 2563 N N . LEU B 1 26 ? -12.094 -26.875 -3.863 1 98.25 26 LEU B N 1
ATOM 2564 C CA . LEU B 1 26 ? -10.789 -26.375 -3.457 1 98.25 26 LEU B CA 1
ATOM 2565 C C . LEU B 1 26 ? -9.867 -27.516 -3.047 1 98.25 26 LEU B C 1
ATOM 2567 O O . LEU B 1 26 ? -10.148 -28.234 -2.082 1 98.25 26 LEU B O 1
ATOM 2571 N N . PRO B 1 27 ? -8.797 -27.688 -3.76 1 98.56 27 PRO B N 1
ATOM 2572 C CA . PRO B 1 27 ? -7.902 -28.781 -3.385 1 98.56 27 PRO B CA 1
ATOM 2573 C C . PRO B 1 27 ? -7.23 -28.562 -2.031 1 98.56 27 PRO B C 1
ATOM 2575 O O . PRO B 1 27 ? -6.801 -27.438 -1.727 1 98.56 27 PRO B O 1
ATOM 2578 N N . VAL B 1 28 ? -7.105 -29.672 -1.261 1 97.75 28 VAL B N 1
ATOM 2579 C CA . VAL B 1 28 ? -6.551 -29.562 0.084 1 97.75 28 VAL B CA 1
ATOM 2580 C C . VAL B 1 28 ? -5.391 -30.547 0.249 1 97.75 28 VAL B C 1
ATOM 2582 O O . VAL B 1 28 ? -4.262 -30.125 0.537 1 97.75 28 VAL B O 1
ATOM 2585 N N . SER B 1 29 ? -5.602 -31.797 -0.037 1 98 29 SER B N 1
ATOM 2586 C CA . SER B 1 29 ? -4.57 -32.812 0.131 1 98 29 SER B CA 1
ATOM 2587 C C . SER B 1 29 ? -3.525 -32.75 -0.977 1 98 29 SER B C 1
ATOM 2589 O O . SER B 1 29 ? -3.789 -32.188 -2.043 1 98 29 SER B O 1
ATOM 2591 N N . ALA B 1 30 ? -2.4 -33.344 -0.717 1 98.44 30 ALA B N 1
ATOM 2592 C CA . ALA B 1 30 ? -1.339 -33.375 -1.719 1 98.44 30 ALA B CA 1
ATOM 2593 C C . ALA B 1 30 ? -1.829 -34 -3.021 1 98.44 30 ALA B C 1
ATOM 2595 O O . ALA B 1 30 ? -1.494 -33.531 -4.109 1 98.44 30 ALA B O 1
ATOM 2596 N N . ASP B 1 31 ? -2.598 -35.062 -2.902 1 98.62 31 ASP B N 1
ATOM 2597 C CA . ASP B 1 31 ? -3.119 -35.719 -4.086 1 98.62 31 ASP B CA 1
ATOM 2598 C C . ASP B 1 31 ? -4.062 -34.812 -4.867 1 98.62 31 ASP B C 1
ATOM 2600 O O . ASP B 1 31 ? -3.99 -34.75 -6.094 1 98.62 31 ASP B O 1
ATOM 2604 N N . GLU B 1 32 ? -4.938 -34.156 -4.133 1 98.81 32 GLU B N 1
ATOM 2605 C CA . GLU B 1 32 ? -5.863 -33.219 -4.762 1 98.81 32 GLU B CA 1
ATOM 2606 C C . GLU B 1 32 ? -5.117 -32.062 -5.438 1 98.81 32 GLU B C 1
ATOM 2608 O O . GLU B 1 32 ? -5.457 -31.672 -6.555 1 98.81 32 GLU B O 1
ATOM 2613 N N . ILE B 1 33 ? -4.141 -31.531 -4.801 1 98.81 33 ILE B N 1
ATOM 2614 C CA . ILE B 1 33 ? -3.359 -30.406 -5.316 1 98.81 33 ILE B CA 1
ATOM 2615 C C . ILE B 1 33 ? -2.604 -30.844 -6.57 1 98.81 33 ILE B C 1
ATOM 2617 O O . ILE B 1 33 ? -2.605 -30.141 -7.582 1 98.81 33 ILE B O 1
ATOM 2621 N N . ALA B 1 34 ? -2.006 -32.031 -6.531 1 98.88 34 ALA B N 1
ATOM 2622 C CA . ALA B 1 34 ? -1.294 -32.562 -7.695 1 98.88 34 ALA B CA 1
ATOM 2623 C C . ALA B 1 34 ? -2.234 -32.719 -8.883 1 98.88 34 ALA B C 1
ATOM 2625 O O . ALA B 1 34 ? -1.925 -32.281 -9.992 1 98.88 34 ALA B O 1
ATOM 2626 N N . THR B 1 35 ? -3.346 -33.344 -8.617 1 98.88 35 THR B N 1
ATOM 2627 C CA . THR B 1 35 ? -4.309 -33.594 -9.68 1 98.88 35 THR B CA 1
ATOM 2628 C C . THR B 1 35 ? -4.793 -32.281 -10.289 1 98.88 35 THR B C 1
ATOM 2630 O O . THR B 1 35 ? -4.828 -32.125 -11.516 1 98.88 35 THR B O 1
ATOM 2633 N N . ALA B 1 36 ? -5.156 -31.344 -9.43 1 98.94 36 ALA B N 1
ATOM 2634 C CA . ALA B 1 36 ? -5.621 -30.031 -9.898 1 98.94 36 ALA B CA 1
ATOM 2635 C C . ALA B 1 36 ? -4.555 -29.344 -10.75 1 98.94 36 ALA B C 1
ATOM 2637 O O . ALA B 1 36 ? -4.859 -28.766 -11.797 1 98.94 36 ALA B O 1
ATOM 2638 N N . ALA B 1 37 ? -3.305 -29.406 -10.305 1 98.94 37 ALA B N 1
ATOM 2639 C CA . ALA B 1 37 ? -2.191 -28.766 -11.008 1 98.94 37 ALA B CA 1
ATOM 2640 C C . ALA B 1 37 ? -1.938 -29.438 -12.352 1 98.94 37 ALA B C 1
ATOM 2642 O O . ALA B 1 37 ? -1.775 -28.75 -13.367 1 98.94 37 ALA B O 1
ATOM 2643 N N . ILE B 1 38 ? -1.902 -30.75 -12.383 1 98.94 38 ILE B N 1
ATOM 2644 C CA . ILE B 1 38 ? -1.634 -31.516 -13.602 1 98.94 38 ILE B CA 1
ATOM 2645 C C . ILE B 1 38 ? -2.748 -31.266 -14.617 1 98.94 38 ILE B C 1
ATOM 2647 O O . ILE B 1 38 ? -2.479 -31.047 -15.805 1 98.94 38 ILE B O 1
ATOM 2651 N N . ASP B 1 39 ? -3.992 -31.297 -14.117 1 98.94 39 ASP B N 1
ATOM 2652 C CA . ASP B 1 39 ? -5.121 -31.016 -15 1 98.94 39 ASP B CA 1
ATOM 2653 C C . ASP B 1 39 ? -5.016 -29.609 -15.594 1 98.94 39 ASP B C 1
ATOM 2655 O O . ASP B 1 39 ? -5.34 -29.391 -16.766 1 98.94 39 ASP B O 1
ATOM 2659 N N . ALA B 1 40 ? -4.617 -28.641 -14.797 1 98.94 40 ALA B N 1
ATOM 2660 C CA . ALA B 1 40 ? -4.445 -27.266 -15.281 1 98.94 40 ALA B CA 1
ATOM 2661 C C . ALA B 1 40 ? -3.359 -27.203 -16.344 1 98.94 40 ALA B C 1
ATOM 2663 O O . ALA B 1 40 ? -3.516 -26.5 -17.359 1 98.94 40 ALA B O 1
ATOM 2664 N N . ALA B 1 41 ? -2.248 -27.891 -16.109 1 98.94 41 ALA B N 1
ATOM 2665 C CA . ALA B 1 41 ? -1.175 -27.953 -17.109 1 98.94 41 ALA B CA 1
ATOM 2666 C C . ALA B 1 41 ? -1.673 -28.531 -18.422 1 98.94 41 ALA B C 1
ATOM 2668 O O . ALA B 1 41 ? -1.39 -27.984 -19.5 1 98.94 41 ALA B O 1
ATOM 2669 N N . ARG B 1 42 ? -2.391 -29.594 -18.328 1 98.81 42 ARG B N 1
ATOM 2670 C CA . ARG B 1 42 ? -2.932 -30.25 -19.531 1 98.81 42 ARG B CA 1
ATOM 2671 C C . ARG B 1 42 ? -3.91 -29.328 -20.25 1 98.81 42 ARG B C 1
ATOM 2673 O O . ARG B 1 42 ? -4.016 -29.359 -21.469 1 98.81 42 ARG B O 1
ATOM 2680 N N . ALA B 1 43 ? -4.551 -28.469 -19.453 1 98.81 43 ALA B N 1
ATOM 2681 C CA . ALA B 1 43 ? -5.504 -27.516 -20.031 1 98.81 43 ALA B CA 1
ATOM 2682 C C . ALA B 1 43 ? -4.781 -26.359 -20.703 1 98.81 43 ALA B C 1
ATOM 2684 O O . ALA B 1 43 ? -5.387 -25.609 -21.484 1 98.81 43 ALA B O 1
ATOM 2685 N N . GLY B 1 44 ? -3.498 -26.156 -20.359 1 98.69 44 GLY B N 1
ATOM 2686 C CA . GLY B 1 44 ? -2.768 -25.141 -21.094 1 98.69 44 GLY B CA 1
ATOM 2687 C C . GLY B 1 44 ? -1.927 -24.25 -20.219 1 98.69 44 GLY B C 1
ATOM 2688 O O . GLY B 1 44 ? -1.218 -23.359 -20.703 1 98.69 44 GLY B O 1
ATOM 2689 N N . ALA B 1 45 ? -1.931 -24.422 -18.906 1 98.94 45 ALA B N 1
ATOM 2690 C CA . ALA B 1 45 ? -1.116 -23.594 -18.016 1 98.94 45 ALA B CA 1
ATOM 2691 C C . ALA B 1 45 ? 0.364 -23.953 -18.156 1 98.94 45 ALA B C 1
ATOM 2693 O O . ALA B 1 45 ? 0.742 -25.109 -18.062 1 98.94 45 ALA B O 1
ATOM 2694 N N . ALA B 1 46 ? 1.155 -22.938 -18.375 1 98.88 46 ALA B N 1
ATOM 2695 C CA . ALA B 1 46 ? 2.598 -23.141 -18.484 1 98.88 46 ALA B CA 1
ATOM 2696 C C . ALA B 1 46 ? 3.275 -23.047 -17.125 1 98.88 46 ALA B C 1
ATOM 2698 O O . ALA B 1 46 ? 4.383 -23.547 -16.938 1 98.88 46 ALA B O 1
ATOM 2699 N N . ILE B 1 47 ? 2.682 -22.281 -16.203 1 98.94 47 ILE B N 1
ATOM 2700 C CA . ILE B 1 47 ? 3.195 -22.094 -14.844 1 98.94 47 ILE B CA 1
ATOM 2701 C C . ILE B 1 47 ? 2.141 -22.516 -13.828 1 98.94 47 ILE B C 1
ATOM 2703 O O . ILE B 1 47 ? 0.955 -22.219 -13.992 1 98.94 47 ILE B O 1
ATOM 2707 N N . LEU B 1 48 ? 2.553 -23.234 -12.82 1 98.94 48 LEU B N 1
ATOM 2708 C CA . LEU B 1 48 ? 1.696 -23.641 -11.711 1 98.94 48 LEU B CA 1
ATOM 2709 C C . LEU B 1 48 ? 2.156 -22.984 -10.406 1 98.94 48 LEU B C 1
ATOM 2711 O O . LEU B 1 48 ? 3.252 -23.281 -9.922 1 98.94 48 LEU B O 1
ATOM 2715 N N . HIS B 1 49 ? 1.355 -22.047 -9.891 1 98.81 49 HIS B N 1
ATOM 2716 C CA . HIS B 1 49 ? 1.596 -21.422 -8.602 1 98.81 49 HIS B CA 1
ATOM 2717 C C . HIS B 1 49 ? 1.038 -22.266 -7.457 1 98.81 49 HIS B C 1
ATOM 2719 O O . HIS B 1 49 ? -0.17 -22.5 -7.387 1 98.81 49 HIS B O 1
ATOM 2725 N N . LEU B 1 50 ? 1.924 -22.609 -6.473 1 98.19 50 LEU B N 1
ATOM 2726 C CA . LEU B 1 50 ? 1.512 -23.688 -5.598 1 98.19 50 LEU B CA 1
ATOM 2727 C C . LEU B 1 50 ? 1.675 -23.312 -4.133 1 98.19 50 LEU B C 1
ATOM 2729 O O . LEU B 1 50 ? 2.666 -22.672 -3.76 1 98.19 50 LEU B O 1
ATOM 2733 N N . HIS B 1 51 ? 0.747 -23.703 -3.379 1 96.81 51 HIS B N 1
ATOM 2734 C CA . HIS B 1 51 ? 0.703 -23.688 -1.922 1 96.81 51 HIS B CA 1
ATOM 2735 C C . HIS B 1 51 ? 0.458 -25.094 -1.369 1 96.81 51 HIS B C 1
ATOM 2737 O O . HIS B 1 51 ? -0.108 -25.938 -2.057 1 96.81 51 HIS B O 1
ATOM 2743 N N . ALA B 1 52 ? 0.876 -25.266 -0.154 1 96.88 52 ALA B N 1
ATOM 2744 C CA . ALA B 1 52 ? 0.512 -26.484 0.548 1 96.88 52 ALA B CA 1
ATOM 2745 C C . ALA B 1 52 ? -0.483 -26.203 1.67 1 96.88 52 ALA B C 1
ATOM 2747 O O . ALA B 1 52 ? -0.548 -25.078 2.18 1 96.88 52 ALA B O 1
ATOM 2748 N N . ARG B 1 53 ? -1.226 -27.156 1.923 1 96.19 53 ARG B N 1
ATOM 2749 C CA . ARG B 1 53 ? -2.213 -27.125 2.998 1 96.19 53 ARG B CA 1
ATOM 2750 C C . ARG B 1 53 ? -2.105 -28.359 3.883 1 96.19 53 ARG B C 1
ATOM 2752 O O . ARG B 1 53 ? -1.642 -29.422 3.436 1 96.19 53 ARG B O 1
ATOM 2759 N N . ASP B 1 54 ? -2.529 -28.188 5.156 1 96.44 54 ASP B N 1
ATOM 2760 C CA . ASP B 1 54 ? -2.672 -29.359 6.023 1 96.44 54 ASP B CA 1
ATOM 2761 C C . ASP B 1 54 ? -3.803 -30.266 5.547 1 96.44 54 ASP B C 1
ATOM 2763 O O . ASP B 1 54 ? -4.945 -29.828 5.402 1 96.44 54 ASP B O 1
ATOM 2767 N N . PRO B 1 55 ? -3.494 -31.516 5.355 1 97.12 55 PRO B N 1
ATOM 2768 C CA . PRO B 1 55 ? -4.516 -32.406 4.797 1 97.12 55 PRO B CA 1
ATOM 2769 C C . PRO B 1 55 ? -5.676 -32.656 5.758 1 97.12 55 PRO B C 1
ATOM 2771 O O . PRO B 1 55 ? -6.746 -33.094 5.34 1 97.12 55 PRO B O 1
ATOM 2774 N N . LYS B 1 56 ? -5.492 -32.375 7.008 1 96.56 56 LYS B N 1
ATOM 2775 C CA . LYS B 1 56 ? -6.52 -32.688 8.008 1 96.56 56 LYS B CA 1
ATOM 2776 C C . LYS B 1 56 ? -7.605 -31.609 8 1 96.56 56 LYS B C 1
ATOM 2778 O O . LYS B 1 56 ? -8.789 -31.906 8.133 1 96.56 56 LYS B O 1
ATOM 2783 N N . ASP B 1 57 ? -7.211 -30.328 7.836 1 96.5 57 ASP B N 1
ATOM 2784 C CA . ASP B 1 57 ? -8.227 -29.297 8 1 96.5 57 ASP B CA 1
ATOM 2785 C C . ASP B 1 57 ? -8.07 -28.203 6.961 1 96.5 57 ASP B C 1
ATOM 2787 O O . ASP B 1 57 ? -8.852 -27.25 6.93 1 96.5 57 ASP B O 1
ATOM 2791 N N . GLY B 1 58 ? -7.043 -28.266 6.18 1 96.06 58 GLY B N 1
ATOM 2792 C CA . GLY B 1 58 ? -6.918 -27.391 5.02 1 96.06 58 GLY B CA 1
ATOM 2793 C C . GLY B 1 58 ? -6.223 -26.078 5.324 1 96.06 58 GLY B C 1
ATOM 2794 O O . GLY B 1 58 ? -6.117 -25.219 4.457 1 96.06 58 GLY B O 1
ATOM 2795 N N . HIS B 1 59 ? -5.754 -25.812 6.551 1 94.31 59 HIS B N 1
ATOM 2796 C CA . HIS B 1 59 ? -5.078 -24.547 6.789 1 94.31 59 HIS B CA 1
ATOM 2797 C C . HIS B 1 59 ? -3.758 -24.469 6.035 1 94.31 59 HIS B C 1
ATOM 2799 O O . HIS B 1 59 ? -3.092 -25.484 5.836 1 94.31 59 HIS B O 1
ATOM 2805 N N . PRO B 1 60 ? -3.377 -23.359 5.539 1 92.62 60 PRO B N 1
ATOM 2806 C CA . PRO B 1 60 ? -2.143 -23.188 4.766 1 92.62 60 PRO B CA 1
ATOM 2807 C C . PRO B 1 60 ? -0.897 -23.594 5.555 1 92.62 60 PRO B C 1
ATOM 2809 O O . PRO B 1 60 ? -0.842 -23.406 6.77 1 92.62 60 PRO B O 1
ATOM 2812 N N . SER B 1 61 ? 0.076 -24.109 4.809 1 93.69 61 SER B N 1
ATOM 2813 C CA . SER B 1 61 ? 1.301 -24.562 5.461 1 93.69 61 SER B CA 1
ATOM 2814 C C . SER B 1 61 ? 2.518 -24.328 4.574 1 93.69 61 SER B C 1
ATOM 2816 O O . SER B 1 61 ? 2.428 -24.438 3.348 1 93.69 61 SER B O 1
ATOM 2818 N N . GLN B 1 62 ? 3.682 -24.031 5.227 1 95.94 62 GLN B N 1
ATOM 2819 C CA . GLN B 1 62 ? 4.953 -23.891 4.527 1 95.94 62 GLN B CA 1
ATOM 2820 C C . GLN B 1 62 ? 5.91 -25.016 4.895 1 95.94 62 GLN B C 1
ATOM 2822 O O . GLN B 1 62 ? 7.125 -24.891 4.73 1 95.94 62 GLN B O 1
ATOM 2827 N N . ASP B 1 63 ? 5.352 -26.062 5.34 1 95.19 63 ASP B N 1
ATOM 2828 C CA . ASP B 1 63 ? 6.145 -27.266 5.617 1 95.19 63 ASP B CA 1
ATOM 2829 C C . ASP B 1 63 ? 6.562 -27.953 4.324 1 95.19 63 ASP B C 1
ATOM 2831 O O . ASP B 1 63 ? 5.715 -28.453 3.578 1 95.19 63 ASP B O 1
ATOM 2835 N N . PRO B 1 64 ? 7.867 -28.078 4.055 1 97.44 64 PRO B N 1
ATOM 2836 C CA . PRO B 1 64 ? 8.328 -28.719 2.82 1 97.44 64 PRO B CA 1
ATOM 2837 C C . PRO B 1 64 ? 7.809 -30.141 2.668 1 97.44 64 PRO B C 1
ATOM 2839 O O . PRO B 1 64 ? 7.586 -30.609 1.548 1 97.44 64 PRO B O 1
ATOM 2842 N N . GLU B 1 65 ? 7.559 -30.766 3.764 1 97.94 65 GLU B N 1
ATOM 2843 C CA . GLU B 1 65 ? 7.109 -32.156 3.705 1 97.94 65 GLU B CA 1
ATOM 2844 C C . GLU B 1 65 ? 5.688 -32.25 3.16 1 97.94 65 GLU B C 1
ATOM 2846 O O . GLU B 1 65 ? 5.281 -33.312 2.66 1 97.94 65 GLU B O 1
ATOM 2851 N N . LEU B 1 66 ? 4.988 -31.188 3.26 1 97.81 66 LEU B N 1
ATOM 2852 C CA . LEU B 1 66 ? 3.643 -31.156 2.695 1 97.81 66 LEU B CA 1
ATOM 2853 C C . LEU B 1 66 ? 3.682 -30.781 1.217 1 97.81 66 LEU B C 1
ATOM 2855 O O . LEU B 1 66 ? 2.746 -31.078 0.471 1 97.81 66 LEU B O 1
ATOM 2859 N N . PHE B 1 67 ? 4.754 -30.172 0.753 1 98.38 67 PHE B N 1
ATOM 2860 C CA . PHE B 1 67 ? 4.949 -29.828 -0.649 1 98.38 67 PHE B CA 1
ATOM 2861 C C . PHE B 1 67 ? 5.465 -31.016 -1.438 1 98.38 67 PHE B C 1
ATOM 2863 O O . PHE B 1 67 ? 5.059 -31.234 -2.58 1 98.38 67 PHE B O 1
ATOM 2870 N N . ARG B 1 68 ? 6.332 -31.766 -0.869 1 98.44 68 ARG B N 1
ATOM 2871 C CA . ARG B 1 68 ? 7.16 -32.781 -1.522 1 98.44 68 ARG B CA 1
ATOM 2872 C C . ARG B 1 68 ? 6.312 -33.719 -2.354 1 98.44 68 ARG B C 1
ATOM 2874 O O . ARG B 1 68 ? 6.598 -33.938 -3.531 1 98.44 68 ARG B O 1
ATOM 2881 N N . PRO B 1 69 ? 5.215 -34.281 -1.762 1 98.44 69 PRO B N 1
ATOM 2882 C CA . PRO B 1 69 ? 4.496 -35.281 -2.541 1 98.44 69 PRO B CA 1
ATOM 2883 C C . PRO B 1 69 ? 3.896 -34.719 -3.828 1 98.44 69 PRO B C 1
ATOM 2885 O O . PRO B 1 69 ? 3.957 -35.375 -4.875 1 98.44 69 PRO B O 1
ATOM 2888 N N . PHE B 1 70 ? 3.295 -33.562 -3.805 1 98.5 70 PHE B N 1
ATOM 2889 C CA . PHE B 1 70 ? 2.652 -33.062 -5.023 1 98.5 70 PHE B CA 1
ATOM 2890 C C . PHE B 1 70 ? 3.676 -32.469 -5.973 1 98.5 70 PHE B C 1
ATOM 2892 O O . PHE B 1 70 ? 3.482 -32.469 -7.191 1 98.5 70 PHE B O 1
ATOM 2899 N N . LEU B 1 71 ? 4.77 -31.938 -5.449 1 98.69 71 LEU B N 1
ATOM 2900 C CA . LEU B 1 71 ? 5.816 -31.453 -6.34 1 98.69 71 LEU B CA 1
ATOM 2901 C C . LEU B 1 71 ? 6.434 -32.594 -7.141 1 98.69 71 LEU B C 1
ATOM 2903 O O . LEU B 1 71 ? 6.688 -32.438 -8.336 1 98.69 71 LEU B O 1
ATOM 2907 N N . ALA B 1 72 ? 6.668 -33.719 -6.488 1 98.38 72 ALA B N 1
ATOM 2908 C CA . ALA B 1 72 ? 7.23 -34.875 -7.152 1 98.38 72 ALA B CA 1
ATOM 2909 C C . ALA B 1 72 ? 6.312 -35.375 -8.266 1 98.38 72 ALA B C 1
ATOM 2911 O O . ALA B 1 72 ? 6.766 -35.656 -9.383 1 98.38 72 ALA B O 1
ATOM 2912 N N . ARG B 1 73 ? 5.09 -35.438 -7.957 1 98.69 73 ARG B N 1
ATOM 2913 C CA . ARG B 1 73 ? 4.129 -35.938 -8.938 1 98.69 73 ARG B CA 1
ATOM 2914 C C . ARG B 1 73 ? 3.988 -35 -10.109 1 98.69 73 ARG B C 1
ATOM 2916 O O . ARG B 1 73 ? 3.971 -35.406 -11.266 1 98.69 73 ARG B O 1
ATOM 2923 N N . ILE B 1 74 ? 3.834 -33.688 -9.852 1 98.75 74 ILE B N 1
ATOM 2924 C CA . ILE B 1 74 ? 3.66 -32.688 -10.883 1 98.75 74 ILE B CA 1
ATOM 2925 C C . ILE B 1 74 ? 4.871 -32.688 -11.812 1 98.75 74 ILE B C 1
ATOM 2927 O O . ILE B 1 74 ? 4.723 -32.688 -13.031 1 98.75 74 ILE B O 1
ATOM 2931 N N . SER B 1 75 ? 6.082 -32.719 -11.195 1 98.25 75 SER B N 1
ATOM 2932 C CA . SER B 1 75 ? 7.305 -32.688 -11.992 1 98.25 75 SER B CA 1
ATOM 2933 C C . SER B 1 75 ? 7.441 -33.938 -12.859 1 98.25 75 SER B C 1
ATOM 2935 O O . SER B 1 75 ? 8.008 -33.875 -13.953 1 98.25 75 SER B O 1
ATOM 2937 N N . ALA B 1 76 ? 6.93 -35.031 -12.414 1 98 76 ALA B N 1
ATOM 2938 C CA . ALA B 1 76 ? 7.016 -36.281 -13.148 1 98 76 ALA B CA 1
ATOM 2939 C C . ALA B 1 76 ? 6.004 -36.312 -14.289 1 98 76 ALA B C 1
ATOM 2941 O O . ALA B 1 76 ? 6.246 -36.969 -15.32 1 98 76 ALA B O 1
ATOM 2942 N N . GLU B 1 77 ? 4.965 -35.594 -14.102 1 98.56 77 GLU B N 1
ATOM 2943 C CA . GLU B 1 77 ? 3.852 -35.812 -15.023 1 98.56 77 GLU B CA 1
ATOM 2944 C C . GLU B 1 77 ? 3.666 -34.625 -15.961 1 98.56 77 GLU B C 1
ATOM 2946 O O . GLU B 1 77 ? 2.848 -34.688 -16.875 1 98.56 77 GLU B O 1
ATOM 2951 N N . THR B 1 78 ? 4.305 -33.531 -15.758 1 98.31 78 THR B N 1
ATOM 2952 C CA . THR B 1 78 ? 4.176 -32.375 -16.609 1 98.31 78 THR B CA 1
ATOM 2953 C C . THR B 1 78 ? 5.516 -31.656 -16.766 1 98.31 78 THR B C 1
ATOM 2955 O O . THR B 1 78 ? 6.438 -31.891 -15.977 1 98.31 78 THR B O 1
ATOM 2958 N N . ASP B 1 79 ? 5.613 -30.781 -17.781 1 98 79 ASP B N 1
ATOM 2959 C CA . ASP B 1 79 ? 6.781 -29.938 -17.969 1 98 79 ASP B CA 1
ATOM 2960 C C . ASP B 1 79 ? 6.512 -28.5 -17.516 1 98 79 ASP B C 1
ATOM 2962 O O . ASP B 1 79 ? 7.293 -27.594 -17.797 1 98 79 ASP B O 1
ATOM 2966 N N . ALA B 1 80 ? 5.387 -28.281 -16.844 1 98.81 80 ALA B N 1
ATOM 2967 C CA . ALA B 1 80 ? 5.02 -26.938 -16.391 1 98.81 80 ALA B CA 1
ATOM 2968 C C . ALA B 1 80 ? 6.047 -26.375 -15.422 1 98.81 80 ALA B C 1
ATOM 2970 O O . ALA B 1 80 ? 6.676 -27.125 -14.672 1 98.81 80 ALA B O 1
ATOM 2971 N N . VAL B 1 81 ? 6.273 -25.094 -15.508 1 98.88 81 VAL B N 1
ATOM 2972 C CA . VAL B 1 81 ? 7.121 -24.422 -14.531 1 98.88 81 VAL B CA 1
ATOM 2973 C C . VAL B 1 81 ? 6.434 -24.406 -13.172 1 98.88 81 VAL B C 1
ATOM 2975 O O . VAL B 1 81 ? 5.27 -24.016 -13.062 1 98.88 81 VAL B O 1
ATOM 2978 N N . ILE B 1 82 ? 7.109 -24.844 -12.164 1 98.69 82 ILE B N 1
ATOM 2979 C CA . ILE B 1 82 ? 6.57 -24.844 -10.812 1 98.69 82 ILE B CA 1
ATOM 2980 C C . ILE B 1 82 ? 6.969 -23.562 -10.094 1 98.69 82 ILE B C 1
ATOM 2982 O O . ILE B 1 82 ? 8.156 -23.25 -9.984 1 98.69 82 ILE B O 1
ATOM 2986 N N . ASN B 1 83 ? 5.988 -22.781 -9.695 1 98.75 83 ASN B N 1
ATOM 2987 C CA . ASN B 1 83 ? 6.121 -21.547 -8.938 1 98.75 83 ASN B CA 1
ATOM 2988 C C . ASN B 1 83 ? 5.684 -21.734 -7.488 1 98.75 83 ASN B C 1
ATOM 2990 O O . ASN B 1 83 ? 4.492 -21.875 -7.207 1 98.75 83 ASN B O 1
ATOM 2994 N N . ILE B 1 84 ? 6.613 -21.672 -6.57 1 98.06 84 ILE B N 1
ATOM 2995 C CA . ILE B 1 84 ? 6.301 -21.906 -5.164 1 98.06 84 ILE B CA 1
ATOM 2996 C C . ILE B 1 84 ? 6.094 -20.562 -4.453 1 98.06 84 ILE B C 1
ATOM 2998 O O . ILE B 1 84 ? 6.875 -19.625 -4.641 1 98.06 84 ILE B O 1
ATOM 3002 N N . THR B 1 85 ? 5.078 -20.5 -3.639 1 96.94 85 THR B N 1
ATOM 3003 C CA . THR B 1 85 ? 4.781 -19.281 -2.896 1 96.94 85 THR B CA 1
ATOM 3004 C C . THR B 1 85 ? 5.848 -19.016 -1.834 1 96.94 85 THR B C 1
ATOM 3006 O O . THR B 1 85 ? 6.332 -19.953 -1.192 1 96.94 85 THR B O 1
ATOM 3009 N N . THR B 1 86 ? 6.172 -17.734 -1.604 1 95.25 86 THR B N 1
ATOM 3010 C CA . THR B 1 86 ? 6.992 -17.359 -0.46 1 95.25 86 THR B CA 1
ATOM 3011 C C . THR B 1 86 ? 6.184 -16.516 0.521 1 95.25 86 THR B C 1
ATOM 3013 O O . THR B 1 86 ? 6.73 -15.984 1.493 1 95.25 86 THR B O 1
ATOM 3016 N N . GLY B 1 87 ? 4.965 -16.328 0.22 1 88.38 87 GLY B N 1
ATOM 3017 C CA . GLY B 1 87 ? 4.105 -15.523 1.072 1 88.38 87 GLY B CA 1
ATOM 3018 C C . GLY B 1 87 ? 3.748 -16.203 2.377 1 88.38 87 GLY B C 1
ATOM 3019 O O . GLY B 1 87 ? 3.705 -15.562 3.43 1 88.38 87 GLY B O 1
ATOM 3020 N N . GLY B 1 88 ? 3.531 -17.516 2.354 1 77.94 88 GLY B N 1
ATOM 3021 C CA . GLY B 1 88 ? 3.188 -18.281 3.543 1 77.94 88 GLY B CA 1
ATOM 3022 C C . GLY B 1 88 ? 2.045 -17.672 4.332 1 77.94 88 GLY B C 1
ATOM 3023 O O . GLY B 1 88 ? 0.979 -17.391 3.779 1 77.94 88 GLY B O 1
ATOM 3024 N N . SER B 1 89 ? 2.176 -17.609 5.664 1 70.44 89 SER B N 1
ATOM 3025 C CA . SER B 1 89 ? 1.241 -16.969 6.574 1 70.44 89 SER B CA 1
ATOM 3026 C C . SER B 1 89 ? 1.85 -15.703 7.18 1 70.44 89 SER B C 1
ATOM 3028 O O . SER B 1 89 ? 3.068 -15.609 7.344 1 70.44 89 SER B O 1
ATOM 3030 N N . PRO B 1 90 ? 0.961 -14.672 7.441 1 65.94 90 PRO B N 1
ATOM 3031 C CA . PRO B 1 90 ? 1.472 -13.43 8.016 1 65.94 90 PRO B CA 1
ATOM 3032 C C . PRO B 1 90 ? 2.211 -13.641 9.336 1 65.94 90 PRO B C 1
ATOM 3034 O O . PRO B 1 90 ? 2.951 -12.766 9.781 1 65.94 90 PRO B O 1
ATOM 3037 N N . HIS B 1 91 ? 2.107 -14.758 9.906 1 69.69 91 HIS B N 1
ATOM 3038 C CA . HIS B 1 91 ? 2.697 -15 11.219 1 69.69 91 HIS B CA 1
ATOM 3039 C C . HIS B 1 91 ? 4.047 -15.703 11.094 1 69.69 91 HIS B C 1
ATOM 3041 O O . HIS B 1 91 ? 4.738 -15.906 12.094 1 69.69 91 HIS B O 1
ATOM 3047 N N . MET B 1 92 ? 4.449 -15.938 9.875 1 80.38 92 MET B N 1
ATOM 3048 C CA . MET B 1 92 ? 5.684 -16.688 9.648 1 80.38 92 MET B CA 1
ATOM 3049 C C . MET B 1 92 ? 6.855 -15.742 9.406 1 80.38 92 MET B C 1
ATOM 3051 O O . MET B 1 92 ? 6.684 -14.656 8.844 1 80.38 92 MET B O 1
ATOM 3055 N N . THR B 1 93 ? 8.047 -16.203 9.922 1 85.19 93 THR B N 1
ATOM 3056 C CA . THR B 1 93 ? 9.281 -15.5 9.586 1 85.19 93 THR B CA 1
ATOM 3057 C C . THR B 1 93 ? 9.633 -15.703 8.109 1 85.19 93 THR B C 1
ATOM 3059 O O . THR B 1 93 ? 9.086 -16.594 7.457 1 85.19 93 THR B O 1
ATOM 3062 N N . VAL B 1 94 ? 10.5 -14.859 7.625 1 86.88 94 VAL B N 1
ATOM 3063 C CA . VAL B 1 94 ? 10.969 -14.984 6.25 1 86.88 94 VAL B CA 1
ATOM 3064 C C . VAL B 1 94 ? 11.594 -16.359 6.039 1 86.88 94 VAL B C 1
ATOM 3066 O O . VAL B 1 94 ? 11.367 -17 5.008 1 86.88 94 VAL B O 1
ATOM 3069 N N . GLU B 1 95 ? 12.305 -16.828 7.012 1 88.88 95 GLU B N 1
ATOM 3070 C CA . GLU B 1 95 ? 12.945 -18.125 6.914 1 88.88 95 GLU B CA 1
ATOM 3071 C C . GLU B 1 95 ? 11.914 -19.25 6.789 1 88.88 95 GLU B C 1
ATOM 3073 O O . GLU B 1 95 ? 12.062 -20.141 5.965 1 88.88 95 GLU B O 1
ATOM 3078 N N . GLU B 1 96 ? 10.93 -19.094 7.578 1 90.06 96 GLU B N 1
ATOM 3079 C CA . GLU B 1 96 ? 9.859 -20.094 7.52 1 90.06 96 GLU B CA 1
ATOM 3080 C C . GLU B 1 96 ? 9.141 -20.047 6.176 1 90.06 96 GLU B C 1
ATOM 3082 O O . GLU B 1 96 ? 8.883 -21.094 5.566 1 90.06 96 GLU B O 1
ATOM 3087 N N . ARG B 1 97 ? 8.867 -18.891 5.715 1 93.25 97 ARG B N 1
ATOM 3088 C CA . ARG B 1 97 ? 8.164 -18.703 4.449 1 93.25 97 ARG B CA 1
ATOM 3089 C C . ARG B 1 97 ? 8.984 -19.25 3.281 1 93.25 97 ARG B C 1
ATOM 3091 O O . ARG B 1 97 ? 8.422 -19.766 2.312 1 93.25 97 ARG B O 1
ATOM 3098 N N . MET B 1 98 ? 10.281 -19.188 3.447 1 95.12 98 MET B N 1
ATOM 3099 C CA . MET B 1 98 ? 11.18 -19.5 2.334 1 95.12 98 MET B CA 1
ATOM 3100 C C . MET B 1 98 ? 11.586 -20.969 2.355 1 95.12 98 MET B C 1
ATOM 3102 O O . MET B 1 98 ? 12.219 -21.453 1.419 1 95.12 98 MET B O 1
ATOM 3106 N N . LEU B 1 99 ? 11.172 -21.672 3.334 1 95.81 99 LEU B N 1
ATOM 3107 C CA . LEU B 1 99 ? 11.656 -23.047 3.527 1 95.81 99 LEU B CA 1
ATOM 3108 C C . LEU B 1 99 ? 11.375 -23.891 2.293 1 95.81 99 LEU B C 1
ATOM 3110 O O . LEU B 1 99 ? 12.266 -24.609 1.812 1 95.81 99 LEU B O 1
ATOM 3114 N N . PRO B 1 100 ? 10.188 -23.828 1.744 1 96.94 100 PRO B N 1
ATOM 3115 C CA . PRO B 1 100 ? 9.977 -24.656 0.545 1 96.94 100 PRO B CA 1
ATOM 3116 C C . PRO B 1 100 ? 10.875 -24.234 -0.616 1 96.94 100 PRO B C 1
ATOM 3118 O O . PRO B 1 100 ? 11.438 -25.094 -1.303 1 96.94 100 PRO B O 1
ATOM 3121 N N . ALA B 1 101 ? 11.023 -22.953 -0.846 1 96.06 101 ALA B N 1
ATOM 3122 C CA . ALA B 1 101 ? 11.844 -22.469 -1.95 1 96.06 101 ALA B CA 1
ATOM 3123 C C . ALA B 1 101 ? 13.312 -22.828 -1.732 1 96.06 101 ALA B C 1
ATOM 3125 O O . ALA B 1 101 ? 14.039 -23.109 -2.689 1 96.06 101 ALA B O 1
ATOM 3126 N N . THR B 1 102 ? 13.75 -22.766 -0.447 1 96.38 102 THR B N 1
ATOM 3127 C CA . THR B 1 102 ? 15.125 -23.141 -0.142 1 96.38 102 THR B CA 1
ATOM 3128 C C . THR B 1 102 ? 15.336 -24.641 -0.301 1 96.38 102 THR B C 1
ATOM 3130 O O . THR B 1 102 ? 16.406 -25.078 -0.733 1 96.38 102 THR B O 1
ATOM 3133 N N . THR B 1 103 ? 14.359 -25.391 0.015 1 97.69 103 THR B N 1
ATOM 3134 C CA . THR B 1 103 ? 14.445 -26.844 -0.012 1 97.69 103 THR B CA 1
ATOM 3135 C C . THR B 1 103 ? 14.414 -27.359 -1.447 1 97.69 103 THR B C 1
ATOM 3137 O O . THR B 1 103 ? 15.234 -28.203 -1.825 1 97.69 103 THR B O 1
ATOM 3140 N N . PHE B 1 104 ? 13.531 -26.797 -2.27 1 98.38 104 PHE B N 1
ATOM 3141 C CA . PHE B 1 104 ? 13.25 -27.422 -3.557 1 98.38 104 PHE B CA 1
ATOM 3142 C C . PHE B 1 104 ? 13.867 -26.609 -4.695 1 98.38 104 PHE B C 1
ATOM 3144 O O . PHE B 1 104 ? 13.891 -27.062 -5.84 1 98.38 104 PHE B O 1
ATOM 3151 N N . LYS B 1 105 ? 14.359 -25.391 -4.453 1 98 105 LYS B N 1
ATOM 3152 C CA . LYS B 1 105 ? 15.078 -24.547 -5.398 1 98 105 LYS B CA 1
ATOM 3153 C C . LYS B 1 105 ? 14.336 -24.469 -6.73 1 98 105 LYS B C 1
ATOM 3155 O O . LYS B 1 105 ? 14.906 -24.734 -7.785 1 98 105 LYS B O 1
ATOM 3160 N N . PRO B 1 106 ? 13.039 -24.031 -6.656 1 98.38 106 PRO B N 1
ATOM 3161 C CA . PRO B 1 106 ? 12.25 -23.984 -7.883 1 98.38 106 PRO B CA 1
ATOM 3162 C C . PRO B 1 106 ? 12.82 -23.031 -8.922 1 98.38 106 PRO B C 1
ATOM 3164 O O . PRO B 1 106 ? 13.672 -22.203 -8.602 1 98.38 106 PRO B O 1
ATOM 3167 N N . GLU B 1 107 ? 12.398 -23.203 -10.211 1 98.31 107 GLU B N 1
ATOM 3168 C CA . GLU B 1 107 ? 12.758 -22.234 -11.242 1 98.31 107 GLU B CA 1
ATOM 3169 C C . GLU B 1 107 ? 12.195 -20.859 -10.914 1 98.31 107 GLU B C 1
ATOM 3171 O O . GLU B 1 107 ? 12.82 -19.844 -11.211 1 98.31 107 GLU B O 1
ATOM 3176 N N . LEU B 1 108 ? 11.039 -20.844 -10.273 1 98.56 108 LEU B N 1
ATOM 3177 C CA . LEU B 1 108 ? 10.258 -19.641 -10.031 1 98.56 108 LEU B CA 1
ATOM 3178 C C . LEU B 1 108 ? 9.594 -19.688 -8.664 1 98.56 108 LEU B C 1
ATOM 3180 O O . LEU B 1 108 ? 9.109 -20.734 -8.242 1 98.56 108 LEU B O 1
ATOM 3184 N N . ALA B 1 109 ? 9.602 -18.594 -7.938 1 98.5 109 ALA B N 1
ATOM 3185 C CA . ALA B 1 109 ? 8.836 -18.391 -6.711 1 98.5 109 ALA B CA 1
ATOM 3186 C C . ALA B 1 109 ? 8.133 -17.031 -6.719 1 98.5 109 ALA B C 1
ATOM 3188 O O . ALA B 1 109 ? 8.516 -16.141 -7.477 1 98.5 109 ALA B O 1
ATOM 3189 N N . SER B 1 110 ? 7.082 -16.953 -6.008 1 98.19 110 SER B N 1
ATOM 3190 C CA . SER B 1 110 ? 6.406 -15.656 -5.945 1 98.19 110 SER B CA 1
ATOM 3191 C C . SER B 1 110 ? 6.926 -14.82 -4.785 1 98.19 110 SER B C 1
ATOM 3193 O O . SER B 1 110 ? 7.293 -15.352 -3.736 1 98.19 110 SER B O 1
ATOM 3195 N N . LEU B 1 111 ? 6.996 -13.57 -4.961 1 98.12 111 LEU B N 1
ATOM 3196 C CA . LEU B 1 111 ? 7.469 -12.641 -3.945 1 98.12 111 LEU B CA 1
ATOM 3197 C C . LEU B 1 111 ? 6.582 -11.398 -3.893 1 98.12 111 LEU B C 1
ATOM 3199 O O . LEU B 1 111 ? 6.441 -10.688 -4.891 1 98.12 111 LEU B O 1
ATOM 3203 N N . ASN B 1 112 ? 5.996 -11.156 -2.729 1 97 112 ASN B N 1
ATOM 3204 C CA . ASN B 1 112 ? 5.199 -9.961 -2.512 1 97 112 ASN B CA 1
ATOM 3205 C C . ASN B 1 112 ? 6.078 -8.727 -2.33 1 97 112 ASN B C 1
ATOM 3207 O O . ASN B 1 112 ? 7.031 -8.75 -1.548 1 97 112 ASN B O 1
ATOM 3211 N N . MET B 1 113 ? 5.711 -7.625 -2.936 1 98.38 113 MET B N 1
ATOM 3212 C CA . MET B 1 113 ? 6.672 -6.535 -3.086 1 98.38 113 MET B CA 1
ATOM 3213 C C . MET B 1 113 ? 6.375 -5.406 -2.104 1 98.38 113 MET B C 1
ATOM 3215 O O . MET B 1 113 ? 6.852 -4.285 -2.281 1 98.38 113 MET B O 1
ATOM 3219 N N . GLY B 1 114 ? 5.629 -5.684 -1.073 1 97.44 114 GLY B N 1
ATOM 3220 C CA . GLY B 1 114 ? 5.387 -4.695 -0.036 1 97.44 114 GLY B CA 1
ATOM 3221 C C . GLY B 1 114 ? 4.414 -5.168 1.025 1 97.44 114 GLY B C 1
ATOM 3222 O O . GLY B 1 114 ? 3.789 -6.223 0.876 1 97.44 114 GLY B O 1
ATOM 3223 N N . SER B 1 115 ? 4.316 -4.398 2.107 1 96.75 115 SER B N 1
ATOM 3224 C CA . SER B 1 115 ? 3.371 -4.691 3.18 1 96.75 115 SER B CA 1
ATOM 3225 C C . SER B 1 115 ? 2.031 -4.004 2.941 1 96.75 115 SER B C 1
ATOM 3227 O O . SER B 1 115 ? 1.98 -2.92 2.355 1 96.75 115 SER B O 1
ATOM 3229 N N . MET B 1 116 ? 0.99 -4.578 3.406 1 96.88 116 MET B N 1
ATOM 3230 C CA . MET B 1 116 ? -0.345 -4.023 3.209 1 96.88 116 MET B CA 1
ATOM 3231 C C . MET B 1 116 ? -1.35 -4.672 4.156 1 96.88 116 MET B C 1
ATOM 3233 O O . MET B 1 116 ? -1.093 -5.746 4.699 1 96.88 116 MET B O 1
ATOM 3237 N N . ASN B 1 117 ? -2.416 -3.941 4.391 1 97 117 ASN B N 1
ATOM 3238 C CA . ASN B 1 117 ? -3.566 -4.645 4.953 1 97 117 ASN B CA 1
ATOM 3239 C C . ASN B 1 117 ? -4.082 -5.719 4.004 1 97 117 ASN B C 1
ATOM 3241 O O . ASN B 1 117 ? -3.967 -5.586 2.783 1 97 117 ASN B O 1
ATOM 3245 N N . PHE B 1 118 ? -4.504 -6.746 4.512 1 95.31 118 PHE B N 1
ATOM 3246 C CA . PHE B 1 118 ? -5.066 -7.844 3.736 1 95.31 118 PHE B CA 1
ATOM 3247 C C . PHE B 1 118 ? -6.418 -8.266 4.301 1 95.31 118 PHE B C 1
ATOM 3249 O O . PHE B 1 118 ? -6.488 -9.188 5.125 1 95.31 118 PHE B O 1
ATOM 3256 N N . GLY B 1 119 ? -7.473 -7.578 3.85 1 95.62 119 GLY B N 1
ATOM 3257 C CA . GLY B 1 119 ? -8.797 -7.781 4.41 1 95.62 119 GLY B CA 1
ATOM 3258 C C . GLY B 1 119 ? -9.562 -8.906 3.74 1 95.62 119 GLY B C 1
ATOM 3259 O O . GLY B 1 119 ? -9.859 -8.836 2.547 1 95.62 119 GLY B O 1
ATOM 3260 N N . LEU B 1 120 ? -9.914 -9.945 4.535 1 96.19 120 LEU B N 1
ATOM 3261 C CA . LEU B 1 120 ? -10.695 -11.078 4.051 1 96.19 120 LEU B CA 1
ATOM 3262 C C . LEU B 1 120 ? -12.047 -11.156 4.758 1 96.19 120 LEU B C 1
ATOM 3264 O O . LEU B 1 120 ? -12.938 -11.875 4.32 1 96.19 120 LEU B O 1
ATOM 3268 N N . PHE B 1 121 ? -12.227 -10.352 5.75 1 97.25 121 PHE B N 1
ATOM 3269 C CA . PHE B 1 121 ? -13.352 -10.445 6.672 1 97.25 121 PHE B CA 1
ATOM 3270 C C . PHE B 1 121 ? -14.664 -10.164 5.953 1 97.25 121 PHE B C 1
ATOM 3272 O O . PHE B 1 121 ? -15.719 -10.648 6.367 1 97.25 121 PHE B O 1
ATOM 3279 N N . PRO B 1 122 ? -14.688 -9.438 4.832 1 95.69 122 PRO B N 1
ATOM 3280 C CA . PRO B 1 122 ? -15.977 -9.25 4.164 1 95.69 122 PRO B CA 1
ATOM 3281 C C . PRO B 1 122 ? -16.562 -10.562 3.641 1 95.69 122 PRO B C 1
ATOM 3283 O O . PRO B 1 122 ? -17.766 -10.641 3.367 1 95.69 122 PRO B O 1
ATOM 3286 N N . MET B 1 123 ? -15.742 -11.594 3.482 1 95.88 123 MET B N 1
ATOM 3287 C CA . MET B 1 123 ? -16.219 -12.891 3.014 1 95.88 123 MET B CA 1
ATOM 3288 C C . MET B 1 123 ? -17.188 -13.508 4.016 1 95.88 123 MET B C 1
ATOM 3290 O O . MET B 1 123 ? -18.016 -14.359 3.654 1 95.88 123 MET B O 1
ATOM 3294 N N . LEU B 1 124 ? -17.125 -13.086 5.242 1 97.25 124 LEU B N 1
ATOM 3295 C CA . LEU B 1 124 ? -18 -13.586 6.293 1 97.25 124 LEU B CA 1
ATOM 3296 C C . LEU B 1 124 ? -19.438 -13.141 6.055 1 97.25 124 LEU B C 1
ATOM 3298 O O . LEU B 1 124 ? -20.359 -13.688 6.652 1 97.25 124 LEU B O 1
ATOM 3302 N N . ASP B 1 125 ? -19.625 -12.133 5.23 1 95.44 125 ASP B N 1
ATOM 3303 C CA . ASP B 1 125 ? -20.969 -11.719 4.859 1 95.44 125 ASP B CA 1
ATOM 3304 C C . ASP B 1 125 ? -21.625 -12.727 3.92 1 95.44 125 ASP B C 1
ATOM 3306 O O . ASP B 1 125 ? -22.844 -12.867 3.895 1 95.44 125 ASP B O 1
ATOM 3310 N N . ARG B 1 126 ? -20.781 -13.469 3.168 1 93.31 126 ARG B N 1
ATOM 3311 C CA . ARG B 1 126 ? -21.266 -14.391 2.15 1 93.31 126 ARG B CA 1
ATOM 3312 C C . ARG B 1 126 ? -21.234 -15.836 2.654 1 93.31 126 ARG B C 1
ATOM 3314 O O . ARG B 1 126 ? -22.156 -16.609 2.373 1 93.31 126 ARG B O 1
ATOM 3321 N N . PHE B 1 127 ? -20.219 -16.156 3.359 1 95.94 127 PHE B N 1
ATOM 3322 C CA . PHE B 1 127 ? -20.047 -17.516 3.875 1 95.94 127 PHE B CA 1
ATOM 3323 C C . PHE B 1 127 ? -20.297 -17.562 5.379 1 95.94 127 PHE B C 1
ATOM 3325 O O . PHE B 1 127 ? -19.672 -16.828 6.141 1 95.94 127 PHE B O 1
ATOM 3332 N N . LYS B 1 128 ? -21.156 -18.469 5.797 1 95.69 128 LYS B N 1
ATOM 3333 C CA . LYS B 1 128 ? -21.609 -18.422 7.18 1 95.69 128 LYS B CA 1
ATOM 3334 C C . LYS B 1 128 ? -21.281 -19.719 7.922 1 95.69 128 LYS B C 1
ATOM 3336 O O . LYS B 1 128 ? -21.203 -19.734 9.148 1 95.69 128 LYS B O 1
ATOM 3341 N N . GLU B 1 129 ? -21.188 -20.797 7.211 1 96.75 129 GLU B N 1
ATOM 3342 C CA . GLU B 1 129 ? -20.938 -22.094 7.812 1 96.75 129 GLU B CA 1
ATOM 3343 C C . GLU B 1 129 ? -19.531 -22.594 7.48 1 96.75 129 GLU B C 1
ATOM 3345 O O . GLU B 1 129 ? -19.109 -22.578 6.316 1 96.75 129 GLU B O 1
ATOM 3350 N N . PHE B 1 130 ? -18.859 -23.047 8.516 1 97.56 130 PHE B N 1
ATOM 3351 C CA . PHE B 1 130 ? -17.469 -23.5 8.359 1 97.56 130 PHE B CA 1
ATOM 3352 C C . PHE B 1 130 ? -17.266 -24.844 9.031 1 97.56 130 PHE B C 1
ATOM 3354 O O . PHE B 1 130 ? -17.75 -25.078 10.148 1 97.56 130 PHE B O 1
ATOM 3361 N N . GLN B 1 131 ? -16.594 -25.672 8.375 1 96.38 131 GLN B N 1
ATOM 3362 C CA . GLN B 1 131 ? -16.344 -27.016 8.859 1 96.38 131 GLN B CA 1
ATOM 3363 C C . GLN B 1 131 ? -15.258 -27.031 9.938 1 96.38 131 GLN B C 1
ATOM 3365 O O . GLN B 1 131 ? -15.266 -27.875 10.836 1 96.38 131 GLN B O 1
ATOM 3370 N N . HIS B 1 132 ? -14.352 -26.125 9.812 1 96.62 132 HIS B N 1
ATOM 3371 C CA . HIS B 1 132 ? -13.234 -26.078 10.75 1 96.62 132 HIS B CA 1
ATOM 3372 C C . HIS B 1 132 ? -13.164 -24.719 11.438 1 96.62 132 HIS B C 1
ATOM 3374 O O . HIS B 1 132 ? -13.352 -23.672 10.797 1 96.62 132 HIS B O 1
ATOM 3380 N N . ASP B 1 133 ? -12.789 -24.672 12.719 1 95.06 133 ASP B N 1
ATOM 3381 C CA . ASP B 1 133 ? -12.797 -23.453 13.539 1 95.06 133 ASP B CA 1
ATOM 3382 C C . ASP B 1 133 ? -11.805 -22.422 13 1 95.06 133 ASP B C 1
ATOM 3384 O O . ASP B 1 133 ? -12.086 -21.219 13.016 1 95.06 133 ASP B O 1
ATOM 3388 N N . TRP B 1 134 ? -10.797 -22.938 12.453 1 95.81 134 TRP B N 1
ATOM 3389 C CA . TRP B 1 134 ? -9.75 -22.016 12.039 1 95.81 134 TRP B CA 1
ATOM 3390 C C . TRP B 1 134 ? -10.219 -21.141 10.883 1 95.81 134 TRP B C 1
ATOM 3392 O O . TRP B 1 134 ? -9.688 -20.047 10.664 1 95.81 134 TRP B O 1
ATOM 3402 N N . GLU B 1 135 ? -11.188 -21.578 10.141 1 96.81 135 GLU B N 1
ATOM 3403 C CA . GLU B 1 135 ? -11.617 -20.875 8.938 1 96.81 135 GLU B CA 1
ATOM 3404 C C . GLU B 1 135 ? -12.234 -19.531 9.273 1 96.81 135 GLU B C 1
ATOM 3406 O O . GLU B 1 135 ? -11.82 -18.5 8.742 1 96.81 135 GLU B O 1
ATOM 3411 N N . ARG B 1 136 ? -13.195 -19.594 10.188 1 96.69 136 ARG B N 1
ATOM 3412 C CA . ARG B 1 136 ? -13.844 -18.359 10.586 1 96.69 136 ARG B CA 1
ATOM 3413 C C . ARG B 1 136 ? -12.844 -17.406 11.242 1 96.69 136 ARG B C 1
ATOM 3415 O O . ARG B 1 136 ? -12.859 -16.203 10.969 1 96.69 136 ARG B O 1
ATOM 3422 N N . GLU B 1 137 ? -12.047 -17.938 12.117 1 96.12 137 GLU B N 1
ATOM 3423 C CA . GLU B 1 137 ? -11.047 -17.141 12.812 1 96.12 137 GLU B CA 1
ATOM 3424 C C . GLU B 1 137 ? -10.086 -16.484 11.836 1 96.12 137 GLU B C 1
ATOM 3426 O O . GLU B 1 137 ? -9.734 -15.305 12 1 96.12 137 GLU B O 1
ATOM 3431 N N . HIS B 1 138 ? -9.703 -17.266 10.859 1 93.88 138 HIS B N 1
ATOM 3432 C CA . HIS B 1 138 ? -8.805 -16.797 9.812 1 93.88 138 HIS B CA 1
ATOM 3433 C C . HIS B 1 138 ? -9.383 -15.578 9.094 1 93.88 138 HIS B C 1
ATOM 3435 O O . HIS B 1 138 ? -8.695 -14.57 8.922 1 93.88 138 HIS B O 1
ATOM 3441 N N . LEU B 1 139 ? -10.602 -15.602 8.742 1 96 139 LEU B N 1
ATOM 3442 C CA . LEU B 1 139 ? -11.281 -14.523 8.039 1 96 139 LEU B CA 1
ATOM 3443 C C . LEU B 1 139 ? -11.5 -13.328 8.969 1 96 139 LEU B C 1
ATOM 3445 O O . LEU B 1 139 ? -11.18 -12.195 8.609 1 96 139 LEU B O 1
ATOM 3449 N N . GLU B 1 140 ? -11.93 -13.586 10.203 1 96.94 140 GLU B N 1
ATOM 3450 C CA . GLU B 1 140 ? -12.195 -12.523 11.172 1 96.94 140 GLU B CA 1
ATOM 3451 C C . GLU B 1 140 ? -10.914 -11.789 11.547 1 96.94 140 GLU B C 1
ATOM 3453 O O . GLU B 1 140 ? -10.898 -10.555 11.625 1 96.94 140 GLU B O 1
ATOM 3458 N N . ASN B 1 141 ? -9.898 -12.586 11.727 1 95.62 141 ASN B N 1
ATOM 3459 C CA . ASN B 1 141 ? -8.625 -12.016 12.18 1 95.62 141 ASN B CA 1
ATOM 3460 C C . ASN B 1 141 ? -7.996 -11.125 11.109 1 95.62 141 ASN B C 1
ATOM 3462 O O . ASN B 1 141 ? -7.078 -10.359 11.406 1 95.62 141 ASN B O 1
ATOM 3466 N N . SER B 1 142 ? -8.492 -11.172 9.906 1 95.88 142 SER B N 1
ATOM 3467 C CA . SER B 1 142 ? -7.934 -10.359 8.836 1 95.88 142 SER B CA 1
ATOM 3468 C C . SER B 1 142 ? -8.227 -8.883 9.055 1 95.88 142 SER B C 1
ATOM 3470 O O . SER B 1 142 ? -7.621 -8.023 8.406 1 95.88 142 SER B O 1
ATOM 3472 N N . ARG B 1 143 ? -9.086 -8.461 9.977 1 97.06 143 ARG B N 1
ATOM 3473 C CA . ARG B 1 143 ? -9.32 -7.078 10.359 1 97.06 143 ARG B CA 1
ATOM 3474 C C . ARG B 1 143 ? -8.055 -6.434 10.914 1 97.06 143 ARG B C 1
ATOM 3476 O O . ARG B 1 143 ? -7.871 -5.223 10.805 1 97.06 143 ARG B O 1
ATOM 3483 N N . ASN B 1 144 ? -7.219 -7.258 11.477 1 95.44 144 ASN B N 1
ATOM 3484 C CA . ASN B 1 144 ? -5.992 -6.77 12.094 1 95.44 144 ASN B CA 1
ATOM 3485 C C . ASN B 1 144 ? -4.754 -7.367 11.43 1 95.44 144 ASN B C 1
ATOM 3487 O O . ASN B 1 144 ? -3.68 -7.406 12.031 1 95.44 144 ASN B O 1
ATOM 3491 N N . LEU B 1 145 ? -4.895 -7.832 10.234 1 93.81 145 LEU B N 1
ATOM 3492 C CA . LEU B 1 145 ? -3.818 -8.555 9.57 1 93.81 145 LEU B CA 1
ATOM 3493 C C . LEU B 1 145 ? -3.023 -7.625 8.656 1 93.81 145 LEU B C 1
ATOM 3495 O O . LEU B 1 145 ? -3.604 -6.887 7.859 1 93.81 145 LEU B O 1
ATOM 3499 N N . ILE B 1 146 ? -1.742 -7.617 8.836 1 94.19 146 ILE B N 1
ATOM 3500 C CA . ILE B 1 146 ? -0.807 -7.02 7.883 1 94.19 146 ILE B CA 1
ATOM 3501 C C . ILE B 1 146 ? -0.054 -8.125 7.141 1 94.19 146 ILE B C 1
ATOM 3503 O O . ILE B 1 146 ? 0.571 -8.984 7.766 1 94.19 146 ILE B O 1
ATOM 3507 N N . PHE B 1 147 ? -0.253 -8.18 5.84 1 94.06 147 PHE B N 1
ATOM 3508 C CA . PHE B 1 147 ? 0.623 -8.992 5.008 1 94.06 147 PHE B CA 1
ATOM 3509 C C . PHE B 1 147 ? 2.018 -8.391 4.93 1 94.06 147 PHE B C 1
ATOM 3511 O O . PHE B 1 147 ? 2.273 -7.508 4.105 1 94.06 147 PHE B O 1
ATOM 3518 N N . LYS B 1 148 ? 2.91 -8.883 5.738 1 95.12 148 LYS B N 1
ATOM 3519 C CA . LYS B 1 148 ? 4.18 -8.219 6.027 1 95.12 148 LYS B CA 1
ATOM 3520 C C . LYS B 1 148 ? 5.246 -8.602 5.004 1 95.12 148 LYS B C 1
ATOM 3522 O O . LYS B 1 148 ? 5.559 -9.781 4.836 1 95.12 148 LYS B O 1
ATOM 3527 N N . ASN B 1 149 ? 5.812 -7.738 4.336 1 96.38 149 ASN B N 1
ATOM 3528 C CA . ASN B 1 149 ? 6.953 -7.816 3.434 1 96.38 149 ASN B CA 1
ATOM 3529 C C . ASN B 1 149 ? 7.781 -6.531 3.465 1 96.38 149 ASN B C 1
ATOM 3531 O O . ASN B 1 149 ? 7.758 -5.75 2.512 1 96.38 149 ASN B O 1
ATOM 3535 N N . THR B 1 150 ? 8.57 -6.332 4.551 1 96.56 150 THR B N 1
ATOM 3536 C CA . THR B 1 150 ? 9.391 -5.137 4.703 1 96.56 150 THR B CA 1
ATOM 3537 C C . THR B 1 150 ? 10.547 -5.145 3.713 1 96.56 150 THR B C 1
ATOM 3539 O O . THR B 1 150 ? 10.781 -6.145 3.029 1 96.56 150 THR B O 1
ATOM 3542 N N . TYR B 1 151 ? 11.281 -4.043 3.625 1 98 151 TYR B N 1
ATOM 3543 C CA . TYR B 1 151 ? 12.453 -3.986 2.76 1 98 151 TYR B CA 1
ATOM 3544 C C . TYR B 1 151 ? 13.492 -5.02 3.18 1 98 151 TYR B C 1
ATOM 3546 O O . TYR B 1 151 ? 14.133 -5.648 2.332 1 98 151 TYR B O 1
ATOM 3554 N N . GLN B 1 152 ? 13.656 -5.16 4.438 1 97 152 GLN B N 1
ATOM 3555 C CA . GLN B 1 152 ? 14.57 -6.176 4.949 1 97 152 GLN B CA 1
ATOM 3556 C C . GLN B 1 152 ? 14.109 -7.578 4.555 1 97 152 GLN B C 1
ATOM 3558 O O . GLN B 1 152 ? 14.914 -8.414 4.145 1 97 152 GLN B O 1
ATOM 3563 N N . ASP B 1 153 ? 12.82 -7.84 4.754 1 96.69 153 ASP B N 1
ATOM 3564 C CA . ASP B 1 153 ? 12.266 -9.141 4.367 1 96.69 153 ASP B CA 1
ATOM 3565 C C . ASP B 1 153 ? 12.516 -9.422 2.889 1 96.69 153 ASP B C 1
ATOM 3567 O O . ASP B 1 153 ? 13.023 -10.484 2.533 1 96.69 153 ASP B O 1
ATOM 3571 N N . ILE B 1 154 ? 12.133 -8.477 2.029 1 98.19 154 ILE B N 1
ATOM 3572 C CA . ILE B 1 154 ? 12.242 -8.641 0.585 1 98.19 154 ILE B CA 1
ATOM 3573 C C . ILE B 1 154 ? 13.703 -8.852 0.202 1 98.19 154 ILE B C 1
ATOM 3575 O O . ILE B 1 154 ? 14.016 -9.742 -0.598 1 98.19 154 ILE B O 1
ATOM 3579 N N . GLU B 1 155 ? 14.57 -8.062 0.782 1 97.81 155 GLU B N 1
ATOM 3580 C CA . GLU B 1 155 ? 16 -8.219 0.51 1 97.81 155 GLU B CA 1
ATOM 3581 C C . GLU B 1 155 ? 16.469 -9.633 0.857 1 97.81 155 GLU B C 1
ATOM 3583 O O . GLU B 1 155 ? 17.203 -10.258 0.077 1 97.81 155 GLU B O 1
ATOM 3588 N N . ASN B 1 156 ? 16.094 -10.078 2.02 1 96.62 156 ASN B N 1
ATOM 3589 C CA . ASN B 1 156 ? 16.484 -11.414 2.451 1 96.62 156 ASN B CA 1
ATOM 3590 C C . ASN B 1 156 ? 15.945 -12.492 1.506 1 96.62 156 ASN B C 1
ATOM 3592 O O . ASN B 1 156 ? 16.672 -13.422 1.148 1 96.62 156 ASN B O 1
ATOM 3596 N N . ILE B 1 157 ? 14.703 -12.352 1.099 1 97.62 157 ILE B N 1
ATOM 3597 C CA . ILE B 1 157 ? 14.086 -13.32 0.199 1 97.62 157 ILE B CA 1
ATOM 3598 C C . ILE B 1 157 ? 14.812 -13.312 -1.144 1 97.62 157 ILE B C 1
ATOM 3600 O O . ILE B 1 157 ? 15.117 -14.375 -1.696 1 97.62 157 ILE B O 1
ATOM 3604 N N . LEU B 1 158 ? 15.094 -12.133 -1.655 1 98.12 158 LEU B N 1
ATOM 3605 C CA . LEU B 1 158 ? 15.805 -12 -2.922 1 98.12 158 LEU B CA 1
ATOM 3606 C C . LEU B 1 158 ? 17.172 -12.656 -2.844 1 98.12 158 LEU B C 1
ATOM 3608 O O . LEU B 1 158 ? 17.578 -13.383 -3.76 1 98.12 158 LEU B O 1
ATOM 3612 N N . ARG B 1 159 ? 17.875 -12.438 -1.762 1 96.75 159 ARG B N 1
ATOM 3613 C CA . ARG B 1 159 ? 19.203 -13 -1.607 1 96.75 159 ARG B CA 1
ATOM 3614 C C . ARG B 1 159 ? 19.156 -14.523 -1.567 1 96.75 159 ARG B C 1
ATOM 3616 O O . ARG B 1 159 ? 19.969 -15.195 -2.223 1 96.75 159 ARG B O 1
ATOM 3623 N N . ILE B 1 160 ? 18.234 -15.039 -0.823 1 94.56 160 ILE B N 1
ATOM 3624 C CA . ILE B 1 160 ? 18.078 -16.484 -0.705 1 94.56 160 ILE B CA 1
ATOM 3625 C C . ILE B 1 160 ? 17.734 -17.094 -2.068 1 94.56 160 ILE B C 1
ATOM 3627 O O . ILE B 1 160 ? 18.344 -18.062 -2.494 1 94.56 160 ILE B O 1
ATOM 3631 N N . GLY B 1 161 ? 16.719 -16.5 -2.75 1 95 161 GLY B N 1
ATOM 3632 C CA . GLY B 1 161 ? 16.328 -16.984 -4.062 1 95 161 GLY B CA 1
ATOM 3633 C C . GLY B 1 161 ? 17.453 -16.906 -5.086 1 95 161 GLY B C 1
ATOM 3634 O O . GLY B 1 161 ? 17.703 -17.859 -5.816 1 95 161 GLY B O 1
ATOM 3635 N N . ASN B 1 162 ? 18.125 -15.805 -5.109 1 95.19 162 ASN B N 1
ATOM 3636 C CA . ASN B 1 162 ? 19.219 -15.602 -6.051 1 95.19 162 ASN B CA 1
ATOM 3637 C C . ASN B 1 162 ? 20.328 -16.625 -5.844 1 95.19 162 ASN B C 1
ATOM 3639 O O . ASN B 1 162 ? 20.938 -17.094 -6.805 1 95.19 162 ASN B O 1
ATOM 3643 N N . ALA B 1 163 ? 20.594 -16.953 -4.629 1 94.56 163 ALA B N 1
ATOM 3644 C CA . ALA B 1 163 ? 21.672 -17.891 -4.297 1 94.56 163 ALA B CA 1
ATOM 3645 C C . ALA B 1 163 ? 21.391 -19.281 -4.887 1 94.56 163 ALA B C 1
ATOM 3647 O O . ALA B 1 163 ? 22.312 -20.031 -5.168 1 94.56 163 ALA B O 1
ATOM 3648 N N . ASN B 1 164 ? 20.141 -19.594 -5.094 1 94.31 164 ASN B N 1
ATOM 3649 C CA . ASN B 1 164 ? 19.812 -20.906 -5.621 1 94.31 164 ASN B CA 1
ATOM 3650 C C . ASN B 1 164 ? 19.344 -20.844 -7.07 1 94.31 164 ASN B C 1
ATOM 3652 O O . ASN B 1 164 ? 18.812 -21.812 -7.605 1 94.31 164 ASN B O 1
ATOM 3656 N N . GLY B 1 165 ? 19.375 -19.703 -7.664 1 96 165 GLY B N 1
ATOM 3657 C CA . GLY B 1 165 ? 19.016 -19.516 -9.062 1 96 165 GLY B CA 1
ATOM 3658 C C . GLY B 1 165 ? 17.516 -19.391 -9.281 1 96 165 GLY B C 1
ATOM 3659 O O . GLY B 1 165 ? 17.047 -19.469 -10.422 1 96 165 GLY B O 1
ATOM 3660 N N . THR B 1 166 ? 16.766 -19.297 -8.227 1 97.75 166 THR B N 1
ATOM 3661 C CA . THR B 1 166 ? 15.328 -19.109 -8.32 1 97.75 166 THR B CA 1
ATOM 3662 C C . THR B 1 166 ? 15 -17.672 -8.727 1 97.75 166 THR B C 1
ATOM 3664 O O . THR B 1 166 ? 15.5 -16.719 -8.125 1 97.75 166 THR B O 1
ATOM 3667 N N . ARG B 1 167 ? 14.227 -17.5 -9.797 1 97.94 167 ARG B N 1
ATOM 3668 C CA . ARG B 1 167 ? 13.695 -16.188 -10.156 1 97.94 167 ARG B CA 1
ATOM 3669 C C . ARG B 1 167 ? 12.328 -15.961 -9.523 1 97.94 167 ARG B C 1
ATOM 3671 O O . ARG B 1 167 ? 11.727 -16.891 -8.977 1 97.94 167 ARG B O 1
ATOM 3678 N N . PHE B 1 168 ? 11.891 -14.719 -9.602 1 98.62 168 PHE B N 1
ATOM 3679 C CA . PHE B 1 168 ? 10.68 -14.414 -8.852 1 98.62 168 PHE B CA 1
ATOM 3680 C C . PHE B 1 168 ? 9.602 -13.852 -9.773 1 98.62 168 PHE B C 1
ATOM 3682 O O . PHE B 1 168 ? 9.898 -13.109 -10.711 1 98.62 168 PHE B O 1
ATOM 3689 N N . GLU B 1 169 ? 8.398 -14.312 -9.539 1 98.81 169 GLU B N 1
ATOM 3690 C CA . GLU B 1 169 ? 7.199 -13.57 -9.922 1 98.81 169 GLU B CA 1
ATOM 3691 C C . GLU B 1 169 ? 6.871 -12.484 -8.898 1 98.81 169 GLU B C 1
ATOM 3693 O O . GLU B 1 169 ? 6.438 -12.781 -7.785 1 98.81 169 GLU B O 1
ATOM 3698 N N . PHE B 1 170 ? 7.094 -11.258 -9.266 1 98.81 170 PHE B N 1
ATOM 3699 C CA . PHE B 1 170 ? 6.91 -10.148 -8.328 1 98.81 170 PHE B CA 1
ATOM 3700 C C . PHE B 1 170 ? 5.449 -9.727 -8.273 1 98.81 170 PHE B C 1
ATOM 3702 O O . PHE B 1 170 ? 4.945 -9.102 -9.211 1 98.81 170 PHE B O 1
ATOM 3709 N N . GLU B 1 171 ? 4.848 -10.047 -7.203 1 98.69 171 GLU B N 1
ATOM 3710 C CA . GLU B 1 171 ? 3.439 -9.703 -7.02 1 98.69 171 GLU B CA 1
ATOM 3711 C C . GLU B 1 171 ? 3.283 -8.281 -6.484 1 98.69 171 GLU B C 1
ATOM 3713 O O . GLU B 1 171 ? 3.76 -7.969 -5.391 1 98.69 171 GLU B O 1
ATOM 3718 N N . CYS B 1 172 ? 2.645 -7.465 -7.238 1 98.88 172 CYS B N 1
ATOM 3719 C CA . CYS B 1 172 ? 2.408 -6.07 -6.891 1 98.88 172 CYS B CA 1
ATOM 3720 C C . CYS B 1 172 ? 0.92 -5.801 -6.699 1 98.88 172 CYS B C 1
ATOM 3722 O O . CYS B 1 172 ? 0.144 -5.871 -7.652 1 98.88 172 CYS B O 1
ATOM 3724 N N . TYR B 1 173 ? 0.579 -5.418 -5.465 1 98.62 173 TYR B N 1
ATOM 3725 C CA . TYR B 1 173 ? -0.812 -5.215 -5.074 1 98.62 173 TYR B CA 1
ATOM 3726 C C . TYR B 1 173 ? -1.192 -3.742 -5.152 1 98.62 173 TYR B C 1
ATOM 3728 O O . TYR B 1 173 ? -2.348 -3.381 -4.914 1 98.62 173 TYR B O 1
ATOM 3736 N N . ASP B 1 174 ? -0.284 -2.898 -5.391 1 98.75 174 ASP B N 1
ATOM 3737 C CA . ASP B 1 174 ? -0.485 -1.455 -5.469 1 98.75 174 ASP B CA 1
ATOM 3738 C C . ASP B 1 174 ? 0.652 -0.784 -6.234 1 98.75 174 ASP B C 1
ATOM 3740 O O . ASP B 1 174 ? 1.618 -1.443 -6.625 1 98.75 174 ASP B O 1
ATOM 3744 N N . ILE B 1 175 ? 0.54 0.504 -6.48 1 98.88 175 ILE B N 1
ATOM 3745 C CA . ILE B 1 175 ? 1.524 1.237 -7.27 1 98.88 175 ILE B CA 1
ATOM 3746 C C . ILE B 1 175 ? 2.857 1.273 -6.523 1 98.88 175 ILE B C 1
ATOM 3748 O O . ILE B 1 175 ? 3.92 1.119 -7.129 1 98.88 175 ILE B O 1
ATOM 3752 N N . SER B 1 176 ? 2.803 1.442 -5.223 1 98.81 176 SER B N 1
ATOM 3753 C CA . SER B 1 176 ? 4.016 1.531 -4.418 1 98.81 176 SER B CA 1
ATOM 3754 C C . SER B 1 176 ? 4.863 0.271 -4.555 1 98.81 176 SER B C 1
ATOM 3756 O O . SER B 1 176 ? 6.09 0.33 -4.461 1 98.81 176 SER B O 1
ATOM 3758 N N . HIS B 1 177 ? 4.25 -0.844 -4.773 1 98.88 177 HIS B N 1
ATOM 3759 C CA . HIS B 1 177 ? 4.98 -2.104 -4.887 1 98.88 177 HIS B CA 1
ATOM 3760 C C . HIS B 1 177 ? 5.852 -2.121 -6.137 1 98.88 177 HIS B C 1
ATOM 3762 O O . HIS B 1 177 ? 6.918 -2.742 -6.148 1 98.88 177 HIS B O 1
ATOM 3768 N N . LEU B 1 178 ? 5.398 -1.446 -7.172 1 98.88 178 LEU B N 1
ATOM 3769 C CA . LEU B 1 178 ? 6.242 -1.292 -8.352 1 98.88 178 LEU B CA 1
ATOM 3770 C C . LEU B 1 178 ? 7.469 -0.444 -8.039 1 98.88 178 LEU B C 1
ATOM 3772 O O . LEU B 1 178 ? 8.57 -0.753 -8.492 1 98.88 178 LEU B O 1
ATOM 3776 N N . TYR B 1 179 ? 7.309 0.595 -7.289 1 98.81 179 TYR B N 1
ATOM 3777 C CA . TYR B 1 179 ? 8.43 1.431 -6.887 1 98.81 179 TYR B CA 1
ATOM 3778 C C . TYR B 1 179 ? 9.391 0.66 -5.984 1 98.81 179 TYR B C 1
ATOM 3780 O O . TYR B 1 179 ? 10.609 0.832 -6.074 1 98.81 179 TYR B O 1
ATOM 3788 N N . ASN B 1 180 ? 8.836 -0.143 -5.074 1 98.75 180 ASN B N 1
ATOM 3789 C CA . ASN B 1 180 ? 9.688 -1.009 -4.27 1 98.75 180 ASN B CA 1
ATOM 3790 C C . ASN B 1 180 ? 10.531 -1.933 -5.145 1 98.75 180 ASN B C 1
ATOM 3792 O O . ASN B 1 180 ? 11.719 -2.129 -4.879 1 98.75 180 ASN B O 1
ATOM 3796 N N . LEU B 1 181 ? 9.836 -2.51 -6.129 1 98.81 181 LEU B N 1
ATOM 3797 C CA . LEU B 1 181 ? 10.547 -3.389 -7.055 1 98.81 181 LEU B CA 1
ATOM 3798 C C . LEU B 1 181 ? 11.664 -2.639 -7.766 1 98.81 181 LEU B C 1
ATOM 3800 O O . LEU B 1 181 ? 12.781 -3.15 -7.887 1 98.81 181 LEU B O 1
ATOM 3804 N N . ARG B 1 182 ? 11.398 -1.458 -8.234 1 98.56 182 ARG B N 1
ATOM 3805 C CA . ARG B 1 182 ? 12.414 -0.632 -8.883 1 98.56 182 ARG B CA 1
ATOM 3806 C C . ARG B 1 182 ? 13.594 -0.377 -7.949 1 98.56 182 ARG B C 1
ATOM 3808 O O . ARG B 1 182 ? 14.75 -0.424 -8.375 1 98.56 182 ARG B O 1
ATOM 3815 N N . HIS B 1 183 ? 13.312 -0.118 -6.703 1 98.25 183 HIS B N 1
ATOM 3816 C CA . HIS B 1 183 ? 14.344 0.092 -5.699 1 98.25 183 HIS B CA 1
ATOM 3817 C C . HIS B 1 183 ? 15.328 -1.076 -5.664 1 98.25 183 HIS B C 1
ATOM 3819 O O . HIS B 1 183 ? 16.547 -0.872 -5.676 1 98.25 183 HIS B O 1
ATOM 3825 N N . PHE B 1 184 ? 14.852 -2.268 -5.664 1 98.56 184 PHE B N 1
ATOM 3826 C CA . PHE B 1 184 ? 15.703 -3.443 -5.562 1 98.56 184 PHE B CA 1
ATOM 3827 C C . PHE B 1 184 ? 16.406 -3.725 -6.891 1 98.56 184 PHE B C 1
ATOM 3829 O O . PHE B 1 184 ? 17.5 -4.277 -6.914 1 98.56 184 PHE B O 1
ATOM 3836 N N . LEU B 1 185 ? 15.727 -3.371 -8.016 1 98.31 185 LEU B N 1
ATOM 3837 C CA . LEU B 1 185 ? 16.391 -3.445 -9.312 1 98.31 185 LEU B CA 1
ATOM 3838 C C . LEU B 1 185 ? 17.594 -2.51 -9.359 1 98.31 185 LEU B C 1
ATOM 3840 O O . LEU B 1 185 ? 18.688 -2.908 -9.781 1 98.31 185 LEU B O 1
ATOM 3844 N N . ASP B 1 186 ? 17.438 -1.299 -8.867 1 97.5 186 ASP B N 1
ATOM 3845 C CA . ASP B 1 186 ? 18.5 -0.3 -8.852 1 97.5 186 ASP B CA 1
ATOM 3846 C C . ASP B 1 186 ? 19.672 -0.749 -7.969 1 97.5 186 ASP B C 1
ATOM 3848 O O . ASP B 1 186 ? 20.828 -0.43 -8.242 1 97.5 186 ASP B O 1
ATOM 3852 N N . ARG B 1 187 ? 19.375 -1.485 -6.957 1 97 187 ARG B N 1
ATOM 3853 C CA . ARG B 1 187 ? 20.391 -1.948 -6.016 1 97 187 ARG B CA 1
ATOM 3854 C C . ARG B 1 187 ? 21.078 -3.205 -6.531 1 97 187 ARG B C 1
ATOM 3856 O O . ARG B 1 187 ? 22 -3.719 -5.891 1 97 187 ARG B O 1
ATOM 3863 N N . GLY B 1 188 ? 20.594 -3.783 -7.598 1 97.06 188 GLY B N 1
ATOM 3864 C CA . GLY B 1 188 ? 21.25 -4.918 -8.234 1 97.06 188 GLY B CA 1
ATOM 3865 C C . GLY B 1 188 ? 20.812 -6.254 -7.668 1 97.06 188 GLY B C 1
ATOM 3866 O O . GLY B 1 188 ? 21.422 -7.285 -7.953 1 97.06 188 GLY B O 1
ATOM 3867 N N . LEU B 1 189 ? 19.719 -6.254 -6.875 1 97.88 189 LEU B N 1
ATOM 3868 C CA . LEU B 1 189 ? 19.25 -7.492 -6.27 1 97.88 189 LEU B CA 1
ATOM 3869 C C . LEU B 1 189 ? 18.234 -8.18 -7.18 1 97.88 189 LEU B C 1
ATOM 3871 O O . LEU B 1 189 ? 17.922 -9.359 -6.984 1 97.88 189 LEU B O 1
ATOM 3875 N N . VAL B 1 190 ? 17.703 -7.449 -8.156 1 97.69 190 VAL B N 1
ATOM 3876 C CA . VAL B 1 190 ? 16.797 -7.961 -9.18 1 97.69 190 VAL B CA 1
ATOM 3877 C C . VAL B 1 190 ? 17.406 -7.762 -10.562 1 97.69 190 VAL B C 1
ATOM 3879 O O . VAL B 1 190 ? 18.031 -6.727 -10.828 1 97.69 190 VAL B O 1
ATOM 3882 N N . SER B 1 191 ? 17.328 -8.711 -11.352 1 94.44 191 SER B N 1
ATOM 3883 C CA . SER B 1 191 ? 17.781 -8.594 -12.727 1 94.44 191 SER B CA 1
ATOM 3884 C C . SER B 1 191 ? 16.672 -8.891 -13.719 1 94.44 191 SER B C 1
ATOM 3886 O O . SER B 1 191 ? 15.789 -9.719 -13.438 1 94.44 191 SER B O 1
ATOM 3888 N N . GLY B 1 192 ? 16.688 -8.266 -14.852 1 91.88 192 GLY B N 1
ATOM 3889 C CA . GLY B 1 192 ? 15.68 -8.469 -15.883 1 91.88 192 GLY B CA 1
ATOM 3890 C C . GLY B 1 192 ? 15.828 -9.797 -16.609 1 91.88 192 GLY B C 1
ATOM 3891 O O . GLY B 1 192 ? 16.875 -10.445 -16.516 1 91.88 192 GLY B O 1
ATOM 3892 N N . PRO B 1 193 ? 14.828 -10.172 -17.406 1 96.25 193 PRO B N 1
ATOM 3893 C CA . PRO B 1 193 ? 13.508 -9.547 -17.453 1 96.25 193 PRO B CA 1
ATOM 3894 C C . PRO B 1 193 ? 12.734 -9.719 -16.141 1 96.25 193 PRO B C 1
ATOM 3896 O O . PRO B 1 193 ? 12.719 -10.805 -15.562 1 96.25 193 PRO B O 1
ATOM 3899 N N . VAL B 1 194 ? 12.086 -8.664 -15.68 1 97.94 194 VAL B N 1
ATOM 3900 C CA . VAL B 1 194 ? 11.32 -8.664 -14.438 1 97.94 194 VAL B CA 1
ATOM 3901 C C . VAL B 1 194 ? 9.906 -9.164 -14.711 1 97.94 194 VAL B C 1
ATOM 3903 O O . VAL B 1 194 ? 9.195 -8.617 -15.562 1 97.94 194 VAL B O 1
ATOM 3906 N N . PHE B 1 195 ? 9.5 -10.266 -14.078 1 98.81 195 PHE B N 1
ATOM 3907 C CA . PHE B 1 195 ? 8.156 -10.805 -14.227 1 98.81 195 PHE B CA 1
ATOM 3908 C C . PHE B 1 195 ? 7.215 -10.211 -13.188 1 98.81 195 PHE B C 1
ATOM 3910 O O . PHE B 1 195 ? 7.277 -10.57 -12.008 1 98.81 195 PHE B O 1
ATOM 3917 N N . ILE B 1 196 ? 6.336 -9.305 -13.594 1 98.88 196 ILE B N 1
ATOM 3918 C CA . ILE B 1 196 ? 5.473 -8.555 -12.688 1 98.88 196 ILE B CA 1
ATOM 3919 C C . ILE B 1 196 ? 4.055 -9.117 -12.742 1 98.88 196 ILE B C 1
ATOM 3921 O O . ILE B 1 196 ? 3.416 -9.094 -13.805 1 98.88 196 ILE B O 1
ATOM 3925 N N . GLN B 1 197 ? 3.596 -9.672 -11.641 1 98.88 197 GLN B N 1
ATOM 3926 C CA . GLN B 1 197 ? 2.191 -10.031 -11.461 1 98.88 197 GLN B CA 1
ATOM 3927 C C . GLN B 1 197 ? 1.414 -8.891 -10.805 1 98.88 197 GLN B C 1
ATOM 3929 O O . GLN B 1 197 ? 1.516 -8.68 -9.594 1 98.88 197 GLN B O 1
ATOM 3934 N N . SER B 1 198 ? 0.593 -8.156 -11.578 1 98.88 198 SER B N 1
ATOM 3935 C CA . SER B 1 198 ? -0.261 -7.117 -11.016 1 98.88 198 SER B CA 1
ATOM 3936 C C . SER B 1 198 ? -1.549 -7.703 -10.445 1 98.88 198 SER B C 1
ATOM 3938 O O . SER B 1 198 ? -2.287 -8.398 -11.148 1 98.88 198 SER B O 1
ATOM 3940 N N . VAL B 1 199 ? -1.805 -7.438 -9.211 1 98.81 199 VAL B N 1
ATOM 3941 C CA . VAL B 1 199 ? -2.906 -8.07 -8.484 1 98.81 199 VAL B CA 1
ATOM 3942 C C . VAL B 1 199 ? -3.992 -7.035 -8.195 1 98.81 199 VAL B C 1
ATOM 3944 O O . VAL B 1 199 ? -3.715 -5.973 -7.641 1 98.81 199 VAL B O 1
ATOM 3947 N N . PHE B 1 200 ? -5.227 -7.34 -8.555 1 98.75 200 PHE B N 1
ATOM 3948 C CA . PHE B 1 200 ? -6.316 -6.379 -8.43 1 98.75 200 PHE B CA 1
ATOM 3949 C C . PHE B 1 200 ? -7.461 -6.961 -7.613 1 98.75 200 PHE B C 1
ATOM 3951 O O . PHE B 1 200 ? -7.82 -8.125 -7.781 1 98.75 200 PHE B O 1
ATOM 3958 N N . GLY B 1 201 ? -8.047 -6.105 -6.75 1 97.94 201 GLY B N 1
ATOM 3959 C CA . GLY B 1 201 ? -9.359 -6.418 -6.219 1 97.94 201 GLY B CA 1
ATOM 3960 C C . GLY B 1 201 ? -9.312 -7.027 -4.828 1 97.94 201 GLY B C 1
ATOM 3961 O O . GLY B 1 201 ? -10.336 -7.48 -4.312 1 97.94 201 GLY B O 1
ATOM 3962 N N . ILE B 1 202 ? -8.148 -7.086 -4.23 1 96.69 202 ILE B N 1
ATOM 3963 C CA . ILE B 1 202 ? -8.039 -7.516 -2.842 1 96.69 202 ILE B CA 1
ATOM 3964 C C . ILE B 1 202 ? -8.227 -6.316 -1.914 1 96.69 202 ILE B C 1
ATOM 3966 O O . ILE B 1 202 ? -7.652 -5.25 -2.146 1 96.69 202 ILE B O 1
ATOM 3970 N N . LEU B 1 203 ? -9.094 -6.496 -0.851 1 96.56 203 LEU B N 1
ATOM 3971 C CA . LEU B 1 203 ? -9.281 -5.398 0.093 1 96.56 203 LEU B CA 1
ATOM 3972 C C . LEU B 1 203 ? -7.973 -5.086 0.821 1 96.56 203 LEU B C 1
ATOM 3974 O O . LEU B 1 203 ? -7.469 -5.914 1.583 1 96.56 203 LEU B O 1
ATOM 3978 N N . GLY B 1 204 ? -7.461 -3.957 0.673 1 97.75 204 GLY B N 1
ATOM 3979 C CA . GLY B 1 204 ? -6.148 -3.545 1.142 1 97.75 204 GLY B CA 1
ATOM 3980 C C . GLY B 1 204 ? -5.176 -3.258 0.014 1 97.75 204 GLY B C 1
ATOM 3981 O O . GLY B 1 204 ? -4.105 -2.686 0.24 1 97.75 204 GLY B O 1
ATOM 3982 N N . GLY B 1 205 ? -5.535 -3.701 -1.158 1 98.25 205 GLY B N 1
ATOM 3983 C CA . GLY B 1 205 ? -4.781 -3.422 -2.371 1 98.25 205 GLY B CA 1
ATOM 3984 C C . GLY B 1 205 ? -5.516 -2.51 -3.332 1 98.25 205 GLY B C 1
ATOM 3985 O O . GLY B 1 205 ? -6.566 -1.958 -2.994 1 98.25 205 GLY B O 1
ATOM 3986 N N . ILE B 1 206 ? -4.934 -2.279 -4.473 1 98.69 206 ILE B N 1
ATOM 3987 C CA . ILE B 1 206 ? -5.512 -1.455 -5.527 1 98.69 206 ILE B CA 1
ATOM 3988 C C . ILE B 1 206 ? -6.801 -2.098 -6.035 1 98.69 206 ILE B C 1
ATOM 3990 O O . ILE B 1 206 ? -7 -3.305 -5.883 1 98.69 206 ILE B O 1
ATOM 3994 N N . GLY B 1 207 ? -7.711 -1.327 -6.59 1 98.06 207 GLY B N 1
ATOM 3995 C CA . GLY B 1 207 ? -9.031 -1.783 -6.992 1 98.06 207 GLY B CA 1
ATOM 3996 C C . GLY B 1 207 ? -9.031 -2.5 -8.328 1 98.06 207 GLY B C 1
ATOM 3997 O O . GLY B 1 207 ? -8.016 -2.527 -9.023 1 98.06 207 GLY B O 1
ATOM 3998 N N . PRO B 1 208 ? -10.141 -3.047 -8.602 1 98.06 208 PRO B N 1
ATOM 3999 C CA . PRO B 1 208 ? -10.266 -3.844 -9.828 1 98.06 208 PRO B CA 1
ATOM 4000 C C . PRO B 1 208 ? -10.719 -3.014 -11.023 1 98.06 208 PRO B C 1
ATOM 4002 O O . PRO B 1 208 ? -11.07 -3.568 -12.07 1 98.06 208 PRO B O 1
ATOM 4005 N N . ASP B 1 209 ? -10.742 -1.661 -10.938 1 98.25 209 ASP B N 1
ATOM 4006 C CA . ASP B 1 209 ? -11.172 -0.812 -12.047 1 98.25 209 ASP B CA 1
ATOM 4007 C C . ASP B 1 209 ? -10.18 -0.882 -13.203 1 98.25 209 ASP B C 1
ATOM 4009 O O . ASP B 1 209 ? -8.969 -0.869 -12.992 1 98.25 209 ASP B O 1
ATOM 4013 N N . PRO B 1 210 ? -10.688 -0.929 -14.461 1 98.12 210 PRO B N 1
ATOM 4014 C CA . PRO B 1 210 ? -9.789 -0.952 -15.617 1 98.12 210 PRO B CA 1
ATOM 4015 C C . PRO B 1 210 ? -8.781 0.196 -15.602 1 98.12 210 PRO B C 1
ATOM 4017 O O . PRO B 1 210 ? -7.652 0.037 -16.078 1 98.12 210 PRO B O 1
ATOM 4020 N N . GLU B 1 211 ? -9.172 1.33 -15.047 1 97.81 211 GLU B N 1
ATOM 4021 C CA . GLU B 1 211 ? -8.234 2.449 -14.977 1 97.81 211 GLU B CA 1
ATOM 4022 C C . GLU B 1 211 ? -7.062 2.129 -14.055 1 97.81 211 GLU B C 1
ATOM 4024 O O . GLU B 1 211 ? -5.941 2.588 -14.289 1 97.81 211 GLU B O 1
ATOM 4029 N N . ASP B 1 212 ? -7.355 1.43 -13.008 1 98.62 212 ASP B N 1
ATOM 4030 C CA . ASP B 1 212 ? -6.285 0.995 -12.117 1 98.62 212 ASP B CA 1
ATOM 4031 C C . ASP B 1 212 ? -5.312 0.064 -12.836 1 98.62 212 ASP B C 1
ATOM 4033 O O . ASP B 1 212 ? -4.094 0.187 -12.68 1 98.62 212 ASP B O 1
ATOM 4037 N N . LEU B 1 213 ? -5.883 -0.862 -13.617 1 98.69 213 LEU B N 1
ATOM 4038 C CA . LEU B 1 213 ? -5.062 -1.764 -14.414 1 98.69 213 LEU B CA 1
ATOM 4039 C C . LEU B 1 213 ? -4.184 -0.981 -15.383 1 98.69 213 LEU B C 1
ATOM 4041 O O . LEU B 1 213 ? -2.979 -1.227 -15.477 1 98.69 213 LEU B O 1
ATOM 4045 N N . MET B 1 214 ? -4.738 0.015 -16.062 1 98.5 214 MET B N 1
ATOM 4046 C CA . MET B 1 214 ? -3.99 0.828 -17.016 1 98.5 214 MET B CA 1
ATOM 4047 C C . MET B 1 214 ? -2.863 1.585 -16.328 1 98.5 214 MET B C 1
ATOM 4049 O O . MET B 1 214 ? -1.764 1.704 -16.875 1 98.5 214 MET B O 1
ATOM 4053 N N . HIS B 1 215 ? -3.162 2.086 -15.156 1 98.62 215 HIS B N 1
ATOM 4054 C CA . HIS B 1 215 ? -2.146 2.865 -14.461 1 98.62 215 HIS B CA 1
ATOM 4055 C C . HIS B 1 215 ? -0.989 1.98 -14.008 1 98.62 215 HIS B C 1
ATOM 4057 O O . HIS B 1 215 ? 0.171 2.395 -14.062 1 98.62 215 HIS B O 1
ATOM 4063 N N . MET B 1 216 ? -1.312 0.797 -13.508 1 98.69 216 MET B N 1
ATOM 4064 C CA . MET B 1 216 ? -0.247 -0.138 -13.156 1 98.69 216 MET B CA 1
ATOM 4065 C C . MET B 1 216 ? 0.648 -0.422 -14.359 1 98.69 216 MET B C 1
ATOM 4067 O O . MET B 1 216 ? 1.872 -0.469 -14.227 1 98.69 216 MET B O 1
ATOM 4071 N N . HIS B 1 217 ? 0.037 -0.579 -15.508 1 98.44 217 HIS B N 1
ATOM 4072 C CA . HIS B 1 217 ? 0.807 -0.846 -16.719 1 98.44 217 HIS B CA 1
ATOM 4073 C C . HIS B 1 217 ? 1.704 0.335 -17.062 1 98.44 217 HIS B C 1
ATOM 4075 O O . HIS B 1 217 ? 2.895 0.157 -17.344 1 98.44 217 HIS B O 1
ATOM 4081 N N . ARG B 1 218 ? 1.158 1.563 -17.047 1 98 218 ARG B N 1
ATOM 4082 C CA . ARG B 1 218 ? 1.922 2.762 -17.375 1 98 218 ARG B CA 1
ATOM 4083 C C . ARG B 1 218 ? 3.088 2.955 -16.422 1 98 218 ARG B C 1
ATOM 4085 O O . ARG B 1 218 ? 4.18 3.354 -16.828 1 98 218 ARG B O 1
ATOM 4092 N N . THR B 1 219 ? 2.805 2.709 -15.18 1 98.69 219 THR B N 1
ATOM 4093 C CA . THR B 1 219 ? 3.848 2.863 -14.172 1 98.69 219 THR B CA 1
ATOM 4094 C C . THR B 1 219 ? 4.957 1.839 -14.383 1 98.69 219 THR B C 1
ATOM 4096 O O . THR B 1 219 ? 6.141 2.18 -14.328 1 98.69 219 THR B O 1
ATOM 4099 N N . ALA B 1 220 ? 4.562 0.58 -14.656 1 98.62 220 ALA B N 1
ATOM 4100 C CA . ALA B 1 220 ? 5.559 -0.453 -14.93 1 98.62 220 ALA B CA 1
ATOM 4101 C C . ALA B 1 220 ? 6.406 -0.085 -16.141 1 98.62 220 ALA B C 1
ATOM 4103 O O . ALA B 1 220 ? 7.633 -0.236 -16.125 1 98.62 220 ALA B O 1
ATOM 4104 N N . ARG B 1 221 ? 5.77 0.385 -17.203 1 98.19 221 ARG B N 1
ATOM 4105 C CA . ARG B 1 221 ? 6.488 0.801 -18.406 1 98.19 221 ARG B CA 1
ATOM 4106 C C . ARG B 1 221 ? 7.473 1.923 -18.094 1 98.19 221 ARG B C 1
ATOM 4108 O O . ARG B 1 221 ? 8.594 1.93 -18.594 1 98.19 221 ARG B O 1
ATOM 4115 N N . ARG B 1 222 ? 7.047 2.852 -17.281 1 98.25 222 ARG B N 1
ATOM 4116 C CA . ARG B 1 222 ? 7.895 3.986 -16.938 1 98.25 222 ARG B CA 1
ATOM 4117 C C . ARG B 1 222 ? 9.086 3.537 -16.094 1 98.25 222 ARG B C 1
ATOM 4119 O O . ARG B 1 222 ? 10.211 3.998 -16.312 1 98.25 222 ARG B O 1
ATOM 4126 N N . LEU B 1 223 ? 8.891 2.648 -15.203 1 98.38 223 LEU B N 1
ATOM 4127 C CA . LEU B 1 223 ? 9.906 2.293 -14.219 1 98.38 223 LEU B CA 1
ATOM 4128 C C . LEU B 1 223 ? 10.867 1.245 -14.781 1 98.38 223 LEU B C 1
ATOM 4130 O O . LEU B 1 223 ? 12.031 1.192 -14.391 1 98.38 223 LEU B O 1
ATOM 4134 N N . PHE B 1 224 ? 10.344 0.381 -15.75 1 98.19 224 PHE B N 1
ATOM 4135 C CA . PHE B 1 224 ? 11.148 -0.775 -16.125 1 98.19 224 PHE B CA 1
ATOM 4136 C C . PHE B 1 224 ? 11.414 -0.788 -17.625 1 98.19 224 PHE B C 1
ATOM 4138 O O . PHE B 1 224 ? 12.203 -1.598 -18.109 1 98.19 224 PHE B O 1
ATOM 4145 N N . GLY B 1 225 ? 10.758 0.104 -18.422 1 96 225 GLY B N 1
ATOM 4146 C CA . GLY B 1 225 ? 10.914 0.096 -19.859 1 96 225 GLY B CA 1
ATOM 4147 C C . GLY B 1 225 ? 10.5 -1.214 -20.5 1 96 225 GLY B C 1
ATOM 4148 O O . GLY B 1 225 ? 9.398 -1.711 -20.25 1 96 225 GLY B O 1
ATOM 4149 N N . ASP B 1 226 ? 11.383 -1.8 -21.219 1 92.06 226 ASP B N 1
ATOM 4150 C CA . ASP B 1 226 ? 11.094 -3.053 -21.906 1 92.06 226 ASP B CA 1
ATOM 4151 C C . ASP B 1 226 ? 11.633 -4.246 -21.125 1 92.06 226 ASP B C 1
ATOM 4153 O O . ASP B 1 226 ? 11.586 -5.383 -21.609 1 92.06 226 ASP B O 1
ATOM 4157 N N . GLN B 1 227 ? 11.977 -4.031 -19.922 1 93.69 227 GLN B N 1
ATOM 4158 C CA . GLN B 1 227 ? 12.664 -5.07 -19.172 1 93.69 227 GLN B CA 1
ATOM 4159 C C . GLN B 1 227 ? 11.688 -5.832 -18.266 1 93.69 227 GLN B C 1
ATOM 4161 O O . GLN B 1 227 ? 12.086 -6.387 -17.25 1 93.69 227 GLN B O 1
ATOM 4166 N N . PHE B 1 228 ? 10.422 -5.73 -18.594 1 96.25 228 PHE B N 1
ATOM 4167 C CA . PHE B 1 228 ? 9.516 -6.5 -17.734 1 96.25 228 PHE B CA 1
ATOM 4168 C C . PHE B 1 228 ? 8.531 -7.301 -18.594 1 96.25 228 PHE B C 1
ATOM 4170 O O . PHE B 1 228 ? 8.297 -6.977 -19.75 1 96.25 228 PHE B O 1
ATOM 4177 N N . ARG B 1 229 ? 8.117 -8.43 -18.031 1 97.94 229 ARG B N 1
ATOM 4178 C CA . ARG B 1 229 ? 6.992 -9.242 -18.469 1 97.94 229 ARG B CA 1
ATOM 4179 C C . ARG B 1 229 ? 5.801 -9.078 -17.531 1 97.94 229 ARG B C 1
ATOM 4181 O O . ARG B 1 229 ? 5.938 -9.234 -16.312 1 97.94 229 ARG B O 1
ATOM 4188 N N . TRP B 1 230 ? 4.727 -8.68 -18.125 1 98.19 230 TRP B N 1
ATOM 4189 C CA . TRP B 1 230 ? 3.566 -8.273 -17.328 1 98.19 230 TRP B CA 1
ATOM 4190 C C . TRP B 1 230 ? 2.539 -9.398 -17.266 1 98.19 230 TRP B C 1
ATOM 4192 O O . TRP B 1 230 ? 2.309 -10.102 -18.25 1 98.19 230 TRP B O 1
ATOM 4202 N N . SER B 1 231 ? 1.941 -9.594 -16.125 1 98.88 231 SER B N 1
ATOM 4203 C CA . SER B 1 231 ? 0.883 -10.57 -15.906 1 98.88 231 SER B CA 1
ATOM 4204 C C . SER B 1 231 ? -0.228 -10 -15.031 1 98.88 231 SER B C 1
ATOM 4206 O O . SER B 1 231 ? 0.015 -9.109 -14.219 1 98.88 231 SER B O 1
ATOM 4208 N N . ILE B 1 232 ? -1.5 -10.523 -15.234 1 98.88 232 ILE B N 1
ATOM 4209 C CA . ILE B 1 232 ? -2.666 -9.969 -14.555 1 98.88 232 ILE B CA 1
ATOM 4210 C C . ILE B 1 232 ? -3.307 -11.031 -13.672 1 98.88 232 ILE B C 1
ATOM 4212 O O . ILE B 1 232 ? -3.584 -12.141 -14.133 1 98.88 232 ILE B O 1
ATOM 4216 N N . LEU B 1 233 ? -3.51 -10.695 -12.445 1 98.75 233 LEU B N 1
ATOM 4217 C CA . LEU B 1 233 ? -4.316 -11.453 -11.492 1 98.75 233 LEU B CA 1
ATOM 4218 C C . LEU B 1 233 ? -5.488 -10.617 -10.984 1 98.75 233 LEU B C 1
ATOM 4220 O O . LEU B 1 233 ? -5.289 -9.586 -10.344 1 98.75 233 LEU B O 1
ATOM 4224 N N . GLY B 1 234 ? -6.715 -10.961 -11.383 1 98.69 234 GLY B N 1
ATOM 4225 C CA . GLY B 1 234 ? -7.918 -10.375 -10.805 1 98.69 234 GLY B CA 1
ATOM 4226 C C . GLY B 1 234 ? -8.578 -11.273 -9.781 1 98.69 234 GLY B C 1
ATOM 4227 O O . GLY B 1 234 ? -8.891 -12.43 -10.07 1 98.69 234 GLY B O 1
ATOM 4228 N N . ALA B 1 235 ? -8.883 -10.758 -8.633 1 97.88 235 ALA B N 1
ATOM 4229 C CA . ALA B 1 235 ? -9.516 -11.539 -7.578 1 97.88 235 ALA B CA 1
ATOM 4230 C C . ALA B 1 235 ? -11.023 -11.656 -7.812 1 97.88 235 ALA B C 1
ATOM 4232 O O . ALA B 1 235 ? -11.656 -10.711 -8.289 1 97.88 235 ALA B O 1
ATOM 4233 N N . GLY B 1 236 ? -11.578 -12.789 -7.449 1 96.88 236 GLY B N 1
ATOM 4234 C CA . GLY B 1 236 ? -13.016 -13 -7.496 1 96.88 236 GLY B CA 1
ATOM 4235 C C . GLY B 1 236 ? -13.609 -12.766 -8.875 1 96.88 236 GLY B C 1
ATOM 4236 O O . GLY B 1 236 ? -13.117 -13.32 -9.867 1 96.88 236 GLY B O 1
ATOM 4237 N N . ARG B 1 237 ? -14.664 -11.969 -8.938 1 96.38 237 ARG B N 1
ATOM 4238 C CA . ARG B 1 237 ? -15.398 -11.742 -10.18 1 96.38 237 ARG B CA 1
ATOM 4239 C C . ARG B 1 237 ? -14.531 -11.031 -11.211 1 96.38 237 ARG B C 1
ATOM 4241 O O . ARG B 1 237 ? -14.867 -11 -12.398 1 96.38 237 ARG B O 1
ATOM 4248 N N . GLY B 1 238 ? -13.359 -10.461 -10.758 1 97.75 238 GLY B N 1
ATOM 4249 C CA . GLY B 1 238 ? -12.484 -9.727 -11.648 1 97.75 238 GLY B CA 1
ATOM 4250 C C . GLY B 1 238 ? -11.523 -10.617 -12.422 1 97.75 238 GLY B C 1
ATOM 4251 O O . GLY B 1 238 ? -10.844 -10.156 -13.336 1 97.75 238 GLY B O 1
ATOM 4252 N N . GLN B 1 239 ? -11.492 -11.914 -12.094 1 98.56 239 GLN B N 1
ATOM 4253 C CA . GLN B 1 239 ? -10.469 -12.789 -12.648 1 98.56 239 GLN B CA 1
ATOM 4254 C C . GLN B 1 239 ? -10.484 -12.766 -14.172 1 98.56 239 GLN B C 1
ATOM 4256 O O . GLN B 1 239 ? -9.523 -12.32 -14.805 1 98.56 239 GLN B O 1
ATOM 4261 N N . LEU B 1 240 ? -11.578 -13.094 -14.805 1 98.5 240 LEU B N 1
ATOM 4262 C CA . LEU B 1 240 ? -11.625 -13.242 -16.25 1 98.5 240 LEU B CA 1
ATOM 4263 C C . LEU B 1 240 ? -11.68 -11.883 -16.953 1 98.5 240 LEU B C 1
ATOM 4265 O O . LEU B 1 240 ? -10.938 -11.641 -17.906 1 98.5 240 LEU B O 1
ATOM 4269 N N . PRO B 1 241 ? -12.523 -10.891 -16.438 1 98.44 241 PRO B N 1
ATOM 4270 C CA . PRO B 1 241 ? -12.57 -9.594 -17.109 1 98.44 241 PRO B CA 1
ATOM 4271 C C . PRO B 1 241 ? -11.227 -8.875 -17.094 1 98.44 241 PRO B C 1
ATOM 4273 O O . PRO B 1 241 ? -10.781 -8.383 -18.141 1 98.44 241 PRO B O 1
ATOM 4276 N N . LEU B 1 242 ? -10.531 -8.805 -15.977 1 98.81 242 LEU B N 1
ATOM 4277 C CA . LEU B 1 242 ? -9.266 -8.078 -15.906 1 98.81 242 LEU B CA 1
ATOM 4278 C C . LEU B 1 242 ? -8.172 -8.812 -16.672 1 98.81 242 LEU B C 1
ATOM 4280 O O . LEU B 1 242 ? -7.348 -8.188 -17.344 1 98.81 242 LEU B O 1
ATOM 4284 N N . ALA B 1 243 ? -8.164 -10.156 -16.531 1 98.75 243 ALA B N 1
ATOM 4285 C CA . ALA B 1 243 ? -7.23 -10.938 -17.344 1 98.75 243 ALA B CA 1
ATOM 4286 C C . ALA B 1 243 ? -7.422 -10.648 -18.828 1 98.75 243 ALA B C 1
ATOM 4288 O O . ALA B 1 243 ? -6.449 -10.523 -19.562 1 98.75 243 ALA B O 1
ATOM 4289 N N . THR B 1 244 ? -8.688 -10.555 -19.25 1 98.69 244 THR B N 1
ATOM 4290 C CA . THR B 1 244 ? -9.016 -10.297 -20.656 1 98.69 244 THR B CA 1
ATOM 4291 C C . THR B 1 244 ? -8.5 -8.93 -21.094 1 98.69 244 THR B C 1
ATOM 4293 O O . THR B 1 244 ? -7.867 -8.805 -22.141 1 98.69 244 THR B O 1
ATOM 4296 N N . ILE B 1 245 ? -8.719 -7.902 -20.281 1 98.69 245 ILE B N 1
ATOM 4297 C CA . ILE B 1 245 ? -8.227 -6.562 -20.594 1 98.69 245 ILE B CA 1
ATOM 4298 C C . ILE B 1 245 ? -6.703 -6.578 -20.672 1 98.69 245 ILE B C 1
ATOM 4300 O O . ILE B 1 245 ? -6.125 -6.07 -21.641 1 98.69 245 ILE B O 1
ATOM 4304 N N . GLY B 1 246 ? -6.066 -7.195 -19.672 1 98.31 246 GLY B N 1
ATOM 4305 C CA . GLY B 1 246 ? -4.617 -7.301 -19.688 1 98.31 246 GLY B CA 1
ATOM 4306 C C . GLY B 1 246 ? -4.074 -8.039 -20.891 1 98.31 246 GLY B C 1
ATOM 4307 O O . GLY B 1 246 ? -3.131 -7.578 -21.531 1 98.31 246 GLY B O 1
ATOM 4308 N N . ALA B 1 247 ? -4.723 -9.133 -21.203 1 98.19 247 ALA B N 1
ATOM 4309 C CA . ALA B 1 247 ? -4.293 -9.922 -22.344 1 98.19 247 ALA B CA 1
ATOM 4310 C C . ALA B 1 247 ? -4.363 -9.109 -23.641 1 98.19 247 ALA B C 1
ATOM 4312 O O . ALA B 1 247 ? -3.445 -9.148 -24.469 1 98.19 247 ALA B O 1
ATOM 4313 N N . ALA B 1 248 ? -5.41 -8.383 -23.781 1 97.88 248 ALA B N 1
ATOM 4314 C CA . ALA B 1 248 ? -5.59 -7.551 -24.969 1 97.88 248 ALA B CA 1
ATOM 4315 C C . ALA B 1 248 ? -4.496 -6.492 -25.062 1 97.88 248 ALA B C 1
ATOM 4317 O O . ALA B 1 248 ? -4.223 -5.969 -26.156 1 97.88 248 ALA B O 1
ATOM 4318 N N . MET B 1 249 ? -3.873 -6.238 -23.938 1 97.06 249 MET B N 1
ATOM 4319 C CA . MET B 1 249 ? -2.791 -5.262 -23.906 1 97.06 249 MET B CA 1
ATOM 4320 C C . MET B 1 249 ? -1.433 -5.945 -24 1 97.06 249 MET B C 1
ATOM 4322 O O . MET B 1 249 ? -0.393 -5.293 -23.891 1 97.06 249 MET B O 1
ATOM 4326 N N . GLY B 1 250 ? -1.405 -7.242 -24.094 1 96.56 250 GLY B N 1
ATOM 4327 C CA . GLY B 1 250 ? -0.154 -7.961 -24.266 1 96.56 250 GLY B CA 1
ATOM 4328 C C . GLY B 1 250 ? 0.347 -8.625 -23 1 96.56 250 GLY B C 1
ATOM 4329 O O . GLY B 1 250 ? 1.474 -9.117 -22.953 1 96.56 250 GLY B O 1
ATOM 4330 N N . ALA B 1 251 ? -0.46 -8.656 -21.984 1 98.38 251 ALA B N 1
ATOM 4331 C CA . ALA B 1 251 ? -0.045 -9.242 -20.703 1 98.38 251 ALA B CA 1
ATOM 4332 C C . ALA B 1 251 ? -0.247 -10.758 -20.703 1 98.38 251 ALA B C 1
ATOM 4334 O O . ALA B 1 251 ? -1.046 -11.281 -21.484 1 98.38 251 ALA B O 1
ATOM 4335 N N . SER B 1 252 ? 0.537 -11.438 -19.906 1 98.81 252 SER B N 1
ATOM 4336 C CA . SER B 1 252 ? 0.197 -12.781 -19.453 1 98.81 252 SER B CA 1
ATOM 4337 C C . SER B 1 252 ? -0.946 -12.758 -18.453 1 98.81 252 SER B C 1
ATOM 4339 O O . SER B 1 252 ? -1.391 -11.688 -18.031 1 98.81 252 SER B O 1
ATOM 4341 N N . VAL B 1 253 ? -1.447 -14.016 -18.094 1 98.94 253 VAL B N 1
ATOM 4342 C CA . VAL B 1 253 ? -2.641 -14.062 -17.25 1 98.94 253 VAL B CA 1
ATOM 4343 C C . VAL B 1 253 ? -2.492 -15.148 -16.203 1 98.94 253 VAL B C 1
ATOM 4345 O O . VAL B 1 253 ? -1.817 -16.156 -16.422 1 98.94 253 VAL B O 1
ATOM 4348 N N . ARG B 1 254 ? -3.135 -14.938 -15.062 1 98.94 254 ARG B N 1
ATOM 4349 C CA . ARG B 1 254 ? -3.23 -15.938 -14.008 1 98.94 254 ARG B CA 1
ATOM 4350 C C . ARG B 1 254 ? -4.688 -16.203 -13.641 1 98.94 254 ARG B C 1
ATOM 4352 O O . ARG B 1 254 ? -5.48 -15.273 -13.492 1 98.94 254 ARG B O 1
ATOM 4359 N N . VAL B 1 255 ? -4.988 -17.453 -13.578 1 98.94 255 VAL B N 1
ATOM 4360 C CA . VAL B 1 255 ? -6.301 -17.906 -13.133 1 98.94 255 VAL B CA 1
ATOM 4361 C C . VAL B 1 255 ? -6.141 -19.062 -12.156 1 98.94 255 VAL B C 1
ATOM 4363 O O . VAL B 1 255 ? -5.059 -19.641 -12.039 1 98.94 255 VAL B O 1
ATOM 4366 N N . GLY B 1 256 ? -7.176 -19.359 -11.43 1 98.88 256 GLY B N 1
ATOM 4367 C CA . GLY B 1 256 ? -7.191 -20.5 -10.516 1 98.88 256 GLY B CA 1
ATOM 4368 C C . GLY B 1 256 ? -8.055 -20.266 -9.289 1 98.88 256 GLY B C 1
ATOM 4369 O O . GLY B 1 256 ? -8.398 -19.125 -8.977 1 98.88 256 GLY B O 1
ATOM 4370 N N . LEU B 1 257 ? -8.336 -21.328 -8.57 1 98.75 257 LEU B N 1
ATOM 4371 C CA . LEU B 1 257 ? -9.25 -21.297 -7.426 1 98.75 257 LEU B CA 1
ATOM 4372 C C . LEU B 1 257 ? -8.641 -20.516 -6.266 1 98.75 257 LEU B C 1
ATOM 4374 O O . LEU B 1 257 ? -9.367 -20.078 -5.371 1 98.75 257 LEU B O 1
ATOM 4378 N N . GLU B 1 258 ? -7.355 -20.375 -6.273 1 97.75 258 GLU B N 1
ATOM 4379 C CA . GLU B 1 258 ? -6.773 -19.469 -5.281 1 97.75 258 GLU B CA 1
ATOM 4380 C C . GLU B 1 258 ? -7.352 -18.062 -5.402 1 97.75 258 GLU B C 1
ATOM 4382 O O . GLU B 1 258 ? -7.648 -17.422 -4.395 1 97.75 258 GLU B O 1
ATOM 4387 N N . ASP B 1 259 ? -7.547 -17.609 -6.633 1 97.88 259 ASP B N 1
ATOM 4388 C CA . ASP B 1 259 ? -7.836 -16.203 -6.895 1 97.88 259 ASP B CA 1
ATOM 4389 C C . ASP B 1 259 ? -9.336 -15.969 -7.055 1 97.88 259 ASP B C 1
ATOM 4391 O O . ASP B 1 259 ? -9.82 -14.859 -6.832 1 97.88 259 ASP B O 1
ATOM 4395 N N . SER B 1 260 ? -10.039 -17.016 -7.5 1 98.44 260 SER B N 1
ATOM 4396 C CA . SER B 1 260 ? -11.484 -16.922 -7.672 1 98.44 260 SER B CA 1
ATOM 4397 C C . SER B 1 260 ? -12.141 -18.297 -7.555 1 98.44 260 SER B C 1
ATOM 4399 O O . SER B 1 260 ? -11.734 -19.25 -8.234 1 98.44 260 SER B O 1
ATOM 4401 N N . LEU B 1 261 ? -13.195 -18.375 -6.777 1 98.25 261 LEU B N 1
ATOM 4402 C CA . LEU B 1 261 ? -13.922 -19.641 -6.633 1 98.25 261 LEU B CA 1
ATOM 4403 C C . LEU B 1 261 ? -14.961 -19.797 -7.742 1 98.25 261 LEU B C 1
ATOM 4405 O O . LEU B 1 261 ? -15.594 -20.844 -7.863 1 98.25 261 LEU B O 1
ATOM 4409 N N . TRP B 1 262 ? -15.07 -18.812 -8.617 1 97.5 262 TRP B N 1
ATOM 4410 C CA . TRP B 1 262 ? -16.234 -18.734 -9.492 1 97.5 262 TRP B CA 1
ATOM 4411 C C . TRP B 1 262 ? -15.82 -18.891 -10.953 1 97.5 262 TRP B C 1
ATOM 4413 O O . TRP B 1 262 ? -14.773 -18.375 -11.367 1 97.5 262 TRP B O 1
ATOM 4423 N N . ILE B 1 263 ? -16.703 -19.531 -11.75 1 98 263 ILE B N 1
ATOM 4424 C CA . ILE B 1 263 ? -16.5 -19.594 -13.195 1 98 263 ILE B CA 1
ATOM 4425 C C . ILE B 1 263 ? -17.438 -18.609 -13.891 1 98 263 ILE B C 1
ATOM 4427 O O . ILE B 1 263 ? -17.219 -18.25 -15.055 1 98 263 ILE B O 1
ATOM 4431 N N . GLY B 1 264 ? -18.453 -18.219 -13.211 1 95.69 264 GLY B N 1
ATOM 4432 C CA . GLY B 1 264 ? -19.453 -17.25 -13.625 1 95.69 264 GLY B CA 1
ATOM 4433 C C . GLY B 1 264 ? -20.297 -16.734 -12.477 1 95.69 264 GLY B C 1
ATOM 4434 O O . GLY B 1 264 ? -20.125 -17.156 -11.336 1 95.69 264 GLY B O 1
ATOM 4435 N N . PRO B 1 265 ? -21.141 -15.727 -12.781 1 94.5 265 PRO B N 1
ATOM 4436 C CA . PRO B 1 265 ? -21.984 -15.203 -11.703 1 94.5 265 PRO B CA 1
ATOM 4437 C C . PRO B 1 265 ? -22.766 -16.297 -10.984 1 94.5 265 PRO B C 1
ATOM 4439 O O . PRO B 1 265 ? -23.609 -16.953 -11.594 1 94.5 265 PRO B O 1
ATOM 4442 N N . GLY B 1 266 ? -22.438 -16.484 -9.688 1 93.38 266 GLY B N 1
ATOM 4443 C CA . GLY B 1 266 ? -23.156 -17.422 -8.844 1 93.38 266 GLY B CA 1
ATOM 4444 C C . GLY B 1 266 ? -22.812 -18.875 -9.125 1 93.38 266 GLY B C 1
ATOM 4445 O O . GLY B 1 266 ? -23.484 -19.781 -8.641 1 93.38 266 GLY B O 1
ATOM 4446 N N . GLN B 1 267 ? -21.875 -19.062 -9.938 1 97.5 267 GLN B N 1
ATOM 4447 C CA . GLN B 1 267 ? -21.5 -20.422 -10.305 1 97.5 267 GLN B CA 1
ATOM 4448 C C . GLN B 1 267 ? -20.047 -20.734 -9.906 1 97.5 267 GLN B C 1
ATOM 4450 O O . GLN B 1 267 ? -19.125 -20.109 -10.43 1 97.5 267 GLN B O 1
ATOM 4455 N N . LEU B 1 268 ? -19.891 -21.719 -9.031 1 98.25 268 LEU B N 1
ATOM 4456 C CA . LEU B 1 268 ? -18.562 -22.125 -8.617 1 98.25 268 LEU B CA 1
ATOM 4457 C C . LEU B 1 268 ? -17.812 -22.812 -9.758 1 98.25 268 LEU B C 1
ATOM 4459 O O . LEU B 1 268 ? -18.422 -23.547 -10.539 1 98.25 268 LEU B O 1
ATOM 4463 N N . ALA B 1 269 ? -16.562 -22.547 -9.875 1 98.69 269 ALA B N 1
ATOM 4464 C CA . ALA B 1 269 ? -15.734 -23.328 -10.781 1 98.69 269 ALA B CA 1
ATOM 4465 C C . ALA B 1 269 ? -15.57 -24.766 -10.266 1 98.69 269 ALA B C 1
ATOM 4467 O O . ALA B 1 269 ? -15.328 -24.969 -9.078 1 98.69 269 ALA B O 1
ATOM 4468 N N . ALA B 1 270 ? -15.625 -25.703 -11.156 1 98.5 270 ALA B N 1
ATOM 4469 C CA . ALA B 1 270 ? -15.484 -27.109 -10.773 1 98.5 270 ALA B CA 1
ATOM 4470 C C . ALA B 1 270 ? -14.023 -27.5 -10.617 1 98.5 270 ALA B C 1
ATOM 4472 O O . ALA B 1 270 ? -13.703 -28.516 -9.992 1 98.5 270 ALA B O 1
ATOM 4473 N N . SER B 1 271 ? -13.18 -26.703 -11.211 1 98.69 271 SER B N 1
ATOM 4474 C CA . SER B 1 271 ? -11.734 -26.922 -11.133 1 98.69 271 SER B CA 1
ATOM 4475 C C . SER B 1 271 ? -10.969 -25.719 -11.656 1 98.69 271 SER B C 1
ATOM 4477 O O . SER B 1 271 ? -11.523 -24.875 -12.367 1 98.69 271 SER B O 1
ATOM 4479 N N . SER B 1 272 ? -9.711 -25.625 -11.281 1 98.88 272 SER B N 1
ATOM 4480 C CA . SER B 1 272 ? -8.844 -24.609 -11.883 1 98.88 272 SER B CA 1
ATOM 4481 C C . SER B 1 272 ? -8.664 -24.859 -13.375 1 98.88 272 SER B C 1
ATOM 4483 O O . SER B 1 272 ? -8.516 -23.922 -14.156 1 98.88 272 SER B O 1
ATOM 4485 N N . ALA B 1 273 ? -8.656 -26.125 -13.781 1 98.94 273 ALA B N 1
ATOM 4486 C CA . ALA B 1 273 ? -8.531 -26.484 -15.195 1 98.94 273 ALA B CA 1
ATOM 4487 C C . ALA B 1 273 ? -9.656 -25.859 -16.016 1 98.94 273 ALA B C 1
ATOM 4489 O O . ALA B 1 273 ? -9.445 -25.453 -17.156 1 98.94 273 ALA B O 1
ATOM 4490 N N . GLU B 1 274 ? -10.828 -25.875 -15.438 1 98.88 274 GLU B N 1
ATOM 4491 C CA . GLU B 1 274 ? -11.953 -25.219 -16.109 1 98.88 274 GLU B CA 1
ATOM 4492 C C . GLU B 1 274 ? -11.664 -23.734 -16.344 1 98.88 274 GLU B C 1
ATOM 4494 O O . GLU B 1 274 ? -12 -23.203 -17.406 1 98.88 274 GLU B O 1
ATOM 4499 N N . GLN B 1 275 ? -11.047 -23.062 -15.406 1 98.94 275 GLN B N 1
ATOM 4500 C CA . GLN B 1 275 ? -10.703 -21.656 -15.523 1 98.94 275 GLN B CA 1
ATOM 4501 C C . GLN B 1 275 ? -9.586 -21.438 -16.547 1 98.94 275 GLN B C 1
ATOM 4503 O O . GLN B 1 275 ? -9.609 -20.453 -17.297 1 98.94 275 GLN B O 1
ATOM 4508 N N . VAL B 1 276 ? -8.633 -22.328 -16.594 1 98.94 276 VAL B N 1
ATOM 4509 C CA . VAL B 1 276 ? -7.59 -22.266 -17.609 1 98.94 276 VAL B CA 1
ATOM 4510 C C . VAL B 1 276 ? -8.211 -22.391 -19 1 98.94 276 VAL B C 1
ATOM 4512 O O . VAL B 1 276 ? -7.887 -21.609 -19.906 1 98.94 276 VAL B O 1
ATOM 4515 N N . THR B 1 277 ? -9.07 -23.375 -19.141 1 98.94 277 THR B N 1
ATOM 4516 C CA . THR B 1 277 ? -9.734 -23.578 -20.438 1 98.94 277 THR B CA 1
ATOM 4517 C C . THR B 1 277 ? -10.492 -22.328 -20.859 1 98.94 277 THR B C 1
ATOM 4519 O O . THR B 1 277 ? -10.445 -21.922 -22.016 1 98.94 277 THR B O 1
ATOM 4522 N N . ARG B 1 278 ? -11.188 -21.75 -19.891 1 98.81 278 ARG B N 1
ATOM 4523 C CA . ARG B 1 278 ? -11.977 -20.547 -20.172 1 98.81 278 ARG B CA 1
ATOM 4524 C C . ARG B 1 278 ? -11.086 -19.406 -20.641 1 98.81 278 ARG B C 1
ATOM 4526 O O . ARG B 1 278 ? -11.383 -18.75 -21.641 1 98.81 278 ARG B O 1
ATOM 4533 N N . ILE B 1 279 ? -9.984 -19.125 -19.953 1 98.88 279 ILE B N 1
ATOM 4534 C CA . ILE B 1 279 ? -9.133 -18.016 -20.328 1 98.88 279 ILE B CA 1
ATOM 4535 C C . ILE B 1 279 ? -8.422 -18.328 -21.641 1 98.88 279 ILE B C 1
ATOM 4537 O O . ILE B 1 279 ? -8.172 -17.438 -22.453 1 98.88 279 ILE B O 1
ATOM 4541 N N . ARG B 1 280 ? -8.102 -19.594 -21.891 1 98.75 280 ARG B N 1
ATOM 4542 C CA . ARG B 1 280 ? -7.516 -19.984 -23.172 1 98.75 280 ARG B CA 1
ATOM 4543 C C . ARG B 1 280 ? -8.461 -19.672 -24.328 1 98.75 280 ARG B C 1
ATOM 4545 O O . ARG B 1 280 ? -8.023 -19.219 -25.391 1 98.75 280 ARG B O 1
ATOM 4552 N N . THR B 1 281 ? -9.719 -19.969 -24.109 1 98.69 281 THR B N 1
ATOM 4553 C CA . THR B 1 281 ? -10.719 -19.625 -25.109 1 98.69 281 THR B CA 1
ATOM 4554 C C . THR B 1 281 ? -10.672 -18.125 -25.422 1 98.69 281 THR B C 1
ATOM 4556 O O . THR B 1 281 ? -10.719 -17.734 -26.594 1 98.69 281 THR B O 1
ATOM 4559 N N . VAL B 1 282 ? -10.562 -17.312 -24.422 1 98.56 282 VAL B N 1
ATOM 4560 C CA . VAL B 1 282 ? -10.484 -15.859 -24.594 1 98.56 282 VAL B CA 1
ATOM 4561 C C . VAL B 1 282 ? -9.227 -15.5 -25.391 1 98.56 282 VAL B C 1
ATOM 4563 O O . VAL B 1 282 ? -9.289 -14.727 -26.344 1 98.56 282 VAL B O 1
ATOM 4566 N N . LEU B 1 283 ? -8.094 -16.062 -25.016 1 98.69 283 LEU B N 1
ATOM 4567 C CA . LEU B 1 283 ? -6.828 -15.781 -25.672 1 98.69 283 LEU B CA 1
ATOM 4568 C C . LEU B 1 283 ? -6.887 -16.172 -27.141 1 98.69 283 LEU B C 1
ATOM 4570 O O . LEU B 1 283 ? -6.473 -15.391 -28.016 1 98.69 283 LEU B O 1
ATOM 4574 N N . GLU B 1 284 ? -7.422 -17.328 -27.375 1 97.94 284 GLU B N 1
ATOM 4575 C CA . GLU B 1 284 ? -7.551 -17.797 -28.75 1 97.94 284 GLU B CA 1
ATOM 4576 C C . GLU B 1 284 ? -8.445 -16.859 -29.562 1 97.94 284 GLU B C 1
ATOM 4578 O O . GLU B 1 284 ? -8.125 -16.531 -30.703 1 97.94 284 GLU B O 1
ATOM 4583 N N . ALA B 1 285 ? -9.516 -16.484 -28.984 1 98 285 ALA B N 1
ATOM 4584 C CA . ALA B 1 285 ? -10.438 -15.57 -29.656 1 98 285 ALA B CA 1
ATOM 4585 C C . ALA B 1 285 ? -9.766 -14.227 -29.953 1 98 285 ALA B C 1
ATOM 4587 O O . ALA B 1 285 ? -10.125 -13.547 -30.906 1 98 285 ALA B O 1
ATOM 4588 N N . LEU B 1 286 ? -8.781 -13.875 -29.203 1 97.5 286 LEU B N 1
ATOM 4589 C CA . LEU B 1 286 ? -8.031 -12.633 -29.391 1 97.5 286 LEU B CA 1
ATOM 4590 C C . LEU B 1 286 ? -6.828 -12.859 -30.312 1 97.5 286 LEU B C 1
ATOM 4592 O O . LEU B 1 286 ? -6.039 -11.938 -30.531 1 97.5 286 LEU B O 1
ATOM 4596 N N . ASN B 1 287 ? -6.668 -14.055 -30.781 1 97.38 287 ASN B N 1
ATOM 4597 C CA . ASN B 1 287 ? -5.539 -14.445 -31.625 1 97.38 287 ASN B CA 1
ATOM 4598 C C . ASN B 1 287 ? -4.215 -14.297 -30.875 1 97.38 287 ASN B C 1
ATOM 4600 O O . ASN B 1 287 ? -3.227 -13.836 -31.453 1 97.38 287 ASN B O 1
ATOM 4604 N N . ILE B 1 288 ? -4.262 -14.609 -29.578 1 98.06 288 ILE B N 1
ATOM 4605 C CA . ILE B 1 288 ? -3.053 -14.617 -28.766 1 98.06 288 ILE B CA 1
ATOM 4606 C C . ILE B 1 288 ? -2.6 -16.062 -28.516 1 98.06 288 ILE B C 1
ATOM 4608 O O . ILE B 1 288 ? -3.354 -16.875 -27.984 1 98.06 288 ILE B O 1
ATOM 4612 N N . ASP B 1 289 ? -1.404 -16.344 -28.922 1 97.69 289 ASP B N 1
ATOM 4613 C CA . ASP B 1 289 ? -0.862 -17.672 -28.719 1 97.69 289 ASP B CA 1
ATOM 4614 C C . ASP B 1 289 ? -0.489 -17.906 -27.25 1 97.69 289 ASP B C 1
ATOM 4616 O O . ASP B 1 289 ? 0.011 -17 -26.594 1 97.69 289 ASP B O 1
ATOM 4620 N N . VAL B 1 290 ? -0.692 -19.094 -26.844 1 98.38 290 VAL B N 1
ATOM 4621 C CA . VAL B 1 290 ? -0.366 -19.484 -25.469 1 98.38 290 VAL B CA 1
ATOM 4622 C C . VAL B 1 290 ? 1.037 -20.078 -25.422 1 98.38 290 VAL B C 1
ATOM 4624 O O . VAL B 1 290 ? 1.379 -20.938 -26.234 1 98.38 290 VAL B O 1
ATOM 4627 N N . ALA B 1 291 ? 1.856 -19.625 -24.531 1 98.69 291 ALA B N 1
ATOM 4628 C CA . ALA B 1 291 ? 3.223 -20.109 -24.375 1 98.69 291 ALA B CA 1
ATOM 4629 C C . ALA B 1 291 ? 3.234 -21.516 -23.781 1 98.69 291 ALA B C 1
ATOM 4631 O O . ALA B 1 291 ? 2.455 -21.844 -22.891 1 98.69 291 ALA B O 1
ATOM 4632 N N . THR B 1 292 ? 4.082 -22.328 -24.344 1 98.38 292 THR B N 1
ATOM 4633 C CA . THR B 1 292 ? 4.395 -23.609 -23.719 1 98.38 292 THR B CA 1
ATOM 4634 C C . THR B 1 292 ? 5.289 -23.406 -22.5 1 98.38 292 THR B C 1
ATOM 4636 O O . THR B 1 292 ? 5.848 -22.328 -22.297 1 98.38 292 THR B O 1
ATOM 4639 N N . PRO B 1 293 ? 5.422 -24.469 -21.672 1 98.62 293 PRO B N 1
ATOM 4640 C CA . PRO B 1 293 ? 6.344 -24.359 -20.547 1 98.62 293 PRO B CA 1
ATOM 4641 C C . PRO B 1 293 ? 7.766 -24 -20.969 1 98.62 293 PRO B C 1
ATOM 4643 O O . PRO B 1 293 ? 8.406 -23.141 -20.344 1 98.62 293 PRO B O 1
ATOM 4646 N N . ASP B 1 294 ? 8.266 -24.578 -22.047 1 98.06 294 ASP B N 1
ATOM 4647 C CA . ASP B 1 294 ? 9.609 -24.266 -22.547 1 98.06 294 ASP B CA 1
ATOM 4648 C C . ASP B 1 294 ? 9.711 -22.812 -22.984 1 98.06 294 ASP B C 1
ATOM 4650 O O . ASP B 1 294 ? 10.703 -22.141 -22.719 1 98.06 294 ASP B O 1
ATOM 4654 N N . GLU B 1 295 ? 8.727 -22.375 -23.672 1 98.19 295 GLU B N 1
ATOM 4655 C CA . GLU B 1 295 ? 8.703 -20.984 -24.109 1 98.19 295 GLU B CA 1
ATOM 4656 C C . GLU B 1 295 ? 8.625 -20.031 -22.906 1 98.19 295 GLU B C 1
ATOM 4658 O O . GLU B 1 295 ? 9.25 -18.969 -22.922 1 98.19 295 GLU B O 1
ATOM 4663 N N . ALA B 1 296 ? 7.801 -20.391 -21.922 1 98.5 296 ALA B N 1
ATOM 4664 C CA . ALA B 1 296 ? 7.742 -19.594 -20.703 1 98.5 296 ALA B CA 1
ATOM 4665 C C . ALA B 1 296 ? 9.117 -19.484 -20.047 1 98.5 296 ALA B C 1
ATOM 4667 O O . ALA B 1 296 ? 9.508 -18.406 -19.594 1 98.5 296 ALA B O 1
ATOM 4668 N N . ARG B 1 297 ? 9.875 -20.609 -20.031 1 98.38 297 ARG B N 1
ATOM 4669 C CA . ARG B 1 297 ? 11.227 -20.609 -19.484 1 98.38 297 ARG B CA 1
ATOM 4670 C C . ARG B 1 297 ? 12.125 -19.656 -20.25 1 98.38 297 ARG B C 1
ATOM 4672 O O . ARG B 1 297 ? 12.922 -18.922 -19.656 1 98.38 297 ARG B O 1
ATOM 4679 N N . ASP B 1 298 ? 11.977 -19.609 -21.547 1 97.5 298 ASP B N 1
ATOM 4680 C CA . ASP B 1 298 ? 12.766 -18.703 -22.375 1 97.5 298 ASP B CA 1
ATOM 4681 C C . ASP B 1 298 ? 12.383 -17.25 -22.125 1 97.5 298 ASP B C 1
ATOM 4683 O O . ASP B 1 298 ? 13.25 -16.391 -21.938 1 97.5 298 ASP B O 1
ATOM 4687 N N . ILE B 1 299 ? 11.094 -17.031 -22.094 1 97.38 299 ILE B N 1
ATOM 4688 C CA . ILE B 1 299 ? 10.57 -15.68 -21.938 1 97.38 299 ILE B CA 1
ATOM 4689 C C . ILE B 1 299 ? 11.031 -15.102 -20.594 1 97.38 299 ILE B C 1
ATOM 4691 O O . ILE B 1 299 ? 11.367 -13.922 -20.516 1 97.38 299 ILE B O 1
ATOM 4695 N N . LEU B 1 300 ? 11.086 -15.93 -19.578 1 97.94 300 LEU B N 1
ATOM 4696 C CA . LEU B 1 300 ? 11.375 -15.453 -18.219 1 97.94 300 LEU B CA 1
ATOM 4697 C C . LEU B 1 300 ? 12.828 -15.727 -17.844 1 97.94 300 LEU B C 1
ATOM 4699 O O . LEU B 1 300 ? 13.25 -15.43 -16.734 1 97.94 300 LEU B O 1
ATOM 4703 N N . ASP B 1 301 ? 13.594 -16.297 -18.734 1 97.44 301 ASP B N 1
ATOM 4704 C CA . ASP B 1 301 ? 15 -16.594 -18.516 1 97.44 301 ASP B CA 1
ATOM 4705 C C . ASP B 1 301 ? 15.188 -17.453 -17.266 1 97.44 301 ASP B C 1
ATOM 4707 O O . ASP B 1 301 ? 15.953 -17.094 -16.375 1 97.44 301 ASP B O 1
ATOM 4711 N N . LEU B 1 302 ? 14.492 -18.609 -17.188 1 98.12 302 LEU B N 1
ATOM 4712 C CA . LEU B 1 302 ? 14.531 -19.5 -16.031 1 98.12 302 LEU B CA 1
ATOM 4713 C C . LEU B 1 302 ? 15.648 -20.516 -16.156 1 98.12 302 LEU B C 1
ATOM 4715 O O . LEU B 1 302 ? 16.094 -20.828 -17.266 1 98.12 302 LEU B O 1
ATOM 4719 N N . LYS B 1 303 ? 16.109 -21.078 -15.047 1 97 303 LYS B N 1
ATOM 4720 C CA . LYS B 1 303 ? 17.281 -21.953 -14.992 1 97 303 LYS B CA 1
ATOM 4721 C C . LYS B 1 303 ? 16.953 -23.328 -15.562 1 97 303 LYS B C 1
ATOM 4723 O O . LYS B 1 303 ? 17.859 -24.109 -15.852 1 97 303 LYS B O 1
ATOM 4728 N N . GLY B 1 304 ? 15.656 -23.688 -15.68 1 96.75 304 GLY B N 1
ATOM 4729 C CA . GLY B 1 304 ? 15.25 -24.984 -16.188 1 96.75 304 GLY B CA 1
ATOM 4730 C C . GLY B 1 304 ? 15 -26 -15.109 1 96.75 304 GLY B C 1
ATOM 4731 O O . GLY B 1 304 ? 15.461 -25.844 -13.977 1 96.75 304 GLY B O 1
ATOM 4732 N N . ALA B 1 305 ? 14.328 -27.094 -15.469 1 93.62 305 ALA B N 1
ATOM 4733 C CA . ALA B 1 305 ? 13.875 -28.125 -14.539 1 93.62 305 ALA B CA 1
ATOM 4734 C C . ALA B 1 305 ? 15.062 -28.875 -13.945 1 93.62 305 ALA B C 1
ATOM 4736 O O . ALA B 1 305 ? 14.992 -29.359 -12.812 1 93.62 305 ALA B O 1
ATOM 4737 N N . ALA B 1 306 ? 16.125 -28.922 -14.648 1 92.5 306 ALA B N 1
ATOM 4738 C CA . ALA B 1 306 ? 17.297 -29.672 -14.188 1 92.5 30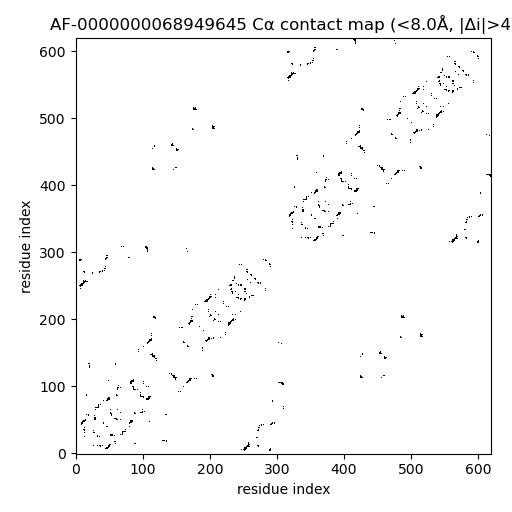6 ALA B CA 1
ATOM 4739 C C . ALA B 1 306 ? 17.938 -29 -12.977 1 92.5 306 ALA B C 1
ATOM 4741 O O . ALA B 1 306 ? 18.672 -29.641 -12.227 1 92.5 306 ALA B O 1
ATOM 4742 N N . GLY B 1 307 ? 17.641 -27.75 -12.773 1 93 307 GLY B N 1
ATOM 4743 C CA . GLY B 1 307 ? 18.234 -27.016 -11.672 1 93 307 GLY B CA 1
ATOM 4744 C C . GLY B 1 307 ? 17.359 -27 -10.43 1 93 307 GLY B C 1
ATOM 4745 O O . GLY B 1 307 ? 17.594 -26.219 -9.5 1 93 307 GLY B O 1
ATOM 4746 N N . THR B 1 308 ? 16.297 -27.844 -10.398 1 96.62 308 THR B N 1
ATOM 4747 C CA . THR B 1 308 ? 15.383 -27.875 -9.258 1 96.62 308 THR B CA 1
ATOM 4748 C C . THR B 1 308 ? 15.586 -29.156 -8.445 1 96.62 308 THR B C 1
ATOM 4750 O O . THR B 1 308 ? 16.297 -30.062 -8.867 1 96.62 308 THR B O 1
ATOM 4753 N N . ALA B 1 309 ? 15.031 -29.234 -7.227 1 96.12 309 ALA B N 1
ATOM 4754 C CA . ALA B 1 309 ? 15.195 -30.375 -6.316 1 96.12 309 ALA B CA 1
ATOM 4755 C C . ALA B 1 309 ? 13.844 -30.938 -5.895 1 96.12 309 ALA B C 1
ATOM 4757 O O . ALA B 1 309 ? 13.602 -31.172 -4.707 1 96.12 309 ALA B O 1
ATOM 4758 N N . PHE B 1 310 ? 13.031 -31.109 -6.883 1 95.31 310 PHE B N 1
ATOM 4759 C CA . PHE B 1 310 ? 11.711 -31.641 -6.562 1 95.31 310 PHE B CA 1
ATOM 4760 C C . PHE B 1 310 ? 11.773 -33.125 -6.289 1 95.31 310 PHE B C 1
ATOM 4762 O O . PHE B 1 310 ? 12.648 -33.844 -6.809 1 95.31 310 PHE B O 1
#

Solvent-accessible surface area (backbone atoms only — not comparable to full-atom values): 30801 Å² total; per-residue (Å²): 120,84,80,73,82,55,28,41,32,33,32,23,41,34,49,72,76,63,50,59,63,78,35,96,54,54,45,36,35,44,67,44,42,25,51,42,46,46,46,18,37,75,46,54,22,15,30,39,38,46,63,29,30,36,67,86,74,40,53,64,45,50,52,48,78,50,38,47,65,22,45,40,51,34,60,73,71,44,76,47,43,52,24,39,52,40,64,62,52,71,86,51,52,67,67,51,18,34,38,37,48,69,67,26,23,33,38,26,25,37,39,60,41,43,28,24,30,46,48,45,39,73,50,57,79,78,51,84,70,65,86,46,73,63,50,57,49,55,28,55,50,15,38,67,28,53,42,75,26,28,60,47,49,45,50,50,50,41,52,57,33,52,75,52,54,24,41,58,40,36,34,24,41,41,63,18,19,52,51,46,48,46,52,39,38,75,70,65,70,44,69,72,54,36,38,36,34,40,40,23,46,48,50,48,27,19,58,67,48,68,67,50,53,51,48,50,49,53,50,48,41,71,73,45,54,86,39,52,45,51,28,24,34,19,33,44,90,35,22,64,61,47,20,50,56,32,37,78,72,71,23,16,31,39,43,17,40,34,44,23,60,52,70,47,95,95,33,68,36,80,37,32,25,57,45,38,40,53,52,47,51,52,33,51,75,67,72,44,50,72,26,48,31,68,50,44,33,61,73,54,69,45,69,44,77,86,59,38,54,101,121,85,78,73,81,55,28,43,31,32,32,23,42,36,48,74,77,63,50,57,61,78,36,95,55,53,46,36,35,44,67,45,42,26,51,43,45,46,47,19,37,76,46,52,23,15,30,37,38,46,63,30,31,38,67,87,75,39,52,64,46,49,53,47,79,50,40,47,64,23,43,41,50,34,61,74,72,44,74,47,42,52,24,41,52,41,66,63,50,71,85,50,51,68,68,51,20,34,38,39,50,70,67,26,22,32,37,26,27,37,40,60,39,43,28,24,31,44,48,45,39,72,51,56,79,77,51,86,70,64,86,47,75,64,51,56,50,54,30,55,51,15,38,66,28,52,43,75,27,28,60,47,49,44,49,51,51,40,52,56,32,53,75,52,54,24,42,56,40,36,34,23,41,41,61,18,18,52,52,45,48,46,52,39,39,74,70,64,70,45,69,74,56,38,36,36,33,41,40,23,47,47,49,46,28,20,57,68,50,70,67,50,54,52,48,51,50,52,49,48,41,69,73,47,53,85,38,52,45,50,27,22,34,20,35,45,89,35,23,63,62,46,19,49,56,33,37,76,72,71,23,17,31,39,44,18,39,34,46,22,61,53,71,46,94,96,33,68,37,80,37,31,27,58,45,38,41,53,52,47,51,53,33,50,74,68,72,44,50,71,26,48,30,69,51,43,33,61,72,54,66,45,69,45,77,87,58,37,54,101

Sequence (620 aa):
MAKRAKAIITCAPTGAIHTPSMSPHLPVSADEIATAAIDAARAGAAILHLHARDPKDGHPSQDPELFRPFLARISAETDAVINITTGGSPHMTVEERMLPATTFKPELASLNMGSMNFGLFPMLDRFKEFQHDWEREHLENSRNLIFKNTYQDIENILRIGNANGTRFEFECYDISHLYNLRHFLDRGLVSGPVFIQSVFGILGGIGPDPEDLMHMHRTARRLFGDQFRWSILGAGRGQLPLATIGAAMGASVRVGLEDSLWIGPGQLAASSAEQVTRIRTVLEALNIDVATPDEARDILDLKGAAGTAFMAKRAKAIITCAPTGAIHTPSMSPHLPVSADEIATAAIDAARAGAAILHLHARDPKDGHPSQDPELFRPFLARISAETDAVINITTGGSPHMTVEERMLPATTFKPELASLNMGSMNFGLFPMLDRFKEFQHDWEREHLENSRNLIFKNTYQDIENILRIGNANGTRFEFECYDISHLYNLRHFLDRGLVSGPVFIQSVFGILGGIGPDPEDLMHMHRTARRLFGDQFRWSILGAGRGQLPLATIGAAMGASVRVGLEDSLWIGPGQLAASSAEQVTRIRTVLEALNIDVATPDEARDILDLKGAAGTAF

Secondary structure (DSSP, 8-state):
---PPPBPEEE----SSS-GGG-TTS--SHHHHHHHHHHHHHHT-SEEEE-EE-TTT--EE--HHHHHHHHHHHHHH--PEEEEES---TTS-HHHHHHHHHHH--SEEEEE-S-EE-B-GGGGGT----SSHHHHHHHHGGGG-EE---HHHHHHHHHHHHHTT-EEEEEESSHHHHHHHHHHHHTTS--SSEEEEEEE--BTB----HHHHHHHHHHHHHHHTTSEEEEEEE-GGGHHHHHHHHHHTT-EEEESTTT-SEEETTEE-S-HHHHHHHHHHHHHHTTPPBPPHHHHHHHHT---GGG---/---PPPBPEEE----SSS-GGG-TTS--SHHHHHHHHHHHHHHT-SEEEE-EE-TTT--EE--HHHHHHHHHHHHHH--PEEEEES---TTS-HHHHHHHHHHH--SEEEEE-S-EE-B-GGGGGT----SSHHHHHHHHGGGG-EE---HHHHHHHHHHHHHTT-EEEEEESSHHHHHHHHHHHHTTS--SSEEEEEEE--BTB----HHHHHHHHHHHHHHHTTSEEEEEEE-GGGHHHHHHHHHHTT-EEEESTTT-SEEETTEE-S-HHHHHHHHHHHHHHTTPPBPPHHHHHHHHT---GGG---

Foldseek 3Di:
DPPADFFAEEEEAADQQDFCQVDVQRAAALVSQLVQQLLQVVLFHQEYEDWHADNVGRHTALDLVRVVSSVVSNVVRHQHFYEYELLTDLVDASCSSCVNCLQWVGLEYADEQAKWQFAQLVCCVVDPDGPDPVRNVVNVCSVVGMSGDDLVSRLVNLVSNVVLQHAYAYEYQELVSLVSVLVCVVVVSHDFLAHYEYEEPTVGGHHLDVVRVVVSVVSNCVSQPPGYAAEYAYAEPSQQVSRLSQVLVSHHYYFYCNRYQAPDVVHGDNGSSSVSNVSVVSCVVSVRHYDHNVRVCVNGVTPGPVSTRD/DPPADFFAEEEEAADQQDFCQVDVQRAAALVSQLVQQLLQVVLFHQEYEDWHADNVGRHTALDLVRVVSSVVSNVVRHQHFYEYELLTDLVDASCSSCVNCLQWVGLEYADEQAKWQFAQLVCCVVDPDGPDPVRNVVNVCSVVGMSGDDLVSRLVNLVSSVVLQHAYAYEYQELVSLVSVLVCVVVVSHDFLAHYEYEEPTVGGHHLDVVRVVVSVVSNCVSQPPGYAAEYQYAEPSQQVSRLSQVLVSHHYYFYCNRYQAPDVVHGDNGSSSVSNVNVVSCVVSVRHYDHNVRVCVNGVTPGPVSTRD

Nearest PDB structures (foldseek):
  3e49-assembly1_D  TM=9.950E-01  e=2.727E-52  Paraburkholderia xenovorans LB400
  8rio-assembly1_A  TM=9.897E-01  e=7.524E-48  Paracoccus denitrificans PD1222
  3e02-assembly1_A  TM=9.934E-01  e=3.001E-47  Paraburkholderia xenovorans LB400
  2y7d-assembly1_D  TM=9.584E-01  e=8.525E-27  Candidatus Cloacimonas acidaminovorans
  3fa5-assembly1_B  TM=9.444E-01  e=4.715E-24  Paracoccus denitrificans PD1222

pLDDT: mean 96.21, std 6.7, range [33.62, 98.94]

Radius of gyration: 25.27 Å; Cα contacts (8 Å, |Δi|>4): 1437; chains: 2; bounding box: 50×71×67 Å

InterPro domains:
  IPR008567 Beta-keto acid cleavage enzyme [PF05853] (6-302)
  IPR008567 Beta-keto acid cleavage enzyme [PTHR37418] (6-303)
  IPR013785 Aldolase-type TIM barrel [G3DSA:3.20.20.70] (1-310)